Protein AF-0000000079635707 (afdb_homodimer)

InterPro domains:
  IPR000868 Isochorismatase-like domain [PF00857] (29-198)
  IPR036380 Isochorismatase-like superfamily [G3DSA:3.40.50.850] (26-214)
  IPR036380 Isochorismatase-like superfamily [SSF52499] (27-234)
  IPR044717 Nicotinamidase 1 [PTHR47297] (1-240)

pLDDT: mean 96.38, std 6.26, range [46.16, 99.0]

Nearest PDB structures (foldseek):
  5zn8-assembly1_A  TM=8.354E-01  e=9.826E-11  Bacillus subtilis
  3o91-assembly1_C  TM=8.257E-01  e=7.029E-10  Streptococcus pneumoniae TIGR4
  3o92-assembly1_C  TM=8.279E-01  e=1.054E-09  Streptococcus pneumoniae TIGR4
  3lqy-assembly1_A  TM=8.191E-01  e=3.353E-09  Oleispira antarctica
  3kl2-assembly1_C  TM=7.311E-01  e=5.215E-06  Streptomyces avermitilis

Sequence (484 aa):
MVSATIDLLKKELPVEEGSLVLSKDVKTGLVLVDVVNGFCSVGAGNLAPVKPDKQISYMVKESARLAKLFCGEKWPVFAFLDSHHPDIPEPPYPPHCIAGTDEARLIPDLQWLENEANATLKCKDCIDGFLGSVEKDGSNVFVDWVKKNQIKAILVVGICTDICVLDFVCSTLSARNRRMLTPLEDVIVYSGACATFDLPVHVAKDINGALAHPQDLMHHIGLYIAKGRGARLVSEVSFAALMVSATIDLLKKELPVEEGSLVLSKDVKTGLVLVDVVNGFCSVGAGNLAPVKPDKQISYMVKESARLAKLFCGEKWPVFAFLDSHHPDIPEPPYPPHCIAGTDEARLIPDLQWLENEANATLKCKDCIDGFLGSVEKDGSNVFVDWVKKNQIKAILVVGICTDICVLDFVCSTLSARNRRMLTPLEDVIVYSGACATFDLPVHVAKDINGALAHPQDLMHHIGLYIAKGRGARLVSEVSFAAL

Structure (mmCIF, N/CA/C/O backbone):
data_AF-0000000079635707-model_v1
#
loop_
_entity.id
_entity.type
_entity.pdbx_description
1 polymer 'Isochorismatase-like domain-containing protein'
#
loop_
_atom_site.group_PDB
_atom_site.id
_atom_site.type_symbol
_atom_site.label_atom_id
_atom_site.label_alt_id
_atom_site.label_comp_id
_atom_site.label_asym_id
_atom_site.label_entity_id
_atom_site.label_seq_id
_atom_site.pdbx_PDB_ins_code
_atom_site.Cartn_x
_atom_site.Cartn_y
_atom_site.Cartn_z
_atom_site.occupancy
_atom_site.B_iso_or_equiv
_atom_site.auth_seq_id
_atom_site.auth_comp_id
_atom_site.auth_asym_id
_atom_site.auth_atom_id
_atom_site.pdbx_PDB_model_num
ATOM 1 N N . MET A 1 1 ? 27.312 10.031 -1.889 1 49.12 1 MET A N 1
ATOM 2 C CA . MET A 1 1 ? 26.922 8.789 -2.535 1 49.12 1 MET A CA 1
ATOM 3 C C . MET A 1 1 ? 25.406 8.695 -2.639 1 49.12 1 MET A C 1
ATOM 5 O O . MET A 1 1 ? 24.859 8.359 -3.699 1 49.12 1 MET A O 1
ATOM 9 N N . VAL A 1 2 ? 24.641 9.172 -1.578 1 60.16 2 VAL A N 1
ATOM 10 C CA . VAL A 1 2 ? 23.188 9.211 -1.592 1 60.16 2 VAL A CA 1
ATOM 11 C C . VAL A 1 2 ? 22.703 10.234 -2.625 1 60.16 2 VAL A C 1
ATOM 13 O O . VAL A 1 2 ? 21.75 9.977 -3.361 1 60.16 2 VAL A O 1
ATOM 16 N N . SER A 1 3 ? 23.5 11.086 -2.877 1 69.31 3 SER A N 1
ATOM 17 C CA . SER A 1 3 ? 23.094 12.148 -3.795 1 69.31 3 SER A CA 1
ATOM 18 C C . SER A 1 3 ? 23.141 11.672 -5.242 1 69.31 3 SER A C 1
ATOM 20 O O . SER A 1 3 ? 22.219 11.914 -6.016 1 69.31 3 SER A O 1
ATOM 22 N N . ALA A 1 4 ? 24.094 10.812 -5.52 1 81.56 4 ALA A N 1
ATOM 23 C CA . ALA A 1 4 ? 24.188 10.312 -6.887 1 81.56 4 ALA A CA 1
ATOM 24 C C . ALA A 1 4 ? 23.062 9.312 -7.184 1 81.56 4 ALA A C 1
ATOM 26 O O . ALA A 1 4 ? 22.484 9.328 -8.273 1 81.56 4 ALA A O 1
ATOM 27 N N . THR A 1 5 ? 22.672 8.602 -6.188 1 89.19 5 THR A N 1
ATOM 28 C CA . THR A 1 5 ? 21.641 7.586 -6.359 1 89.19 5 THR A CA 1
ATOM 29 C C . THR A 1 5 ? 20.281 8.234 -6.605 1 89.19 5 THR A C 1
ATOM 31 O O . THR A 1 5 ? 19.547 7.828 -7.512 1 89.19 5 THR A O 1
ATOM 34 N N . ILE A 1 6 ? 20.016 9.281 -5.875 1 92.38 6 ILE A N 1
ATOM 35 C CA . ILE A 1 6 ? 18.719 9.93 -5.992 1 92.38 6 ILE A CA 1
ATOM 36 C C . ILE A 1 6 ? 18.594 10.617 -7.352 1 92.38 6 ILE A C 1
ATOM 38 O O . ILE A 1 6 ? 17.531 10.602 -7.969 1 92.38 6 ILE A O 1
ATOM 42 N N . ASP A 1 7 ? 19.656 11.164 -7.816 1 93.5 7 ASP A N 1
ATOM 43 C CA . ASP A 1 7 ? 19.641 11.828 -9.117 1 93.5 7 ASP A CA 1
ATOM 44 C C . ASP A 1 7 ? 19.391 10.828 -10.242 1 93.5 7 ASP A C 1
ATOM 46 O O . ASP A 1 7 ? 18.609 11.094 -11.156 1 93.5 7 ASP A O 1
ATOM 50 N N . LEU A 1 8 ? 20.047 9.719 -10.148 1 93.44 8 LEU A N 1
ATOM 51 C CA . LEU A 1 8 ? 19.859 8.68 -11.148 1 93.44 8 LEU A CA 1
ATOM 52 C C . LEU A 1 8 ? 18.453 8.094 -11.07 1 93.44 8 LEU A C 1
ATOM 54 O O . LEU A 1 8 ? 17.828 7.836 -12.102 1 93.44 8 LEU A O 1
ATOM 58 N N . LEU A 1 9 ? 17.984 7.906 -9.859 1 94.75 9 LEU A N 1
ATOM 59 C CA . LEU A 1 9 ? 16.656 7.348 -9.664 1 94.75 9 LEU A CA 1
ATOM 60 C C . LEU A 1 9 ? 15.586 8.266 -10.25 1 94.75 9 LEU A C 1
ATOM 62 O O . LEU A 1 9 ? 14.648 7.801 -10.898 1 94.75 9 LEU A O 1
ATOM 66 N N . LYS A 1 10 ? 15.742 9.578 -10.031 1 95.62 10 LYS A N 1
ATOM 67 C CA . LYS A 1 10 ? 14.766 10.547 -10.531 1 95.62 10 LYS A CA 1
ATOM 68 C C . LYS A 1 10 ? 14.719 10.531 -12.055 1 95.62 10 LYS A C 1
ATOM 70 O O . LYS A 1 10 ? 13.68 10.812 -12.648 1 95.62 10 LYS A O 1
ATOM 75 N N . LYS A 1 11 ? 15.805 10.203 -12.695 1 94.38 11 LYS A N 1
ATOM 76 C CA . LYS A 1 11 ? 15.844 10.094 -14.148 1 94.38 11 LYS A CA 1
ATOM 77 C C . LYS A 1 11 ? 15.125 8.844 -14.633 1 94.38 11 LYS A C 1
ATOM 79 O O . LYS A 1 11 ? 14.453 8.859 -15.672 1 94.38 11 LYS A O 1
ATOM 84 N N . GLU A 1 12 ? 15.234 7.734 -13.867 1 94.62 12 GLU A N 1
ATOM 85 C CA . GLU A 1 12 ? 14.633 6.461 -14.25 1 94.62 12 GLU A CA 1
ATOM 86 C C . GLU A 1 12 ? 13.156 6.414 -13.875 1 94.62 12 GLU A C 1
ATOM 88 O O . GLU A 1 12 ? 12.367 5.707 -14.508 1 94.62 12 GLU A O 1
ATOM 93 N N . LEU A 1 13 ? 12.812 7.141 -12.82 1 96.69 13 LEU A N 1
ATOM 94 C CA . LEU A 1 13 ? 11.445 7.219 -12.312 1 96.69 13 LEU A CA 1
ATOM 95 C C . LEU A 1 13 ? 11 8.672 -12.18 1 96.69 13 LEU A C 1
ATOM 97 O O . LEU A 1 13 ? 10.797 9.156 -11.062 1 96.69 13 LEU A O 1
ATOM 101 N N . PRO A 1 14 ? 10.797 9.305 -13.266 1 95.75 14 PRO A N 1
ATOM 102 C CA . PRO A 1 14 ? 10.43 10.719 -13.188 1 95.75 14 PRO A CA 1
ATOM 103 C C . PRO A 1 14 ? 9.023 10.93 -12.617 1 95.75 14 PRO A C 1
ATOM 105 O O . PRO A 1 14 ? 8.109 10.164 -12.93 1 95.75 14 PRO A O 1
ATOM 108 N N . VAL A 1 15 ? 8.898 11.867 -11.75 1 94.81 15 VAL A N 1
ATOM 109 C CA . VAL A 1 15 ? 7.613 12.234 -11.164 1 94.81 15 VAL A CA 1
ATOM 110 C C . VAL A 1 15 ? 7.215 13.633 -11.609 1 94.81 15 VAL A C 1
ATOM 112 O O . VAL A 1 15 ? 7.926 14.609 -11.336 1 94.81 15 VAL A O 1
ATOM 115 N N . GLU A 1 16 ? 6.152 13.734 -12.312 1 93.25 16 GLU A N 1
ATOM 116 C CA . GLU A 1 16 ? 5.59 15.031 -12.656 1 93.25 16 GLU A CA 1
ATOM 117 C C . GLU A 1 16 ? 4.566 15.484 -11.617 1 93.25 16 GLU A C 1
ATOM 119 O O . GLU A 1 16 ? 3.697 14.711 -11.219 1 93.25 16 GLU A O 1
ATOM 124 N N . GLU A 1 17 ? 4.758 16.672 -11.164 1 96.88 17 GLU A N 1
ATOM 125 C CA . GLU A 1 17 ? 3.844 17.234 -10.18 1 96.88 17 GLU A CA 1
ATOM 126 C C . GLU A 1 17 ? 3.133 18.484 -10.719 1 96.88 17 GLU A C 1
ATOM 128 O O . GLU A 1 17 ? 3.736 19.281 -11.43 1 96.88 17 GLU A O 1
ATOM 133 N N . GLY A 1 18 ? 1.877 18.609 -10.43 1 97.5 18 GLY A N 1
ATOM 134 C CA . GLY A 1 18 ? 1.107 19.766 -10.82 1 97.5 18 GLY A CA 1
ATOM 135 C C . GLY A 1 18 ? 0.862 20.734 -9.68 1 97.5 18 GLY A C 1
ATOM 136 O O . GLY A 1 18 ? 1.651 20.797 -8.734 1 97.5 18 GLY A O 1
ATOM 137 N N . SER A 1 19 ? -0.039 21.594 -9.93 1 97.81 19 SER A N 1
ATOM 138 C CA . SER A 1 19 ? -0.508 22.531 -8.914 1 97.81 19 SER A CA 1
ATOM 139 C C . SER A 1 19 ? -1.995 22.344 -8.633 1 97.81 19 SER A C 1
ATOM 141 O O . SER A 1 19 ? -2.715 21.75 -9.438 1 97.81 19 SER A O 1
ATOM 143 N N . LEU A 1 20 ? -2.408 22.688 -7.465 1 97.94 20 LEU A N 1
ATOM 144 C CA . LEU A 1 20 ? -3.811 22.625 -7.07 1 97.94 20 LEU A CA 1
ATOM 145 C C . LEU A 1 20 ? -4.301 24 -6.602 1 97.94 20 LEU A C 1
ATOM 147 O O . LEU A 1 20 ? -3.65 24.641 -5.781 1 97.94 20 LEU A O 1
ATOM 151 N N . VAL A 1 21 ? -5.312 24.453 -7.172 1 97.38 21 VAL A N 1
ATOM 152 C CA . VAL A 1 21 ? -6.02 25.625 -6.656 1 97.38 21 VAL A CA 1
ATOM 153 C C . VAL A 1 21 ? -7.289 25.172 -5.934 1 97.38 21 VAL A C 1
ATOM 155 O O . VAL A 1 21 ? -8.227 24.672 -6.559 1 97.38 21 VAL A O 1
ATOM 158 N N . LEU A 1 22 ? -7.305 25.297 -4.676 1 96.94 22 LEU A N 1
ATOM 159 C CA . LEU A 1 22 ? -8.484 25 -3.867 1 96.94 22 LEU A CA 1
ATOM 160 C C . LEU A 1 22 ? -9.57 26.031 -4.094 1 96.94 22 LEU A C 1
ATOM 162 O O . LEU A 1 22 ? -9.289 27.234 -4.18 1 96.94 22 LEU A O 1
ATOM 166 N N . SER A 1 23 ? -10.742 25.562 -4.27 1 93.94 23 SER A N 1
ATOM 167 C CA . SER A 1 23 ? -11.883 26.453 -4.445 1 93.94 23 SER A CA 1
ATOM 168 C C . SER A 1 23 ? -13.156 25.828 -3.861 1 93.94 23 SER A C 1
ATOM 170 O O . SER A 1 23 ? -13.172 24.641 -3.52 1 93.94 23 SER A O 1
ATOM 172 N N . LYS A 1 24 ? -14.219 26.625 -3.795 1 92.31 24 LYS A N 1
ATOM 173 C CA . LYS A 1 24 ? -15.5 26.172 -3.266 1 92.31 24 LYS A CA 1
ATOM 174 C C . LYS A 1 24 ? -16.266 25.344 -4.301 1 92.31 24 LYS A C 1
ATOM 176 O O . LYS A 1 24 ? -17.234 24.656 -3.967 1 92.31 24 LYS A O 1
ATOM 181 N N . ASP A 1 25 ? -15.781 25.344 -5.445 1 92.75 25 ASP A N 1
ATOM 182 C CA . ASP A 1 25 ? -16.469 24.656 -6.535 1 92.75 25 ASP A CA 1
ATOM 183 C C . ASP A 1 25 ? -16.359 23.141 -6.406 1 92.75 25 ASP A C 1
ATOM 185 O O . ASP A 1 25 ? -17.188 22.391 -6.922 1 92.75 25 ASP A O 1
ATOM 189 N N . VAL A 1 26 ? -15.289 22.719 -5.805 1 94.94 26 VAL A N 1
ATOM 190 C CA . VAL A 1 26 ? -15.055 21.297 -5.582 1 94.94 26 VAL A CA 1
ATOM 191 C C . VAL A 1 26 ? -15.023 21 -4.086 1 94.94 26 VAL A C 1
ATOM 193 O O . VAL A 1 26 ? -14.219 21.578 -3.354 1 94.94 26 VAL A O 1
ATOM 196 N N . LYS A 1 27 ? -15.898 20.156 -3.645 1 97.19 27 LYS A N 1
ATOM 197 C CA . LYS A 1 27 ? -15.883 19.781 -2.234 1 97.19 27 LYS A CA 1
ATOM 198 C C . LYS A 1 27 ? -14.648 18.953 -1.9 1 97.19 27 LYS A C 1
ATOM 200 O O . LYS A 1 27 ? -14.648 17.734 -2.082 1 97.19 27 LYS A O 1
ATOM 205 N N . THR A 1 28 ? -13.656 19.609 -1.394 1 98.5 28 THR A N 1
ATOM 206 C CA . THR A 1 28 ? -12.375 18.984 -1.09 1 98.5 28 THR A CA 1
ATOM 207 C C . THR A 1 28 ? -12.227 18.766 0.413 1 98.5 28 THR A C 1
ATOM 209 O O . THR A 1 28 ? -12.578 19.625 1.212 1 98.5 28 THR A O 1
ATOM 212 N N . GLY A 1 29 ? -11.828 17.578 0.803 1 98.88 29 GLY A N 1
ATOM 213 C CA . GLY A 1 29 ? -11.445 17.297 2.182 1 98.88 29 GLY A CA 1
ATOM 214 C C . GLY A 1 29 ? -9.945 17.25 2.389 1 98.88 29 GLY A C 1
ATOM 215 O O . GLY A 1 29 ? -9.211 16.781 1.515 1 98.88 29 GLY A O 1
ATOM 216 N N . LEU A 1 30 ? -9.5 17.719 3.518 1 98.94 30 LEU A N 1
ATOM 217 C CA . LEU A 1 30 ? -8.094 17.609 3.9 1 98.94 30 LEU A CA 1
ATOM 218 C C . LEU A 1 30 ? -7.859 16.391 4.777 1 98.94 30 LEU A C 1
ATOM 220 O O . LEU A 1 30 ? -8.594 16.156 5.742 1 98.94 30 LEU A O 1
ATOM 224 N N . VAL A 1 31 ? -6.898 15.602 4.406 1 99 31 VAL A N 1
ATOM 225 C CA . VAL A 1 31 ? -6.52 14.453 5.223 1 99 31 VAL A CA 1
ATOM 226 C C . VAL A 1 31 ? -5.102 14.633 5.754 1 99 31 VAL A C 1
ATOM 228 O O . VAL A 1 31 ? -4.148 14.742 4.977 1 99 31 VAL A O 1
ATOM 231 N N . LEU A 1 32 ? -4.953 14.719 7.043 1 99 32 LEU A N 1
ATOM 232 C CA . LEU A 1 32 ? -3.678 14.773 7.75 1 99 32 LEU A CA 1
ATOM 233 C C . LEU A 1 32 ? -3.271 13.391 8.25 1 99 32 LEU A C 1
ATOM 235 O O . LEU A 1 32 ? -3.943 12.82 9.109 1 99 32 LEU A O 1
ATOM 239 N N . VAL A 1 33 ? -2.168 12.891 7.758 1 98.94 33 VAL A N 1
ATOM 240 C CA . VAL A 1 33 ? -1.732 11.555 8.148 1 98.94 33 VAL A CA 1
ATOM 241 C C . VAL A 1 33 ? -0.615 11.664 9.188 1 98.94 33 VAL A C 1
ATOM 243 O O . VAL A 1 33 ? 0.517 12.016 8.852 1 98.94 33 VAL A O 1
ATOM 246 N N . ASP A 1 34 ? -0.891 11.422 10.391 1 98.94 34 ASP A N 1
ATOM 247 C CA . ASP A 1 34 ? 0.025 11.117 11.484 1 98.94 34 ASP A CA 1
ATOM 248 C C . ASP A 1 34 ? 0.959 12.289 11.766 1 98.94 34 ASP A C 1
ATOM 250 O O . ASP A 1 34 ? 2.162 12.102 11.953 1 98.94 34 ASP A O 1
ATOM 254 N N . VAL A 1 35 ? 0.365 13.484 11.727 1 98.94 35 VAL A N 1
ATOM 255 C CA . VAL A 1 35 ? 1.146 14.641 12.156 1 98.94 35 VAL A CA 1
ATOM 256 C C . VAL A 1 35 ? 1.143 14.734 13.68 1 98.94 35 VAL A C 1
ATOM 258 O O . VAL A 1 35 ? 0.577 15.664 14.25 1 98.94 35 VAL A O 1
ATOM 261 N N . VAL A 1 36 ? 1.776 13.781 14.273 1 98.94 36 VAL A N 1
ATOM 262 C CA . VAL A 1 36 ? 1.795 13.586 15.719 1 98.94 36 VAL A CA 1
ATOM 263 C C . VAL A 1 36 ? 3.223 13.727 16.25 1 98.94 36 VAL A C 1
ATOM 265 O O . VAL A 1 36 ? 4.18 13.688 15.469 1 98.94 36 VAL A O 1
ATOM 268 N N . ASN A 1 37 ? 3.391 13.844 17.516 1 98.81 37 ASN A N 1
ATOM 269 C CA . ASN A 1 37 ? 4.691 14.07 18.141 1 98.81 37 ASN A CA 1
ATOM 270 C C . ASN A 1 37 ? 5.641 12.898 17.891 1 98.81 37 ASN A C 1
ATOM 272 O O . ASN A 1 37 ? 6.836 13.109 17.672 1 98.81 37 ASN A O 1
ATOM 276 N N . GLY A 1 38 ? 5.152 11.703 17.875 1 98.81 38 GLY A N 1
ATOM 277 C CA . GLY A 1 38 ? 5.973 10.516 17.75 1 98.81 38 GLY A CA 1
ATOM 278 C C . GLY A 1 38 ? 6.68 10.414 16.406 1 98.81 38 GLY A C 1
ATOM 279 O O . GLY A 1 38 ? 7.621 9.633 16.25 1 98.81 38 GLY A O 1
ATOM 280 N N . PHE A 1 39 ? 6.25 11.289 15.477 1 98.81 39 PHE A N 1
ATOM 281 C CA . PHE A 1 39 ? 6.859 11.227 14.148 1 98.81 39 PHE A CA 1
ATOM 282 C C . PHE A 1 39 ? 7.453 12.578 13.766 1 98.81 39 PHE A C 1
ATOM 284 O O . PHE A 1 39 ? 8.242 12.672 12.82 1 98.81 39 PHE A O 1
ATOM 291 N N . CYS A 1 40 ? 7.062 13.641 14.523 1 98.75 40 CYS A N 1
ATOM 292 C CA . CYS A 1 40 ? 7.367 14.961 13.992 1 98.75 40 CYS A CA 1
ATOM 293 C C . CYS A 1 40 ? 8.227 15.758 14.969 1 98.75 40 CYS A C 1
ATOM 295 O O . CYS A 1 40 ? 8.914 16.703 14.57 1 98.75 40 CYS A O 1
ATOM 297 N N . SER A 1 41 ? 8.125 15.469 16.25 1 98.38 41 SER A N 1
ATOM 298 C CA . SER A 1 41 ? 8.797 16.266 17.266 1 98.38 41 SER A CA 1
ATOM 299 C C . SER A 1 41 ? 10.156 15.672 17.641 1 98.38 41 SER A C 1
ATOM 301 O O . SER A 1 41 ? 10.242 14.508 18.016 1 98.38 41 SER A O 1
ATOM 303 N N . VAL A 1 42 ? 11.133 16.484 17.609 1 97.94 42 VAL A N 1
ATOM 304 C CA . VAL A 1 42 ? 12.5 16.031 17.844 1 97.94 42 VAL A CA 1
ATOM 305 C C . VAL A 1 42 ? 12.586 15.383 19.234 1 97.94 42 VAL A C 1
ATOM 307 O O . VAL A 1 42 ? 12.195 15.992 20.234 1 97.94 42 VAL A O 1
ATOM 310 N N . GLY A 1 43 ? 12.969 14.102 19.297 1 97.12 43 GLY A N 1
ATOM 311 C CA . GLY A 1 43 ? 13.266 13.43 20.547 1 97.12 43 GLY A CA 1
ATOM 312 C C . GLY A 1 43 ? 12.023 12.906 21.25 1 97.12 43 GLY A C 1
ATOM 313 O O . GLY A 1 43 ? 12.094 12.484 22.406 1 97.12 43 GLY A O 1
ATOM 314 N N . ALA A 1 44 ? 10.914 12.867 20.578 1 97.38 44 ALA A N 1
ATOM 315 C CA . ALA A 1 44 ? 9.648 12.586 21.25 1 97.38 44 ALA A CA 1
ATOM 316 C C . ALA A 1 44 ? 9.398 11.086 21.344 1 97.38 44 ALA A C 1
ATOM 318 O O . ALA A 1 44 ? 8.391 10.656 21.906 1 97.38 44 ALA A O 1
ATOM 319 N N . GLY A 1 45 ? 10.273 10.25 20.797 1 95.62 45 GLY A N 1
ATOM 320 C CA . GLY A 1 45 ? 10.07 8.812 20.844 1 95.62 45 GLY A CA 1
ATOM 321 C C . GLY A 1 45 ? 10.977 8.047 19.906 1 95.62 45 GLY A C 1
ATOM 322 O O . GLY A 1 45 ? 11.828 8.641 19.234 1 95.62 45 GLY A O 1
ATOM 323 N N . ASN A 1 46 ? 10.711 6.754 19.781 1 94.12 46 ASN A N 1
ATOM 324 C CA . ASN A 1 46 ? 11.609 5.852 19.062 1 94.12 46 ASN A CA 1
ATOM 325 C C . ASN A 1 46 ? 11.594 6.129 17.562 1 94.12 46 ASN A C 1
ATOM 327 O O . ASN A 1 46 ? 12.57 5.832 16.859 1 94.12 46 ASN A O 1
ATOM 331 N N . LEU A 1 47 ? 10.477 6.703 17.094 1 96.44 47 LEU A N 1
ATOM 332 C CA . LEU A 1 47 ? 10.383 6.93 15.648 1 96.44 47 LEU A CA 1
ATOM 333 C C . LEU A 1 47 ? 10.336 8.422 15.336 1 96.44 47 LEU A C 1
ATOM 335 O O . LEU A 1 47 ? 10.031 8.812 14.211 1 96.44 47 LEU A O 1
ATOM 339 N N . ALA A 1 48 ? 10.57 9.266 16.328 1 97.44 48 ALA A N 1
ATOM 340 C CA . ALA A 1 48 ? 10.688 10.711 16.141 1 97.44 48 ALA A CA 1
ATOM 341 C C . ALA A 1 48 ? 12.07 11.086 15.617 1 97.44 48 ALA A C 1
ATOM 343 O O . ALA A 1 48 ? 13.031 10.328 15.789 1 97.44 48 ALA A O 1
ATOM 344 N N . PRO A 1 49 ? 12.141 12.227 14.906 1 97.25 49 PRO A N 1
ATOM 345 C CA . PRO A 1 49 ? 13.469 12.68 14.508 1 97.25 49 PRO A CA 1
ATOM 346 C C . PRO A 1 49 ? 14.391 12.93 15.695 1 97.25 49 PRO A C 1
ATOM 348 O O . PRO A 1 49 ? 13.953 13.469 16.719 1 97.25 49 PRO A O 1
ATOM 351 N N . VAL A 1 50 ? 15.617 12.531 15.547 1 94.94 50 VAL A N 1
ATOM 352 C CA . VAL A 1 50 ? 16.578 12.703 16.641 1 94.94 50 VAL A CA 1
ATOM 353 C C . VAL A 1 50 ? 17.188 14.102 16.594 1 94.94 50 VAL A C 1
ATOM 355 O O . VAL A 1 50 ? 17.734 14.586 17.578 1 94.94 50 VAL A O 1
ATOM 358 N N . LYS A 1 51 ? 17.141 14.742 15.453 1 97.12 51 LYS A N 1
ATOM 359 C CA . LYS A 1 51 ? 17.578 16.109 15.195 1 97.12 51 LYS A CA 1
ATOM 360 C C . LYS A 1 51 ? 16.594 16.844 14.289 1 97.12 51 LYS A C 1
ATOM 362 O O . LYS A 1 51 ? 15.766 16.203 13.625 1 97.12 51 LYS A O 1
ATOM 367 N N . PRO A 1 52 ? 16.641 18.141 14.336 1 97.56 52 PRO A N 1
ATOM 368 C CA . PRO A 1 52 ? 15.758 18.875 13.414 1 97.56 52 PRO A CA 1
ATOM 369 C C . PRO A 1 52 ? 15.906 18.406 11.969 1 97.56 52 PRO A C 1
ATOM 371 O O . PRO A 1 52 ? 17.016 18.109 11.523 1 97.56 52 PRO A O 1
ATOM 374 N N . ASP A 1 53 ? 14.812 18.266 11.312 1 98 53 ASP A N 1
ATOM 375 C CA . ASP A 1 53 ? 14.742 17.797 9.922 1 98 53 ASP A CA 1
ATOM 376 C C . ASP A 1 53 ? 13.914 18.766 9.07 1 98 53 ASP A C 1
ATOM 378 O O . ASP A 1 53 ? 12.734 18.984 9.344 1 98 53 ASP A O 1
ATOM 382 N N . LYS A 1 54 ? 14.523 19.297 8.031 1 98.19 54 LYS A N 1
ATOM 383 C CA . LYS A 1 54 ? 13.906 20.344 7.227 1 98.19 54 LYS A CA 1
ATOM 384 C C . LYS A 1 54 ? 12.656 19.828 6.523 1 98.19 54 LYS A C 1
ATOM 386 O O . LYS A 1 54 ? 11.664 20.547 6.402 1 98.19 54 LYS A O 1
ATOM 391 N N . GLN A 1 55 ? 12.703 18.625 5.988 1 98.5 55 GLN A N 1
ATOM 392 C CA . GLN A 1 55 ? 11.547 18.062 5.293 1 98.5 55 GLN A CA 1
ATOM 393 C C . GLN A 1 55 ? 10.352 17.922 6.234 1 98.5 55 GLN A C 1
ATOM 395 O O . GLN A 1 55 ? 9.234 18.281 5.879 1 98.5 55 GLN A O 1
ATOM 400 N N . ILE A 1 56 ? 10.602 17.406 7.434 1 98.69 56 ILE A N 1
ATOM 401 C CA . ILE A 1 56 ? 9.539 17.203 8.414 1 98.69 56 ILE A CA 1
ATOM 402 C C . ILE A 1 56 ? 9.016 18.547 8.906 1 98.69 56 ILE A C 1
ATOM 404 O O . ILE A 1 56 ? 7.805 18.75 9.016 1 98.69 56 ILE A O 1
ATOM 408 N N . SER A 1 57 ? 9.93 19.484 9.125 1 98.44 57 SER A N 1
ATOM 409 C CA . SER A 1 57 ? 9.523 20.797 9.578 1 98.44 57 SER A CA 1
ATOM 410 C C . SER A 1 57 ? 8.648 21.5 8.547 1 98.44 57 SER A C 1
ATOM 412 O O . SER A 1 57 ? 7.66 22.141 8.898 1 98.44 57 SER A O 1
ATOM 414 N N . TYR A 1 58 ? 9.031 21.391 7.293 1 98.56 58 TYR A N 1
ATOM 415 C CA . TYR A 1 58 ? 8.25 22.016 6.238 1 98.56 58 TYR A CA 1
ATOM 416 C C . TYR A 1 58 ? 6.887 21.359 6.102 1 98.56 58 TYR A C 1
ATOM 418 O O . TYR A 1 58 ? 5.871 22.031 5.93 1 98.56 58 TYR A O 1
ATOM 426 N N . MET A 1 59 ? 6.859 20.047 6.188 1 98.75 59 MET A N 1
ATOM 427 C CA . MET A 1 59 ? 5.605 19.297 6.16 1 98.75 59 MET A CA 1
ATOM 428 C C . MET A 1 59 ? 4.676 19.766 7.277 1 98.75 59 MET A C 1
ATOM 430 O O . MET A 1 59 ? 3.484 19.984 7.043 1 98.75 59 MET A O 1
ATOM 434 N N . VAL A 1 60 ? 5.195 19.906 8.469 1 98.75 60 VAL A N 1
ATOM 435 C CA . VAL A 1 60 ? 4.414 20.344 9.625 1 98.75 60 VAL A CA 1
ATOM 436 C C . VAL A 1 60 ? 3.846 21.734 9.375 1 98.75 60 VAL A C 1
ATOM 438 O O . VAL A 1 60 ? 2.652 21.969 9.578 1 98.75 60 VAL A O 1
ATOM 441 N N . LYS A 1 61 ? 4.719 22.594 8.883 1 98.5 61 LYS A N 1
ATOM 442 C CA . LYS A 1 61 ? 4.316 23.969 8.602 1 98.5 61 LYS A CA 1
ATOM 443 C C . LYS A 1 61 ? 3.184 24.016 7.582 1 98.5 61 LYS A C 1
ATOM 445 O O . LYS A 1 61 ? 2.174 24.688 7.793 1 98.5 61 LYS A O 1
ATOM 450 N N . GLU A 1 62 ? 3.314 23.328 6.504 1 98.56 62 GLU A N 1
ATOM 451 C CA . GLU A 1 62 ? 2.316 23.328 5.438 1 98.56 62 GLU A CA 1
ATOM 452 C C . GLU A 1 62 ? 1.027 22.641 5.891 1 98.56 62 GLU A C 1
ATOM 454 O O . GLU A 1 62 ? -0.069 23.078 5.527 1 98.56 62 GLU A O 1
ATOM 459 N N . SER A 1 63 ? 1.136 21.547 6.66 1 98.75 63 SER A N 1
ATOM 460 C CA . SER A 1 63 ? -0.043 20.875 7.191 1 98.75 63 SER A CA 1
ATOM 461 C C . SER A 1 63 ? -0.863 21.812 8.078 1 98.75 63 SER A C 1
ATOM 463 O O . SER A 1 63 ? -2.09 21.859 7.961 1 98.75 63 SER A O 1
ATOM 465 N N . ALA A 1 64 ? -0.162 22.516 8.945 1 98.62 64 ALA A N 1
ATOM 466 C CA . ALA A 1 64 ? -0.832 23.469 9.836 1 98.62 64 ALA A CA 1
ATOM 467 C C . ALA A 1 64 ? -1.504 24.578 9.047 1 98.62 64 ALA A C 1
ATOM 469 O O . ALA A 1 64 ? -2.637 24.969 9.344 1 98.62 64 ALA A O 1
ATOM 470 N N . ARG A 1 65 ? -0.794 25.094 8.055 1 98.25 65 ARG A N 1
ATOM 471 C CA . ARG A 1 65 ? -1.341 26.141 7.199 1 98.25 65 ARG A CA 1
ATOM 472 C C . ARG A 1 65 ? -2.627 25.672 6.523 1 98.25 65 ARG A C 1
ATOM 474 O O . ARG A 1 65 ? -3.633 26.391 6.539 1 98.25 65 ARG A O 1
ATOM 481 N N . LEU A 1 66 ? -2.621 24.5 5.965 1 98.56 66 LEU A N 1
ATOM 482 C CA . LEU A 1 66 ? -3.775 23.953 5.258 1 98.56 66 LEU A CA 1
ATOM 483 C C . LEU A 1 66 ? -4.93 23.703 6.223 1 98.56 66 LEU A C 1
ATOM 485 O O . LEU A 1 66 ? -6.086 23.984 5.902 1 98.56 66 LEU A O 1
ATOM 489 N N . ALA A 1 67 ? -4.582 23.141 7.387 1 98.75 67 ALA A N 1
ATOM 490 C CA . ALA A 1 67 ? -5.621 22.875 8.383 1 98.75 67 ALA A CA 1
ATOM 491 C C . ALA A 1 67 ? -6.34 24.156 8.781 1 98.75 67 ALA A C 1
ATOM 493 O O . ALA A 1 67 ? -7.57 24.172 8.891 1 98.75 67 ALA A O 1
ATOM 494 N N . LYS A 1 68 ? -5.582 25.188 8.992 1 97.94 68 LYS A N 1
ATOM 495 C CA . LYS A 1 68 ? -6.172 26.469 9.359 1 97.94 68 LYS A CA 1
ATOM 496 C C . LYS A 1 68 ? -7.078 27 8.25 1 97.94 68 LYS A C 1
ATOM 498 O O . LYS A 1 68 ? -8.172 27.5 8.523 1 97.94 68 LYS A O 1
ATOM 503 N N . LEU A 1 69 ? -6.598 26.875 7.078 1 97.31 69 LEU A N 1
ATOM 504 C CA . LEU A 1 69 ? -7.387 27.328 5.934 1 97.31 69 LEU A CA 1
ATOM 505 C C . LEU A 1 69 ? -8.695 26.547 5.832 1 97.31 69 LEU A C 1
ATOM 507 O O . LEU A 1 69 ? -9.766 27.141 5.719 1 97.31 69 LEU A O 1
ATOM 511 N N . PHE A 1 70 ? -8.656 25.219 5.879 1 98.38 70 PHE A N 1
ATOM 512 C CA . PHE A 1 70 ? -9.828 24.375 5.73 1 98.38 70 PHE A CA 1
ATOM 513 C C . PHE A 1 70 ? -10.836 24.641 6.844 1 98.38 70 PHE A C 1
ATOM 515 O O . PHE A 1 70 ? -12.031 24.797 6.586 1 98.38 70 PHE A O 1
ATOM 522 N N . CYS A 1 71 ? -10.367 24.734 8.055 1 97.81 71 CYS A N 1
ATOM 523 C CA . CYS A 1 71 ? -11.266 24.953 9.188 1 97.81 71 CYS A CA 1
ATOM 524 C C . CYS A 1 71 ? -11.867 26.359 9.133 1 97.81 71 CYS A C 1
ATOM 526 O O . CYS A 1 71 ? -13.023 26.547 9.516 1 97.81 71 CYS A O 1
ATOM 528 N N . GLY A 1 72 ? -11.016 27.312 8.695 1 96.25 72 GLY A N 1
ATOM 529 C CA . GLY A 1 72 ? -11.539 28.672 8.523 1 96.25 72 GLY A CA 1
ATOM 530 C C . GLY A 1 72 ? -12.703 28.734 7.555 1 96.25 72 GLY A C 1
ATOM 531 O O . GLY A 1 72 ? -13.633 29.516 7.75 1 96.25 72 GLY A O 1
ATOM 532 N N . GLU A 1 73 ? -12.703 27.906 6.551 1 95.94 73 GLU A N 1
ATOM 533 C CA . GLU A 1 73 ? -13.758 27.875 5.547 1 95.94 73 GLU A CA 1
ATOM 534 C C . GLU A 1 73 ? -14.828 26.844 5.906 1 95.94 73 GLU A C 1
ATOM 536 O O . GLU A 1 73 ? -15.758 26.609 5.129 1 95.94 73 GLU A O 1
ATOM 541 N N . LYS A 1 74 ? -14.609 26.172 7.027 1 96.88 74 LYS A N 1
ATOM 542 C CA . LYS A 1 74 ? -15.492 25.109 7.516 1 96.88 74 LYS A CA 1
ATOM 543 C C . LYS A 1 74 ? -15.531 23.938 6.551 1 96.88 74 LYS A C 1
ATOM 545 O O . LYS A 1 74 ? -16.594 23.328 6.352 1 96.88 74 LYS A O 1
ATOM 550 N N . TRP A 1 75 ? -14.453 23.734 5.816 1 97.88 75 TRP A N 1
ATOM 551 C CA . TRP A 1 75 ? -14.297 22.562 4.965 1 97.88 75 TRP A CA 1
ATOM 552 C C . TRP A 1 75 ? -13.914 21.344 5.789 1 97.88 75 TRP A C 1
ATOM 554 O O . TRP A 1 75 ? -13.359 21.469 6.883 1 97.88 75 TRP A O 1
ATOM 564 N N . PRO A 1 76 ? -14.195 20.203 5.34 1 98.56 76 PRO A N 1
ATOM 565 C CA . PRO A 1 76 ? -13.953 18.984 6.133 1 98.56 76 PRO A CA 1
ATOM 566 C C . PRO A 1 76 ? -12.469 18.656 6.273 1 98.56 76 PRO A C 1
ATOM 568 O O . PRO A 1 76 ? -11.711 18.781 5.305 1 98.56 76 PRO A O 1
ATOM 571 N N . VAL A 1 77 ? -12.094 18.297 7.477 1 98.94 77 VAL A N 1
ATOM 572 C CA . VAL A 1 77 ? -10.742 17.859 7.801 1 98.94 77 VAL A CA 1
ATOM 573 C C . VAL A 1 77 ? -10.789 16.484 8.484 1 98.94 77 VAL A C 1
ATOM 575 O O . VAL A 1 77 ? -11.648 16.25 9.336 1 98.94 77 VAL A O 1
ATOM 578 N N . PHE A 1 78 ? -9.977 15.562 8.055 1 98.94 78 PHE A N 1
ATOM 579 C CA . PHE A 1 78 ? -9.797 14.242 8.656 1 98.94 78 PHE A CA 1
ATOM 580 C C . PHE A 1 78 ? -8.352 14.039 9.086 1 98.94 78 PHE A C 1
ATOM 582 O O . PHE A 1 78 ? -7.43 14.195 8.281 1 98.94 78 PHE A O 1
ATOM 589 N N . ALA A 1 79 ? -8.117 13.742 10.344 1 98.94 79 ALA A N 1
ATOM 590 C CA . ALA A 1 79 ? -6.758 13.539 10.836 1 98.94 79 ALA A CA 1
ATOM 591 C C . ALA A 1 79 ? -6.59 12.141 11.422 1 98.94 79 ALA A C 1
ATOM 593 O O . ALA A 1 79 ? -7.344 11.734 12.312 1 98.94 79 ALA A O 1
ATOM 594 N N . PHE A 1 80 ? -5.637 11.422 10.867 1 98.94 80 PHE A N 1
ATOM 595 C CA . PHE A 1 80 ? -5.219 10.164 11.469 1 98.94 80 PHE A CA 1
ATOM 596 C C . PHE A 1 80 ? -4.191 10.406 12.57 1 98.94 80 PHE A C 1
ATOM 598 O O . PHE A 1 80 ? -3.256 11.195 12.391 1 98.94 80 PHE A O 1
ATOM 605 N N . LEU A 1 81 ? -4.359 9.758 13.633 1 98.88 81 LEU A N 1
ATOM 606 C CA . LEU A 1 81 ? -3.4 9.75 14.734 1 98.88 81 LEU A CA 1
ATOM 607 C C . LEU A 1 81 ? -2.908 8.336 15.023 1 98.88 81 LEU A C 1
ATOM 609 O O . LEU A 1 81 ? -3.672 7.496 15.508 1 98.88 81 LEU A O 1
ATOM 613 N N . ASP A 1 82 ? -1.656 8.07 14.695 1 98.88 82 ASP A N 1
ATOM 614 C CA . ASP A 1 82 ? -1.074 6.777 15.039 1 98.88 82 ASP A CA 1
ATOM 615 C C . ASP A 1 82 ? -1.138 6.535 16.547 1 98.88 82 ASP A C 1
ATOM 617 O O . ASP A 1 82 ? -0.687 7.371 17.328 1 98.88 82 ASP A O 1
ATOM 621 N N . SER A 1 83 ? -1.73 5.469 16.938 1 98.75 83 SER A N 1
ATOM 622 C CA . SER A 1 83 ? -2.008 5.18 18.344 1 98.75 83 SER A CA 1
ATOM 623 C C . SER A 1 83 ? -2.072 3.678 18.594 1 98.75 83 SER A C 1
ATOM 625 O O . SER A 1 83 ? -3.016 3.01 18.172 1 98.75 83 SER A O 1
ATOM 627 N N . HIS A 1 84 ? -1.116 3.145 19.344 1 98.56 84 HIS A N 1
ATOM 628 C CA . HIS A 1 84 ? -0.978 1.699 19.484 1 98.56 84 HIS A CA 1
ATOM 629 C C . HIS A 1 84 ? -1.206 1.265 20.938 1 98.56 84 HIS A C 1
ATOM 631 O O . HIS A 1 84 ? -0.875 1.998 21.859 1 98.56 84 HIS A O 1
ATOM 637 N N . HIS A 1 85 ? -1.766 0.107 21.094 1 97.62 85 HIS A N 1
ATOM 638 C CA . HIS A 1 85 ? -1.754 -0.558 22.391 1 97.62 85 HIS A CA 1
ATOM 639 C C . HIS A 1 85 ? -0.345 -1.005 22.766 1 97.62 85 HIS A C 1
ATOM 641 O O . HIS A 1 85 ? 0.376 -1.562 21.938 1 97.62 85 HIS A O 1
ATOM 647 N N . PRO A 1 86 ? 0.071 -0.792 23.953 1 96.31 86 PRO A N 1
ATOM 648 C CA . PRO A 1 86 ? 1.452 -1.088 24.344 1 96.31 86 PRO A CA 1
ATOM 649 C C . PRO A 1 86 ? 1.819 -2.557 24.141 1 96.31 86 PRO A C 1
ATOM 651 O O . PRO A 1 86 ? 2.988 -2.879 23.922 1 96.31 86 PRO A O 1
ATOM 654 N N . ASP A 1 87 ? 0.844 -3.465 24.156 1 95.88 87 ASP A N 1
ATOM 655 C CA . ASP A 1 87 ? 1.138 -4.895 24.109 1 95.88 87 ASP A CA 1
ATOM 656 C C . ASP A 1 87 ? 0.957 -5.441 22.688 1 95.88 87 ASP A C 1
ATOM 658 O O . ASP A 1 87 ? 1.071 -6.648 22.469 1 95.88 87 ASP A O 1
ATOM 662 N N . ILE A 1 88 ? 0.63 -4.66 21.766 1 96.06 88 ILE A N 1
ATOM 663 C CA . ILE A 1 88 ? 0.424 -5.117 20.391 1 96.06 88 ILE A CA 1
ATOM 664 C C . ILE A 1 88 ? 1.494 -4.52 19.484 1 96.06 88 ILE A C 1
ATOM 666 O O . ILE A 1 88 ? 1.397 -3.355 19.094 1 96.06 88 ILE A O 1
ATOM 670 N N . PRO A 1 89 ? 2.428 -5.32 19.141 1 94.94 89 PRO A N 1
ATOM 671 C CA . PRO A 1 89 ? 3.533 -4.809 18.328 1 94.94 89 PRO A CA 1
ATOM 672 C C . PRO A 1 89 ? 3.131 -4.57 16.875 1 94.94 89 PRO A C 1
ATOM 674 O O . PRO A 1 89 ? 2.129 -5.117 16.406 1 94.94 89 PRO A O 1
ATOM 677 N N . GLU A 1 90 ? 3.842 -3.736 16.188 1 96.69 90 GLU A N 1
ATOM 678 C CA . GLU A 1 90 ? 3.762 -3.502 14.75 1 96.69 90 GLU A CA 1
ATOM 679 C C . GLU A 1 90 ? 5.121 -3.697 14.078 1 96.69 90 GLU A C 1
ATOM 681 O O . GLU A 1 90 ? 5.75 -2.729 13.648 1 96.69 90 GLU A O 1
ATOM 686 N N . PRO A 1 91 ? 5.52 -4.965 14.039 1 94.5 91 PRO A N 1
ATOM 687 C CA . PRO A 1 91 ? 6.809 -5.191 13.383 1 94.5 91 PRO A CA 1
ATOM 688 C C . PRO A 1 91 ? 6.852 -4.629 11.961 1 94.5 91 PRO A C 1
ATOM 690 O O . PRO A 1 91 ? 5.828 -4.598 11.273 1 94.5 91 PRO A O 1
ATOM 693 N N . PRO A 1 92 ? 8.039 -4.184 11.57 1 94.81 92 PRO A N 1
ATOM 694 C CA . PRO A 1 92 ? 9.336 -4.301 12.234 1 94.81 92 PRO A CA 1
ATOM 695 C C . PRO A 1 92 ? 9.664 -3.1 13.117 1 94.81 92 PRO A C 1
ATOM 697 O O . PRO A 1 92 ? 10.812 -2.918 13.523 1 94.81 92 PRO A O 1
ATOM 700 N N . TYR A 1 93 ? 8.766 -2.256 13.375 1 96.31 93 TYR A N 1
ATOM 701 C CA . TYR A 1 93 ? 9.047 -1.001 14.07 1 96.31 93 TYR A CA 1
ATOM 702 C C . TYR A 1 93 ? 9.086 -1.204 15.578 1 96.31 93 TYR A C 1
ATOM 704 O O . TYR A 1 93 ? 8.352 -2.041 16.109 1 96.31 93 TYR A O 1
ATOM 712 N N . PRO A 1 94 ? 9.938 -0.453 16.281 1 95.75 94 PRO A N 1
ATOM 713 C CA . PRO A 1 94 ? 9.906 -0.481 17.75 1 95.75 94 PRO A CA 1
ATOM 714 C C . PRO A 1 94 ? 8.625 0.117 18.328 1 95.75 94 PRO A C 1
ATOM 716 O O . PRO A 1 94 ? 7.828 0.71 17.594 1 95.75 94 PRO A O 1
ATOM 719 N N . PRO A 1 95 ? 8.375 -0.106 19.656 1 96.94 95 PRO A N 1
ATOM 720 C CA . PRO A 1 95 ? 7.199 0.533 20.25 1 96.94 95 PRO A CA 1
ATOM 721 C C . PRO A 1 95 ? 7.152 2.037 19.984 1 96.94 95 PRO A C 1
ATOM 723 O O . PRO A 1 95 ? 8.172 2.723 20.125 1 96.94 95 PRO A O 1
ATOM 726 N N . HIS A 1 96 ? 6.07 2.506 19.547 1 98.44 96 HIS A N 1
ATOM 727 C CA . HIS A 1 96 ? 5.887 3.908 19.188 1 98.44 96 HIS A CA 1
ATOM 728 C C . HIS A 1 96 ? 4.426 4.324 19.328 1 98.44 96 HIS A C 1
ATOM 730 O O . HIS A 1 96 ? 3.531 3.477 19.312 1 98.44 96 HIS A O 1
ATOM 736 N N . CYS A 1 97 ? 4.219 5.652 19.484 1 98.62 97 CYS A N 1
ATOM 737 C CA . CYS A 1 97 ? 2.893 6.258 19.5 1 98.62 97 CYS A CA 1
ATOM 738 C C . CYS A 1 97 ? 1.937 5.43 20.359 1 98.62 97 CYS A C 1
ATOM 740 O O . CYS A 1 97 ? 0.86 5.051 19.891 1 98.62 97 CYS A O 1
ATOM 742 N N . ILE A 1 98 ? 2.379 5.18 21.578 1 98.56 98 ILE A N 1
ATOM 743 C CA . ILE A 1 98 ? 1.562 4.398 22.5 1 98.56 98 ILE A CA 1
ATOM 744 C C . ILE A 1 98 ? 0.38 5.234 22.984 1 98.56 98 ILE A C 1
ATOM 746 O O . ILE A 1 98 ? 0.547 6.398 23.359 1 98.56 98 ILE A O 1
ATOM 750 N N . ALA A 1 99 ? -0.79 4.648 22.953 1 98.31 99 ALA A N 1
ATOM 751 C CA . ALA A 1 99 ? -2.012 5.336 23.359 1 98.31 99 ALA A CA 1
ATOM 752 C C . ALA A 1 99 ? -1.86 5.938 24.766 1 98.31 99 ALA A C 1
ATOM 754 O O . ALA A 1 99 ? -1.352 5.281 25.672 1 98.31 99 ALA A O 1
ATOM 755 N N . GLY A 1 100 ? -2.305 7.215 24.844 1 97.25 100 GLY A N 1
ATOM 756 C CA . GLY A 1 100 ? -2.273 7.879 26.125 1 97.25 100 GLY A CA 1
ATOM 757 C C . GLY A 1 100 ? -0.992 8.656 26.375 1 97.25 100 GLY A C 1
ATOM 758 O O . GLY A 1 100 ? -0.884 9.391 27.359 1 97.25 100 GLY A O 1
ATOM 759 N N . THR A 1 101 ? 0.004 8.445 25.578 1 97.94 101 THR A N 1
ATOM 760 C CA . THR A 1 101 ? 1.255 9.188 25.719 1 97.94 101 THR A CA 1
ATOM 761 C C . THR A 1 101 ? 1.276 10.391 24.781 1 97.94 101 THR A C 1
ATOM 763 O O . THR A 1 101 ? 0.463 10.484 23.859 1 97.94 101 THR A O 1
ATOM 766 N N . ASP A 1 102 ? 2.203 11.266 24.969 1 97.75 102 ASP A N 1
ATOM 767 C CA . ASP A 1 102 ? 2.346 12.469 24.156 1 97.75 102 ASP A CA 1
ATOM 768 C C . ASP A 1 102 ? 2.752 12.117 22.719 1 97.75 102 ASP A C 1
ATOM 770 O O . ASP A 1 102 ? 2.486 12.875 21.781 1 97.75 102 ASP A O 1
ATOM 774 N N . GLU A 1 103 ? 3.373 10.977 22.516 1 98.38 103 GLU A N 1
ATOM 775 C CA . GLU A 1 103 ? 3.795 10.555 21.188 1 98.38 103 GLU A CA 1
ATOM 776 C C . GLU A 1 103 ? 2.607 10.477 20.234 1 98.38 103 GLU A C 1
ATOM 778 O O . GLU A 1 103 ? 2.736 10.797 19.047 1 98.38 103 GLU A O 1
ATOM 783 N N . ALA A 1 104 ? 1.495 10.039 20.797 1 98.5 104 ALA A N 1
ATOM 784 C CA . ALA A 1 104 ? 0.331 9.734 19.953 1 98.5 104 ALA A CA 1
ATOM 785 C C . ALA A 1 104 ? -0.542 10.977 19.766 1 98.5 104 ALA A C 1
ATOM 787 O O . ALA A 1 104 ? -1.562 10.922 19.078 1 98.5 104 ALA A O 1
ATOM 788 N N . ARG A 1 105 ? -0.168 12.125 20.328 1 98.38 105 ARG A N 1
ATOM 789 C CA . ARG A 1 105 ? -0.943 13.359 20.219 1 98.38 105 ARG A CA 1
ATOM 790 C C . ARG A 1 105 ? -0.492 14.188 19.031 1 98.38 105 ARG A C 1
ATOM 792 O O . ARG A 1 105 ? 0.674 14.133 18.625 1 98.38 105 ARG A O 1
ATOM 799 N N . LEU A 1 106 ? -1.431 14.961 18.516 1 98.75 106 LEU A N 1
ATOM 800 C CA . LEU A 1 106 ? -1.076 15.93 17.484 1 98.75 106 LEU A CA 1
ATOM 801 C C . LEU A 1 106 ? 0.058 16.828 17.969 1 98.75 106 LEU A C 1
ATOM 803 O O . LEU A 1 106 ? 0.163 17.125 19.156 1 98.75 106 LEU A O 1
ATOM 807 N N . ILE A 1 107 ? 0.878 17.281 17.062 1 98.69 107 ILE A N 1
ATOM 808 C CA . ILE A 1 107 ? 1.897 18.281 17.391 1 98.69 107 ILE A CA 1
ATOM 809 C C . ILE A 1 107 ? 1.233 19.547 17.922 1 98.69 107 ILE A C 1
ATOM 811 O O . ILE A 1 107 ? 0.057 19.797 17.641 1 98.69 107 ILE A O 1
ATOM 815 N N . PRO A 1 108 ? 1.923 20.344 18.609 1 97.88 108 PRO A N 1
ATOM 816 C CA . PRO A 1 108 ? 1.332 21.531 19.25 1 97.88 108 PRO A CA 1
ATOM 817 C C . PRO A 1 108 ? 0.62 22.438 18.25 1 97.88 108 PRO A C 1
ATOM 819 O O . PRO A 1 108 ? -0.48 22.922 18.531 1 97.88 108 PRO A O 1
ATOM 822 N N . ASP A 1 109 ? 1.135 22.594 17.047 1 97.69 109 ASP A N 1
ATOM 823 C CA . ASP A 1 109 ? 0.593 23.516 16.047 1 97.69 109 ASP A CA 1
ATOM 824 C C . ASP A 1 109 ? -0.765 23.031 15.531 1 97.69 109 ASP A C 1
ATOM 826 O O . ASP A 1 109 ? -1.499 23.797 14.898 1 97.69 109 ASP A O 1
ATOM 830 N N . LEU A 1 110 ? -1.146 21.766 15.859 1 98.56 110 LEU A N 1
ATOM 831 C CA . LEU A 1 110 ? -2.367 21.203 15.289 1 98.56 110 LEU A CA 1
ATOM 832 C C . LEU A 1 110 ? -3.328 20.766 16.391 1 98.56 110 LEU A C 1
ATOM 834 O O . LEU A 1 110 ? -4.426 20.281 16.094 1 98.56 110 LEU A O 1
ATOM 838 N N . GLN A 1 111 ? -3.018 20.953 17.656 1 98.19 111 GLN A N 1
ATOM 839 C CA . GLN A 1 111 ? -3.834 20.453 18.75 1 98.19 111 GLN A CA 1
ATOM 840 C C . GLN A 1 111 ? -5.203 21.125 18.781 1 98.19 111 GLN A C 1
ATOM 842 O O . GLN A 1 111 ? -6.188 20.531 19.219 1 98.19 111 GLN A O 1
ATOM 847 N N . TRP A 1 112 ? -5.227 22.344 18.328 1 98.06 112 TRP A N 1
ATOM 848 C CA . TRP A 1 112 ? -6.484 23.078 18.297 1 98.06 112 TRP A CA 1
ATOM 849 C C . TRP A 1 112 ? -7.516 22.359 17.438 1 98.06 112 TRP A C 1
ATOM 851 O O . TRP A 1 112 ? -8.719 22.578 17.594 1 98.06 112 TRP A O 1
ATOM 861 N N . LEU A 1 113 ? -7.125 21.5 16.547 1 98.19 113 LEU A N 1
ATOM 862 C CA . LEU A 1 113 ? -8.016 20.734 15.672 1 98.19 113 LEU A CA 1
ATOM 863 C C . LEU A 1 113 ? -8.984 19.891 16.484 1 98.19 113 LEU A C 1
ATOM 865 O O . LEU A 1 113 ? -10.078 19.578 16.031 1 98.19 113 LEU A O 1
ATOM 869 N N . GLU A 1 114 ? -8.547 19.5 17.656 1 97.56 114 GLU A N 1
ATOM 870 C CA . GLU A 1 114 ? -9.344 18.641 18.516 1 97.56 114 GLU A CA 1
ATOM 871 C C . GLU A 1 114 ? -10.656 19.312 18.906 1 97.56 114 GLU A C 1
ATOM 873 O O . GLU A 1 114 ? -11.625 18.641 19.266 1 97.56 114 GLU A O 1
ATOM 878 N N . ASN A 1 115 ? -10.711 20.594 18.781 1 96.88 115 ASN A N 1
ATOM 879 C CA . ASN A 1 115 ? -11.883 21.359 19.188 1 96.88 115 ASN A CA 1
ATOM 880 C C . ASN A 1 115 ? -12.656 21.891 17.984 1 96.88 115 ASN A C 1
ATOM 882 O O . ASN A 1 115 ? -13.57 22.703 18.141 1 96.88 115 ASN A O 1
ATOM 886 N N . GLU A 1 116 ? -12.297 21.484 16.812 1 97.56 116 GLU A N 1
ATOM 887 C CA . GLU A 1 116 ? -12.945 21.984 15.602 1 97.56 116 GLU A CA 1
ATOM 888 C C . GLU A 1 116 ? -14.078 21.062 15.164 1 97.56 116 GLU A C 1
ATOM 890 O O . GLU A 1 116 ? -13.875 19.859 15 1 97.56 116 GLU A O 1
ATOM 895 N N . ALA A 1 117 ? -15.242 21.578 14.914 1 95.69 117 ALA A N 1
ATOM 896 C CA . ALA A 1 117 ? -16.438 20.812 14.609 1 95.69 117 ALA A CA 1
ATOM 897 C C . ALA A 1 117 ? -16.344 20.141 13.242 1 95.69 117 ALA A C 1
ATOM 899 O O . ALA A 1 117 ? -16.938 19.094 13.016 1 95.69 117 ALA A O 1
ATOM 900 N N . ASN A 1 118 ? -15.594 20.719 12.352 1 96.88 118 ASN A N 1
ATOM 901 C CA . ASN A 1 118 ? -15.484 20.172 11 1 96.88 118 ASN A CA 1
ATOM 902 C C . ASN A 1 118 ? -14.273 19.25 10.867 1 96.88 118 ASN A C 1
ATOM 904 O O . ASN A 1 118 ? -13.875 18.906 9.758 1 96.88 118 ASN A O 1
ATOM 908 N N . ALA A 1 119 ? -13.656 18.906 12.016 1 98.5 119 ALA A N 1
ATOM 909 C CA . ALA A 1 119 ? -12.523 17.984 12.023 1 98.5 119 ALA A CA 1
ATOM 910 C C . ALA A 1 119 ? -12.914 16.641 12.633 1 98.5 119 ALA A C 1
ATOM 912 O O . ALA A 1 119 ? -13.617 16.594 13.648 1 98.5 119 ALA A O 1
ATOM 913 N N . THR A 1 120 ? -12.594 15.625 11.945 1 98.69 120 THR A N 1
ATOM 914 C CA . THR A 1 120 ? -12.703 14.258 12.461 1 98.69 120 THR A CA 1
ATOM 915 C C . THR A 1 120 ? -11.32 13.688 12.766 1 98.69 120 THR A C 1
ATOM 917 O O . THR A 1 120 ? -10.469 13.609 11.883 1 98.69 120 THR A O 1
ATOM 920 N N . LEU A 1 121 ? -11.062 13.375 13.984 1 98.75 121 LEU A N 1
ATOM 921 C CA . LEU A 1 121 ? -9.812 12.742 14.398 1 98.75 121 LEU A CA 1
ATOM 922 C C . LEU A 1 121 ? -10 11.25 14.625 1 98.75 121 LEU A C 1
ATOM 924 O O . LEU A 1 121 ? -10.93 10.836 15.328 1 98.75 121 LEU A O 1
ATOM 928 N N . LYS A 1 122 ? -9.172 10.438 13.984 1 98.75 122 LYS A N 1
ATOM 929 C CA . LYS A 1 122 ? -9.25 8.984 14.07 1 98.75 122 LYS A CA 1
ATOM 930 C C . LYS A 1 122 ? -7.934 8.383 14.547 1 98.75 122 LYS A C 1
ATOM 932 O O . LYS A 1 122 ? -6.926 8.445 13.836 1 98.75 122 LYS A O 1
ATOM 937 N N . CYS A 1 123 ? -7.961 7.82 15.734 1 98.62 123 CYS A N 1
ATOM 938 C CA . CYS A 1 123 ? -6.828 7.02 16.188 1 98.62 123 CYS A CA 1
ATOM 939 C C . CYS A 1 123 ? -6.746 5.707 15.414 1 98.62 123 CYS A C 1
ATOM 941 O O . CYS A 1 123 ? -7.73 4.973 15.328 1 98.62 123 CYS A O 1
ATOM 943 N N . LYS A 1 124 ? -5.598 5.465 14.836 1 98.62 124 LYS A N 1
ATOM 944 C CA . LYS A 1 124 ? -5.391 4.199 14.141 1 98.62 124 LYS A CA 1
ATOM 945 C C . LYS A 1 124 ? -4.254 3.404 14.773 1 98.62 124 LYS A C 1
ATOM 947 O O . LYS A 1 124 ? -3.279 3.982 15.266 1 98.62 124 LYS A O 1
ATOM 952 N N . ASP A 1 125 ? -4.336 2.068 14.68 1 98.31 125 ASP A N 1
ATOM 953 C CA . ASP A 1 125 ? -3.373 1.194 15.344 1 98.31 125 ASP A CA 1
ATOM 954 C C . ASP A 1 125 ? -2.617 0.34 14.328 1 98.31 125 ASP A C 1
ATOM 956 O O . ASP A 1 125 ? -2.164 -0.761 14.648 1 98.31 125 ASP A O 1
ATOM 960 N N . CYS A 1 126 ? -2.578 0.747 13.109 1 98.62 126 CYS A N 1
ATOM 961 C CA . CYS A 1 126 ? -1.819 0.112 12.031 1 98.62 126 CYS A CA 1
ATOM 962 C C . CYS A 1 126 ? -1.326 1.146 11.031 1 98.62 126 CYS A C 1
ATOM 964 O O . CYS A 1 126 ? -1.68 2.324 11.117 1 98.62 126 CYS A O 1
ATOM 966 N N . ILE A 1 127 ? -0.533 0.754 10.117 1 98.88 127 ILE A N 1
ATOM 967 C CA . ILE A 1 127 ? 0.108 1.651 9.156 1 98.88 127 ILE A CA 1
ATOM 968 C C . ILE A 1 127 ? -0.945 2.26 8.234 1 98.88 127 ILE A C 1
ATOM 970 O O . ILE A 1 127 ? -0.986 3.479 8.047 1 98.88 127 ILE A O 1
ATOM 974 N N . ASP A 1 128 ? -1.848 1.455 7.723 1 98.94 128 ASP A N 1
ATOM 975 C CA . ASP A 1 128 ? -2.836 1.862 6.727 1 98.94 128 ASP A CA 1
ATOM 976 C C . ASP A 1 128 ? -4.039 2.527 7.391 1 98.94 128 ASP A C 1
ATOM 978 O O . ASP A 1 128 ? -4.855 1.855 8.023 1 98.94 128 ASP A O 1
ATOM 982 N N . GLY A 1 129 ? -4.223 3.789 7.16 1 98.94 129 GLY A N 1
ATOM 983 C CA . GLY A 1 129 ? -5.297 4.547 7.785 1 98.94 129 GLY A CA 1
ATOM 984 C C . GLY A 1 129 ? -6.676 4.105 7.332 1 98.94 129 GLY A C 1
ATOM 985 O O . GLY A 1 129 ? -7.637 4.172 8.102 1 98.94 129 GLY A O 1
ATOM 986 N N . PHE A 1 130 ? -6.805 3.674 6.047 1 98.88 130 PHE A N 1
ATOM 987 C CA . PHE A 1 130 ? -8.102 3.205 5.57 1 98.88 130 PHE A CA 1
ATOM 988 C C . PHE A 1 130 ? -8.555 1.982 6.359 1 98.88 130 PHE A C 1
ATOM 990 O O . PHE A 1 130 ? -9.695 1.928 6.828 1 98.88 130 PHE A O 1
ATOM 997 N N . LEU A 1 131 ? -7.621 1.009 6.574 1 98.62 131 LEU A N 1
ATOM 998 C CA . LEU A 1 131 ? -7.93 -0.182 7.359 1 98.62 131 LEU A CA 1
ATOM 999 C C . LEU A 1 131 ? -8.062 0.159 8.836 1 98.62 131 LEU A C 1
ATOM 1001 O O . LEU A 1 131 ? -8.867 -0.441 9.555 1 98.62 131 LEU A O 1
ATOM 1005 N N . GLY A 1 132 ? -7.254 1.129 9.227 1 98.62 132 GLY A N 1
ATOM 1006 C CA . GLY A 1 132 ? -7.34 1.604 10.602 1 98.62 132 GLY A CA 1
ATOM 1007 C C . GLY A 1 132 ? -8.664 2.264 10.922 1 98.62 132 GLY A C 1
ATOM 1008 O O . GLY A 1 132 ? -8.984 2.488 12.094 1 98.62 132 GLY A O 1
ATOM 1009 N N . SER A 1 133 ? -9.492 2.561 9.922 1 98.5 133 SER A N 1
ATOM 1010 C CA . SER A 1 133 ? -10.773 3.236 10.102 1 98.5 133 SER A CA 1
ATOM 1011 C C . SER A 1 133 ? -11.922 2.236 10.18 1 98.5 133 SER A C 1
ATOM 1013 O O . SER A 1 133 ? -13.062 2.615 10.43 1 98.5 133 SER A O 1
ATOM 1015 N N . VAL A 1 134 ? -11.625 0.95 9.969 1 97.06 134 VAL A N 1
ATOM 1016 C CA . VAL A 1 134 ? -12.656 -0.079 10.07 1 97.06 134 VAL A CA 1
ATOM 1017 C C . VAL A 1 134 ? -13.031 -0.298 11.531 1 97.06 134 VAL A C 1
ATOM 1019 O O . VAL A 1 134 ? -12.156 -0.459 12.383 1 97.06 134 VAL A O 1
ATOM 1022 N N . GLU A 1 135 ? -14.281 -0.257 11.781 1 95.75 135 GLU A N 1
ATOM 1023 C CA . GLU A 1 135 ? -14.789 -0.466 13.133 1 95.75 135 GLU A CA 1
ATOM 1024 C C . GLU A 1 135 ? -15.25 -1.907 13.328 1 95.75 135 GLU A C 1
ATOM 1026 O O . GLU A 1 135 ? -15.281 -2.691 12.383 1 95.75 135 GLU A O 1
ATOM 1031 N N . LYS A 1 136 ? -15.688 -2.301 14.531 1 91.5 136 LYS A N 1
ATOM 1032 C CA . LYS A 1 136 ? -16.062 -3.666 14.891 1 91.5 136 LYS A CA 1
ATOM 1033 C C . LYS A 1 136 ? -17.297 -4.121 14.102 1 91.5 136 LYS A C 1
ATOM 1035 O O . LYS A 1 136 ? -17.422 -5.301 13.758 1 91.5 136 LYS A O 1
ATOM 1040 N N . ASP A 1 137 ? -18.141 -3.195 13.805 1 91.44 137 ASP A N 1
ATOM 1041 C CA . ASP A 1 137 ? -19.391 -3.557 13.133 1 91.44 137 ASP A CA 1
ATOM 1042 C C . ASP A 1 137 ? -19.203 -3.586 11.617 1 91.44 137 ASP A C 1
ATOM 1044 O O . ASP A 1 137 ? -20.172 -3.768 10.867 1 91.44 137 ASP A O 1
ATOM 1048 N N . GLY A 1 138 ? -17.922 -3.316 11.18 1 90.5 138 GLY A N 1
ATOM 1049 C CA . GLY A 1 138 ? -17.609 -3.393 9.758 1 90.5 138 GLY A CA 1
ATOM 1050 C C . GLY A 1 138 ? -17.703 -2.051 9.055 1 90.5 138 GLY A C 1
ATOM 1051 O O . GLY A 1 138 ? -17.234 -1.904 7.926 1 90.5 138 GLY A O 1
ATOM 1052 N N . SER A 1 139 ? -18.297 -1.064 9.773 1 95.06 139 SER A N 1
ATOM 1053 C CA . SER A 1 139 ? -18.328 0.266 9.172 1 95.06 139 SER A CA 1
ATOM 1054 C C . SER A 1 139 ? -16.922 0.873 9.109 1 95.06 139 SER A C 1
ATOM 1056 O O . SER A 1 139 ? -15.992 0.37 9.742 1 95.06 139 SER A O 1
ATOM 1058 N N . ASN A 1 140 ? -16.781 1.867 8.273 1 97.69 140 ASN A N 1
ATOM 1059 C CA . ASN A 1 140 ? -15.508 2.566 8.102 1 97.69 140 ASN A CA 1
ATOM 1060 C C . ASN A 1 140 ? -15.664 4.07 8.297 1 97.69 140 ASN A C 1
ATOM 1062 O O . ASN A 1 140 ? -16.344 4.734 7.512 1 97.69 140 ASN A O 1
ATOM 1066 N N . VAL A 1 141 ? -14.977 4.629 9.273 1 98.69 141 VAL A N 1
ATOM 1067 C CA . VAL A 1 141 ? -15.141 6.02 9.68 1 98.69 141 VAL A CA 1
ATOM 1068 C C . VAL A 1 141 ? -14.758 6.941 8.523 1 98.69 141 VAL A C 1
ATOM 1070 O O . VAL A 1 141 ? -15.359 8 8.344 1 98.69 141 VAL A O 1
ATOM 1073 N N . PHE A 1 142 ? -13.789 6.559 7.754 1 98.94 142 PHE A N 1
ATOM 1074 C CA . PHE A 1 142 ? -13.344 7.379 6.633 1 98.94 142 PHE A CA 1
ATOM 1075 C C . PHE A 1 142 ? -14.383 7.379 5.516 1 98.94 142 PHE A C 1
ATOM 1077 O O . PHE A 1 142 ? -14.672 8.422 4.93 1 98.94 142 PHE A O 1
ATOM 1084 N N . VAL A 1 143 ? -14.898 6.195 5.199 1 98.69 143 VAL A N 1
ATOM 1085 C CA . VAL A 1 143 ? -15.953 6.082 4.191 1 98.69 143 VAL A CA 1
ATOM 1086 C C . VAL A 1 143 ? -17.141 6.941 4.594 1 98.69 143 VAL A C 1
ATOM 1088 O O . VAL A 1 143 ? -17.688 7.68 3.77 1 98.69 143 VAL A O 1
ATOM 1091 N N . ASP A 1 144 ? -17.531 6.863 5.867 1 98.75 144 ASP A N 1
ATOM 1092 C CA . ASP A 1 144 ? -18.656 7.645 6.371 1 98.75 144 ASP A CA 1
ATOM 1093 C C . ASP A 1 144 ? -18.375 9.141 6.266 1 98.75 144 ASP A C 1
ATOM 1095 O O . ASP A 1 144 ? -19.266 9.922 5.922 1 98.75 144 ASP A O 1
ATOM 1099 N N . TRP A 1 145 ? -17.141 9.484 6.547 1 98.88 145 TRP A N 1
ATOM 1100 C CA . TRP A 1 145 ? -16.734 10.883 6.48 1 98.88 145 TRP A CA 1
ATOM 1101 C C . TRP A 1 145 ? -16.844 11.414 5.055 1 98.88 145 TRP A C 1
ATOM 1103 O O . TRP A 1 145 ? -17.359 12.516 4.836 1 98.88 145 TRP A O 1
ATOM 1113 N N . VAL A 1 146 ? -16.375 10.664 4.043 1 98.88 146 VAL A N 1
ATOM 1114 C CA . VAL A 1 146 ? -16.438 11.055 2.637 1 98.88 146 VAL A CA 1
ATOM 1115 C C . VAL A 1 146 ? -17.891 11.219 2.205 1 98.88 146 VAL A C 1
ATOM 1117 O O . VAL A 1 146 ? -18.25 12.227 1.592 1 98.88 146 VAL A O 1
ATOM 1120 N N . LYS A 1 147 ? -18.719 10.273 2.584 1 98.62 147 LYS A N 1
ATOM 1121 C CA . LYS A 1 147 ? -20.125 10.273 2.182 1 98.62 147 LYS A CA 1
ATOM 1122 C C . LYS A 1 147 ? -20.891 11.422 2.844 1 98.62 147 LYS A C 1
ATOM 1124 O O . LYS A 1 147 ? -21.609 12.156 2.176 1 98.62 147 LYS A O 1
ATOM 1129 N N . LYS A 1 148 ? -20.688 11.523 4.133 1 98.38 148 LYS A N 1
ATOM 1130 C CA . LYS A 1 148 ? -21.406 12.531 4.91 1 98.38 148 LYS A CA 1
ATOM 1131 C C . LYS A 1 148 ? -21.109 13.938 4.379 1 98.38 148 LYS A C 1
ATOM 1133 O O . LYS A 1 148 ? -22.016 14.773 4.312 1 98.38 148 LYS A O 1
ATOM 1138 N N . ASN A 1 149 ? -19.906 14.172 3.965 1 98.44 149 ASN A N 1
ATOM 1139 C CA . ASN A 1 149 ? -19.5 15.508 3.551 1 98.44 149 ASN A CA 1
ATOM 1140 C C . ASN A 1 149 ? -19.547 15.664 2.035 1 98.44 149 ASN A C 1
ATOM 1142 O O . ASN A 1 149 ? -19.156 16.703 1.501 1 98.44 149 ASN A O 1
ATOM 1146 N N . GLN A 1 150 ? -19.938 14.609 1.325 1 98.5 150 GLN A N 1
ATOM 1147 C CA . GLN A 1 150 ? -20.078 14.617 -0.128 1 98.5 150 GLN A CA 1
ATOM 1148 C C . GLN A 1 150 ? -18.766 15.039 -0.794 1 98.5 150 GLN A C 1
ATOM 1150 O O . GLN A 1 150 ? -18.766 15.883 -1.692 1 98.5 150 GLN A O 1
ATOM 1155 N N . ILE A 1 151 ? -17.672 14.508 -0.333 1 98.75 151 ILE A N 1
ATOM 1156 C CA . ILE A 1 151 ? -16.328 14.906 -0.738 1 98.75 151 ILE A CA 1
ATOM 1157 C C . ILE A 1 151 ? -16.016 14.344 -2.125 1 98.75 151 ILE A C 1
ATOM 1159 O O . ILE A 1 151 ? -16.141 13.141 -2.357 1 98.75 151 ILE A O 1
ATOM 1163 N N . LYS A 1 152 ? -15.539 15.188 -3.018 1 98.69 152 LYS A N 1
ATOM 1164 C CA . LYS A 1 152 ? -15.211 14.781 -4.383 1 98.69 152 LYS A CA 1
ATOM 1165 C C . LYS A 1 152 ? -13.711 14.586 -4.555 1 98.69 152 LYS A C 1
ATOM 1167 O O . LYS A 1 152 ? -13.273 13.812 -5.41 1 98.69 152 LYS A O 1
ATOM 1172 N N . ALA A 1 153 ? -12.938 15.32 -3.785 1 98.75 153 ALA A N 1
ATOM 1173 C CA . ALA A 1 153 ? -11.484 15.227 -3.805 1 98.75 153 ALA A CA 1
ATOM 1174 C C . ALA A 1 153 ? -10.906 15.305 -2.395 1 98.75 153 ALA A C 1
ATOM 1176 O O . ALA A 1 153 ? -11.445 16.016 -1.539 1 98.75 153 ALA A O 1
ATOM 1177 N N . ILE A 1 154 ? -9.859 14.531 -2.189 1 98.94 154 ILE A N 1
ATOM 1178 C CA . ILE A 1 154 ? -9.148 14.719 -0.929 1 98.94 154 ILE A CA 1
ATOM 1179 C C . ILE A 1 154 ? -7.715 15.172 -1.206 1 98.94 154 ILE A C 1
ATOM 1181 O O . ILE A 1 154 ? -7.105 14.758 -2.193 1 98.94 154 ILE A O 1
ATOM 1185 N N . LEU A 1 155 ? -7.246 16.047 -0.387 1 98.94 155 LEU A N 1
ATOM 1186 C CA . LEU A 1 155 ? -5.848 16.469 -0.326 1 98.94 155 LEU A CA 1
ATOM 1187 C C . LEU A 1 155 ? -5.137 15.836 0.859 1 98.94 155 LEU A C 1
ATOM 1189 O O . LEU A 1 155 ? -5.504 16.078 2.012 1 98.94 155 LEU A O 1
ATOM 1193 N N . VAL A 1 156 ? -4.152 15.023 0.521 1 99 156 VAL A N 1
ATOM 1194 C CA . VAL A 1 156 ? -3.488 14.211 1.539 1 99 156 VAL A CA 1
ATOM 1195 C C . VAL A 1 156 ? -2.109 14.789 1.842 1 99 156 VAL A C 1
ATOM 1197 O O . VAL A 1 156 ? -1.331 15.07 0.925 1 99 156 VAL A O 1
ATOM 1200 N N . VAL A 1 157 ? -1.799 14.984 3.098 1 98.94 157 VAL A N 1
ATOM 1201 C CA . VAL A 1 157 ? -0.508 15.453 3.59 1 98.94 157 VAL A CA 1
ATOM 1202 C C . VAL A 1 157 ? -0.098 14.648 4.82 1 98.94 157 VAL A C 1
ATOM 1204 O O . VAL A 1 157 ? -0.917 13.93 5.398 1 98.94 157 VAL A O 1
ATOM 1207 N N . GLY A 1 158 ? 1.188 14.734 5.148 1 98.94 158 GLY A N 1
ATOM 1208 C CA . GLY A 1 158 ? 1.604 14.109 6.395 1 98.94 158 GLY A CA 1
ATOM 1209 C C . GLY A 1 158 ? 2.779 13.172 6.23 1 98.94 158 GLY A C 1
ATOM 1210 O O . GLY A 1 158 ? 3.648 13.391 5.383 1 98.94 158 GLY A O 1
ATOM 1211 N N . ILE A 1 159 ? 2.889 12.188 7.109 1 98.94 159 ILE A N 1
ATOM 1212 C CA . ILE A 1 159 ? 4.078 11.359 7.25 1 98.94 159 ILE A CA 1
ATOM 1213 C C . ILE A 1 159 ? 3.672 9.922 7.562 1 98.94 159 ILE A C 1
ATOM 1215 O O . ILE A 1 159 ? 2.689 9.688 8.273 1 98.94 159 ILE A O 1
ATOM 1219 N N . CYS A 1 160 ? 4.465 9 7 1 98.81 160 CYS A N 1
ATOM 1220 C CA . CYS A 1 160 ? 5.59 9.055 6.074 1 98.81 160 CYS A CA 1
ATOM 1221 C C . CYS A 1 160 ? 5.121 8.922 4.633 1 98.81 160 CYS A C 1
ATOM 1223 O O . CYS A 1 160 ? 4.281 8.07 4.328 1 98.81 160 CYS A O 1
ATOM 1225 N N . THR A 1 161 ? 5.742 9.578 3.734 1 98.94 161 THR A N 1
ATOM 1226 C CA . THR A 1 161 ? 5.363 9.602 2.324 1 98.94 161 THR A CA 1
ATOM 1227 C C . THR A 1 161 ? 5.27 8.188 1.765 1 98.94 161 THR A C 1
ATOM 1229 O O . THR A 1 161 ? 4.312 7.859 1.057 1 98.94 161 THR A O 1
ATOM 1232 N N . ASP A 1 162 ? 6.207 7.301 2.125 1 98.88 162 ASP A N 1
ATOM 1233 C CA . ASP A 1 162 ? 6.34 5.977 1.521 1 98.88 162 ASP A CA 1
ATOM 1234 C C . ASP A 1 162 ? 5.773 4.895 2.438 1 98.88 162 ASP A C 1
ATOM 1236 O O . ASP A 1 162 ? 5.91 3.703 2.156 1 98.88 162 ASP A O 1
ATOM 1240 N N . ILE A 1 163 ? 5.137 5.273 3.59 1 98.81 163 ILE A N 1
ATOM 1241 C CA . ILE A 1 163 ? 4.613 4.293 4.539 1 98.81 163 ILE A CA 1
ATOM 1242 C C . ILE A 1 163 ? 3.137 4.574 4.809 1 98.81 163 ILE A C 1
ATOM 1244 O O . ILE A 1 163 ? 2.264 4.09 4.086 1 98.81 163 ILE A O 1
ATOM 1248 N N . CYS A 1 164 ? 2.824 5.383 5.824 1 98.94 164 CYS A N 1
ATOM 1249 C CA . CYS A 1 164 ? 1.437 5.59 6.227 1 98.94 164 CYS A CA 1
ATOM 1250 C C . CYS A 1 164 ? 0.672 6.363 5.156 1 98.94 164 CYS A C 1
ATOM 1252 O O . CYS A 1 164 ? -0.474 6.035 4.848 1 98.94 164 CYS A O 1
ATOM 1254 N N . VAL A 1 165 ? 1.301 7.426 4.609 1 99 165 VAL A N 1
ATOM 1255 C CA . VAL A 1 165 ? 0.651 8.188 3.551 1 99 165 VAL A CA 1
ATOM 1256 C C . VAL A 1 165 ? 0.404 7.289 2.34 1 99 165 VAL A C 1
ATOM 1258 O O . VAL A 1 165 ? -0.712 7.234 1.818 1 99 165 VAL A O 1
ATOM 1261 N N . LEU A 1 166 ? 1.439 6.594 1.981 1 98.94 166 LEU A N 1
ATOM 1262 C CA . LEU A 1 166 ? 1.351 5.75 0.793 1 98.94 166 LEU A CA 1
ATOM 1263 C C . LEU A 1 166 ? 0.285 4.676 0.969 1 98.94 166 LEU A C 1
ATOM 1265 O O . LEU A 1 166 ? -0.567 4.492 0.097 1 98.94 166 LEU A O 1
ATOM 1269 N N . ASP A 1 167 ? 0.343 3.92 2.104 1 98.94 167 ASP A N 1
ATOM 1270 C CA . ASP A 1 167 ? -0.593 2.82 2.307 1 98.94 167 ASP A CA 1
ATOM 1271 C C . ASP A 1 167 ? -2.035 3.322 2.328 1 98.94 167 ASP A C 1
ATOM 1273 O O . ASP A 1 167 ? -2.928 2.688 1.761 1 98.94 167 ASP A O 1
ATOM 1277 N N . PHE A 1 168 ? -2.268 4.492 2.957 1 99 168 PHE A N 1
ATOM 1278 C CA . PHE A 1 168 ? -3.6 5.086 2.969 1 99 168 PHE A CA 1
ATOM 1279 C C . PHE A 1 168 ? -4.047 5.441 1.555 1 99 168 PHE A C 1
ATOM 1281 O O . PHE A 1 168 ? -5.168 5.129 1.156 1 99 168 PHE A O 1
ATOM 1288 N N . VAL A 1 169 ? -3.184 6.078 0.805 1 98.94 169 VAL A N 1
ATOM 1289 C CA . VAL A 1 169 ? -3.496 6.52 -0.55 1 98.94 169 VAL A CA 1
ATOM 1290 C C . VAL A 1 169 ? -3.82 5.312 -1.427 1 98.94 169 VAL A C 1
ATOM 1292 O O . VAL A 1 169 ? -4.828 5.309 -2.141 1 98.94 169 VAL A O 1
ATOM 1295 N N . CYS A 1 170 ? -3.016 4.242 -1.321 1 98.88 170 CYS A N 1
ATOM 1296 C CA . CYS A 1 170 ? -3.219 3.051 -2.137 1 98.88 170 CYS A CA 1
ATOM 1297 C C . CYS A 1 170 ? -4.547 2.381 -1.801 1 98.88 170 CYS A C 1
ATOM 1299 O O . CYS A 1 170 ? -5.324 2.053 -2.697 1 98.88 170 CYS A O 1
ATOM 1301 N N . SER A 1 171 ? -4.852 2.234 -0.537 1 98.88 171 SER A N 1
ATOM 1302 C CA . SER A 1 171 ? -6.102 1.616 -0.114 1 98.88 171 SER A CA 1
ATOM 1303 C C . SER A 1 171 ? -7.301 2.469 -0.512 1 98.88 171 SER A C 1
ATOM 1305 O O . SER A 1 171 ? -8.328 1.94 -0.945 1 98.88 171 SER A O 1
ATOM 1307 N N . THR A 1 172 ? -7.137 3.76 -0.382 1 98.94 172 THR A N 1
ATOM 1308 C CA . THR A 1 172 ? -8.219 4.676 -0.722 1 98.94 172 THR A CA 1
ATOM 1309 C C . THR A 1 172 ? -8.531 4.609 -2.213 1 98.94 172 THR A C 1
ATOM 1311 O O . THR A 1 172 ? -9.703 4.566 -2.605 1 98.94 172 THR A O 1
ATOM 1314 N N . LEU A 1 173 ? -7.492 4.562 -3.023 1 98.81 173 LEU A N 1
ATOM 1315 C CA . LEU A 1 173 ? -7.691 4.492 -4.469 1 98.81 173 LEU A CA 1
ATOM 1316 C C . LEU A 1 173 ? -8.336 3.172 -4.867 1 98.81 173 LEU A C 1
ATOM 1318 O O . LEU A 1 173 ? -9.203 3.137 -5.742 1 98.81 173 LEU A O 1
ATOM 1322 N N . SER A 1 174 ? -7.93 2.072 -4.215 1 98.75 174 SER A N 1
ATOM 1323 C CA . SER A 1 174 ? -8.586 0.792 -4.449 1 98.75 174 SER A CA 1
ATOM 1324 C C . SER A 1 174 ? -10.055 0.841 -4.031 1 98.75 174 SER A C 1
ATOM 1326 O O . SER A 1 174 ? -10.93 0.385 -4.77 1 98.75 174 SER A O 1
ATOM 1328 N N . ALA A 1 175 ? -10.344 1.398 -2.877 1 98.38 175 ALA A N 1
ATOM 1329 C CA . ALA A 1 175 ? -11.719 1.52 -2.393 1 98.38 175 ALA A CA 1
ATOM 1330 C C . ALA A 1 175 ? -12.555 2.391 -3.326 1 98.38 175 ALA A C 1
ATOM 1332 O O . ALA A 1 175 ? -13.719 2.084 -3.594 1 98.38 175 ALA A O 1
ATOM 1333 N N . ARG A 1 176 ? -11.953 3.482 -3.795 1 98.25 176 ARG A N 1
ATOM 1334 C CA . ARG A 1 176 ? -12.625 4.352 -4.754 1 98.25 176 ARG A CA 1
ATOM 1335 C C . ARG A 1 176 ? -13 3.582 -6.0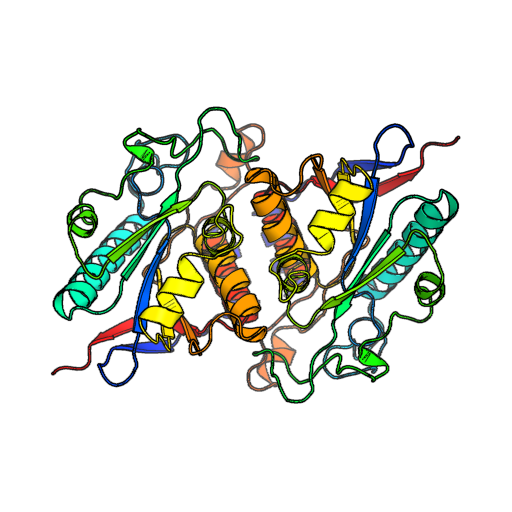2 1 98.25 176 ARG A C 1
ATOM 1337 O O . ARG A 1 176 ? -14.133 3.676 -6.496 1 98.25 176 ARG A O 1
ATOM 1344 N N . ASN A 1 177 ? -12.047 2.809 -6.496 1 96.94 177 ASN A N 1
ATOM 1345 C CA . ASN A 1 177 ? -12.258 2.08 -7.742 1 96.94 177 ASN A CA 1
ATOM 1346 C C . ASN A 1 177 ? -13.312 0.985 -7.578 1 96.94 177 ASN A C 1
ATOM 1348 O O . ASN A 1 177 ? -13.914 0.549 -8.562 1 96.94 177 ASN A O 1
ATOM 1352 N N . ARG A 1 178 ? -13.57 0.611 -6.297 1 97.12 178 ARG A N 1
ATOM 1353 C CA . ARG A 1 178 ? -14.625 -0.355 -6.008 1 97.12 178 ARG A CA 1
ATOM 1354 C C . ARG A 1 178 ? -15.945 0.348 -5.691 1 97.12 178 ARG A C 1
ATOM 1356 O O . ARG A 1 178 ? -16.906 -0.287 -5.25 1 97.12 178 ARG A O 1
ATOM 1363 N N . ARG A 1 179 ? -16.016 1.66 -5.754 1 95.94 179 ARG A N 1
ATOM 1364 C CA . ARG A 1 179 ? -17.188 2.5 -5.566 1 95.94 179 ARG A CA 1
ATOM 1365 C C . ARG A 1 179 ? -17.641 2.504 -4.109 1 95.94 179 ARG A C 1
ATOM 1367 O O . ARG A 1 179 ? -18.812 2.695 -3.816 1 95.94 179 ARG A O 1
ATOM 1374 N N . MET A 1 180 ? -16.625 2.266 -3.242 1 96.38 180 MET A N 1
ATOM 1375 C CA . MET A 1 180 ? -16.922 2.32 -1.812 1 96.38 180 MET A CA 1
ATOM 1376 C C . MET A 1 180 ? -16.922 3.762 -1.314 1 96.38 180 MET A C 1
ATOM 1378 O O . MET A 1 180 ? -17.406 4.039 -0.213 1 96.38 180 MET A O 1
ATOM 1382 N N . LEU A 1 181 ? -16.359 4.699 -2.16 1 98 181 LEU A N 1
ATOM 1383 C CA . LEU A 1 181 ? -16.109 6.055 -1.677 1 98 181 LEU A CA 1
ATOM 1384 C C . LEU A 1 181 ? -16.844 7.082 -2.531 1 98 181 LEU A C 1
ATOM 1386 O O . LEU A 1 181 ? -16.438 8.234 -2.615 1 98 181 LEU A O 1
ATOM 1390 N N . THR A 1 182 ? -17.906 6.605 -3.189 1 96.81 182 THR A N 1
ATOM 1391 C CA . THR A 1 182 ? -18.719 7.582 -3.912 1 96.81 182 THR A CA 1
ATOM 1392 C C . THR A 1 182 ? -19.188 8.695 -2.979 1 96.81 182 THR A C 1
ATOM 1394 O O . THR A 1 182 ? -19.703 8.422 -1.894 1 96.81 182 THR A O 1
ATOM 1397 N N . PRO A 1 183 ? -18.859 9.953 -3.252 1 98 183 PRO A N 1
ATOM 1398 C CA . PRO A 1 183 ? -18.641 10.469 -4.602 1 98 183 PRO A CA 1
ATOM 1399 C C . PRO A 1 183 ? -17.172 10.82 -4.859 1 98 183 PRO A C 1
ATOM 1401 O O . PRO A 1 183 ? -16.859 11.539 -5.812 1 98 183 PRO A O 1
ATOM 1404 N N . LEU A 1 184 ? -16.266 10.375 -4.066 1 98.69 184 LEU A N 1
ATOM 1405 C CA . LEU A 1 184 ? -14.852 10.711 -4.203 1 98.69 184 LEU A CA 1
ATOM 1406 C C . LEU A 1 184 ? -14.352 10.398 -5.609 1 98.69 184 LEU A C 1
ATOM 1408 O O . LEU A 1 184 ? -14.555 9.289 -6.109 1 98.69 184 LEU A O 1
ATOM 1412 N N . GLU A 1 185 ? -13.641 11.375 -6.207 1 98.06 185 GLU A N 1
ATOM 1413 C CA . GLU A 1 185 ? -13.094 11.203 -7.551 1 98.06 185 GLU A CA 1
ATOM 1414 C C . GLU A 1 185 ? -11.562 11.258 -7.531 1 98.06 185 GLU A C 1
ATOM 1416 O O . GLU A 1 185 ? -10.906 10.414 -8.148 1 98.06 185 GLU A O 1
ATOM 1421 N N . ASP A 1 186 ? -11.031 12.234 -6.781 1 98.19 186 ASP A N 1
ATOM 1422 C CA . ASP A 1 186 ? -9.594 12.492 -6.867 1 98.19 186 ASP A CA 1
ATOM 1423 C C . ASP A 1 186 ? -8.922 12.32 -5.508 1 98.19 186 ASP A C 1
ATOM 1425 O O . ASP A 1 186 ? -9.469 12.734 -4.48 1 98.19 186 ASP A O 1
ATOM 1429 N N . VAL A 1 187 ? -7.859 11.656 -5.512 1 98.88 187 VAL A N 1
ATOM 1430 C CA . VAL A 1 187 ? -6.938 11.594 -4.383 1 98.88 187 VAL A CA 1
ATOM 1431 C C . VAL A 1 187 ? -5.656 12.352 -4.723 1 98.88 187 VAL A C 1
ATOM 1433 O O . VAL A 1 187 ? -4.883 11.922 -5.582 1 98.88 187 VAL A O 1
ATOM 1436 N N . ILE A 1 188 ? -5.426 13.453 -4.07 1 98.94 188 ILE A N 1
ATOM 1437 C CA . ILE A 1 188 ? -4.328 14.359 -4.371 1 98.94 188 ILE A CA 1
ATOM 1438 C C . ILE A 1 188 ? -3.301 14.32 -3.242 1 98.94 188 ILE A C 1
ATOM 1440 O O . ILE A 1 188 ? -3.658 14.414 -2.064 1 98.94 188 ILE A O 1
ATOM 1444 N N . VAL A 1 189 ? -2.07 14.109 -3.596 1 98.94 189 VAL A N 1
ATOM 1445 C CA . VAL A 1 189 ? -0.979 14.133 -2.627 1 98.94 189 VAL A CA 1
ATOM 1446 C C . VAL A 1 189 ? -0.146 15.398 -2.812 1 98.94 189 VAL A C 1
ATOM 1448 O O . VAL A 1 189 ? 0.323 15.68 -3.916 1 98.94 189 VAL A O 1
ATOM 1451 N N . TYR A 1 190 ? -0.02 16.156 -1.755 1 98.94 190 TYR A N 1
ATOM 1452 C CA . TYR A 1 190 ? 0.819 17.344 -1.772 1 98.94 190 TYR A CA 1
ATOM 1453 C C . TYR A 1 190 ? 2.244 17.016 -1.342 1 98.94 190 TYR A C 1
ATOM 1455 O O . TYR A 1 190 ? 2.545 16.969 -0.147 1 98.94 190 TYR A O 1
ATOM 1463 N N . SER A 1 191 ? 3.1 16.891 -2.307 1 98.75 191 SER A N 1
ATOM 1464 C CA . SER A 1 191 ? 4.441 16.359 -2.09 1 98.75 191 SER A CA 1
ATOM 1465 C C . SER A 1 191 ? 5.207 17.188 -1.07 1 98.75 191 SER A C 1
ATOM 1467 O O . SER A 1 191 ? 5.945 16.656 -0.245 1 98.75 191 SER A O 1
ATOM 1469 N N . GLY A 1 192 ? 4.988 18.516 -1.124 1 97.69 192 GLY A N 1
ATOM 1470 C CA . GLY A 1 192 ? 5.707 19.406 -0.218 1 97.69 192 GLY A CA 1
ATOM 1471 C C . GLY A 1 192 ? 5.227 19.297 1.218 1 97.69 192 GLY A C 1
ATOM 1472 O O . GLY A 1 192 ? 5.965 19.625 2.148 1 97.69 192 GLY A O 1
ATOM 1473 N N . ALA A 1 193 ? 4.016 18.828 1.396 1 98.81 193 ALA A N 1
ATOM 1474 C CA . ALA A 1 193 ? 3.447 18.688 2.734 1 98.81 193 ALA A CA 1
ATOM 1475 C C . ALA A 1 193 ? 3.447 17.234 3.176 1 98.81 193 ALA A C 1
ATOM 1477 O O . ALA A 1 193 ? 2.65 16.828 4.027 1 98.81 193 ALA A O 1
ATOM 1478 N N . CYS A 1 194 ? 4.27 16.422 2.541 1 98.94 194 CYS A N 1
ATOM 1479 C CA . CYS A 1 194 ? 4.578 15.07 2.979 1 98.94 194 CYS A CA 1
ATOM 1480 C C . CYS A 1 194 ? 6.062 14.922 3.301 1 98.94 194 CYS A C 1
ATOM 1482 O O . CYS A 1 194 ? 6.898 15.625 2.729 1 98.94 194 CYS A O 1
ATOM 1484 N N . ALA A 1 195 ? 6.324 14.102 4.184 1 98.88 195 ALA A N 1
ATOM 1485 C CA . ALA A 1 195 ? 7.703 13.828 4.574 1 98.88 195 ALA A CA 1
ATOM 1486 C C . ALA A 1 195 ? 7.879 12.375 4.996 1 98.88 195 ALA A C 1
ATOM 1488 O O . ALA A 1 195 ? 6.898 11.633 5.125 1 98.88 195 ALA A O 1
ATOM 1489 N N . THR A 1 196 ? 9.102 11.961 5.109 1 98.69 196 THR A N 1
ATOM 1490 C CA . THR A 1 196 ? 9.445 10.688 5.723 1 98.69 196 THR A CA 1
ATOM 1491 C C . THR A 1 196 ? 10.734 10.805 6.539 1 98.69 196 THR A C 1
ATOM 1493 O O . THR A 1 196 ? 11.344 11.875 6.59 1 98.69 196 THR A O 1
ATOM 1496 N N . PHE A 1 197 ? 11.086 9.844 7.297 1 97.94 197 PHE A N 1
ATOM 1497 C CA . PHE A 1 197 ? 12.227 9.945 8.203 1 97.94 197 PHE A CA 1
ATOM 1498 C C . PHE A 1 197 ? 13.523 9.602 7.473 1 97.94 197 PHE A C 1
ATOM 1500 O O . PHE A 1 197 ? 13.492 9.125 6.336 1 97.94 197 PHE A O 1
ATOM 1507 N N . ASP A 1 198 ? 14.625 9.945 8.109 1 97 198 ASP A N 1
ATOM 1508 C CA . ASP A 1 198 ? 15.945 9.742 7.516 1 97 198 ASP A CA 1
ATOM 1509 C C . ASP A 1 198 ? 16.766 8.75 8.328 1 97 198 ASP A C 1
ATOM 1511 O O . ASP A 1 198 ? 17.047 8.984 9.508 1 97 198 ASP A O 1
ATOM 1515 N N . LEU A 1 199 ? 17.078 7.637 7.734 1 95.94 199 LEU A N 1
ATOM 1516 C CA . LEU A 1 199 ? 18.016 6.648 8.273 1 95.94 199 LEU A CA 1
ATOM 1517 C C . LEU A 1 199 ? 18.953 6.133 7.184 1 95.94 199 LEU A C 1
ATOM 1519 O O . LEU A 1 199 ? 18.688 5.09 6.578 1 95.94 199 LEU A O 1
ATOM 1523 N N . PRO A 1 200 ? 20.016 6.82 6.973 1 92.69 200 PRO A N 1
ATOM 1524 C CA . PRO A 1 200 ? 20.953 6.441 5.906 1 92.69 200 PRO A CA 1
ATOM 1525 C C . PRO A 1 200 ? 21.531 5.039 6.098 1 92.69 200 PRO A C 1
ATOM 1527 O O . PRO A 1 200 ? 21.625 4.559 7.227 1 92.69 200 PRO A O 1
ATOM 1530 N N . VAL A 1 201 ? 21.969 4.5 5.023 1 93.12 201 VAL A N 1
ATOM 1531 C CA . VAL A 1 201 ? 22.391 3.104 4.996 1 93.12 201 VAL A CA 1
ATOM 1532 C C . VAL A 1 201 ? 23.578 2.904 5.934 1 93.12 201 VAL A C 1
ATOM 1534 O O . VAL A 1 201 ? 23.688 1.878 6.609 1 93.12 201 VAL A O 1
ATOM 1537 N N . HIS A 1 202 ? 24.516 3.854 6.012 1 92.94 202 HIS A N 1
ATOM 1538 C CA . HIS A 1 202 ? 25.719 3.689 6.82 1 92.94 202 HIS A CA 1
ATOM 1539 C C . HIS A 1 202 ? 25.391 3.729 8.312 1 92.94 202 HIS A C 1
ATOM 1541 O O . HIS A 1 202 ? 26.156 3.227 9.133 1 92.94 202 HIS A O 1
ATOM 1547 N N . VAL A 1 203 ? 24.266 4.332 8.672 1 92.56 203 VAL A N 1
ATOM 1548 C CA . VAL A 1 203 ? 23.812 4.348 10.055 1 92.56 203 VAL A CA 1
ATOM 1549 C C . VAL A 1 203 ? 23 3.09 10.352 1 92.56 203 VAL A C 1
ATOM 1551 O O . VAL A 1 203 ? 23.156 2.461 11.398 1 92.56 203 VAL A O 1
ATOM 1554 N N . ALA A 1 204 ? 22.141 2.732 9.422 1 93.25 204 ALA A N 1
ATOM 1555 C CA . ALA A 1 204 ? 21.25 1.594 9.586 1 93.25 204 ALA A CA 1
ATOM 1556 C C . ALA A 1 204 ? 22.031 0.3 9.789 1 93.25 204 ALA A C 1
ATOM 1558 O O . ALA A 1 204 ? 21.594 -0.591 10.523 1 93.25 204 ALA A O 1
ATOM 1559 N N . LYS A 1 205 ? 23.141 0.169 9.156 1 91.06 205 LYS A N 1
ATOM 1560 C CA . LYS A 1 205 ? 23.953 -1.047 9.203 1 91.06 205 LYS A CA 1
ATOM 1561 C C . LYS A 1 205 ? 24.359 -1.374 10.641 1 91.06 205 LYS A C 1
ATOM 1563 O O . LYS A 1 205 ? 24.641 -2.529 10.961 1 91.06 205 LYS A O 1
ATOM 1568 N N . ASP A 1 206 ? 24.375 -0.366 11.516 1 92.06 206 ASP A N 1
ATOM 1569 C CA . ASP A 1 206 ? 24.844 -0.538 12.891 1 92.06 206 ASP A CA 1
ATOM 1570 C C . ASP A 1 206 ? 23.672 -0.787 13.844 1 92.06 206 ASP A C 1
ATOM 1572 O O . ASP A 1 206 ? 23.859 -0.898 15.055 1 92.06 206 ASP A O 1
ATOM 1576 N N . ILE A 1 207 ? 22.516 -0.784 13.398 1 88.94 207 ILE A N 1
ATOM 1577 C CA . ILE A 1 207 ? 21.328 -1.021 14.195 1 88.94 207 ILE A CA 1
ATOM 1578 C C . ILE A 1 207 ? 20.688 -2.35 13.789 1 88.94 207 ILE A C 1
ATOM 1580 O O . ILE A 1 207 ? 20.219 -2.504 12.664 1 88.94 207 ILE A O 1
ATOM 1584 N N . ASN A 1 208 ? 20.641 -3.262 14.695 1 86.25 208 ASN A N 1
ATOM 1585 C CA . ASN A 1 208 ? 20.156 -4.602 14.398 1 86.25 208 ASN A CA 1
ATOM 1586 C C . ASN A 1 208 ? 18.703 -4.57 13.945 1 86.25 208 ASN A C 1
ATOM 1588 O O . ASN A 1 208 ? 17.844 -4.004 14.625 1 86.25 208 ASN A O 1
ATOM 1592 N N . GLY A 1 209 ? 18.5 -5.062 12.703 1 85.75 209 GLY A N 1
ATOM 1593 C CA . GLY A 1 209 ? 17.141 -5.227 12.219 1 85.75 209 GLY A CA 1
ATOM 1594 C C . GLY A 1 209 ? 16.594 -3.99 11.516 1 85.75 209 GLY A C 1
ATOM 1595 O O . GLY A 1 209 ? 15.5 -4.012 10.969 1 85.75 209 GLY A O 1
ATOM 1596 N N . ALA A 1 210 ? 17.422 -2.928 11.547 1 90.25 210 ALA A N 1
ATOM 1597 C CA . ALA A 1 210 ? 16.938 -1.691 10.938 1 90.25 210 ALA A CA 1
ATOM 1598 C C . ALA A 1 210 ? 17.094 -1.737 9.414 1 90.25 210 ALA A C 1
ATOM 1600 O O . ALA A 1 210 ? 18.078 -2.268 8.898 1 90.25 210 ALA A O 1
ATOM 1601 N N . LEU A 1 211 ? 16.109 -1.228 8.734 1 94.94 211 LEU A N 1
ATOM 1602 C CA . LEU A 1 211 ? 16.188 -1.026 7.289 1 94.94 211 LEU A CA 1
ATOM 1603 C C . LEU A 1 211 ? 16.594 0.404 6.961 1 94.94 211 LEU A C 1
ATOM 1605 O O . LEU A 1 211 ? 16.078 1.355 7.547 1 94.94 211 LEU A O 1
ATOM 1609 N N . ALA A 1 212 ? 17.578 0.524 6.059 1 96.75 212 ALA A N 1
ATOM 1610 C CA . ALA A 1 212 ? 17.969 1.853 5.594 1 96.75 212 ALA A CA 1
ATOM 1611 C C . ALA A 1 212 ? 16.766 2.613 5.039 1 96.75 212 ALA A C 1
ATOM 1613 O O . ALA A 1 212 ? 15.875 2.02 4.43 1 96.75 212 ALA A O 1
ATOM 1614 N N . HIS A 1 213 ? 16.797 3.889 5.234 1 97.44 213 HIS A N 1
ATOM 1615 C CA . HIS A 1 213 ? 15.695 4.742 4.812 1 97.44 213 HIS A CA 1
ATOM 1616 C C . HIS A 1 213 ? 16.188 6.133 4.43 1 97.44 213 HIS A C 1
ATOM 1618 O O . HIS A 1 213 ? 15.828 7.121 5.074 1 97.44 213 HIS A O 1
ATOM 1624 N N . PRO A 1 214 ? 17.047 6.137 3.379 1 97.44 214 PRO A N 1
ATOM 1625 C CA . PRO A 1 214 ? 17.453 7.465 2.926 1 97.44 214 PRO A CA 1
ATOM 1626 C C . PRO A 1 214 ? 16.281 8.352 2.545 1 97.44 214 PRO A C 1
ATOM 1628 O O . PRO A 1 214 ? 15.523 8.023 1.625 1 97.44 214 PRO A O 1
ATOM 1631 N N . GLN A 1 215 ? 16.141 9.414 3.227 1 97.69 215 GLN A N 1
ATOM 1632 C CA . GLN A 1 215 ? 14.914 10.211 3.266 1 97.69 215 GLN A CA 1
ATOM 1633 C C . GLN A 1 215 ? 14.508 10.664 1.866 1 97.69 215 GLN A C 1
ATOM 1635 O O . GLN A 1 215 ? 13.375 10.414 1.432 1 97.69 215 GLN A O 1
ATOM 1640 N N . ASP A 1 216 ? 15.453 11.25 1.1 1 97.06 216 ASP A N 1
ATOM 1641 C CA . ASP A 1 216 ? 15.102 11.797 -0.207 1 97.06 216 ASP A CA 1
ATOM 1642 C C . ASP A 1 216 ? 14.703 10.695 -1.182 1 97.06 216 ASP A C 1
ATOM 1644 O O . ASP A 1 216 ? 13.781 1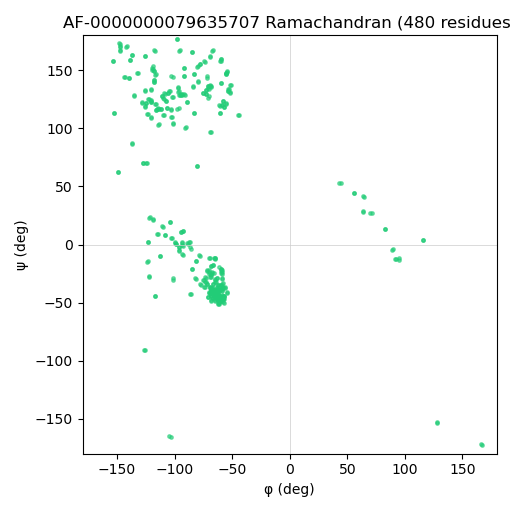0.859 -1.979 1 97.06 216 ASP A O 1
ATOM 1648 N N . LEU A 1 217 ? 15.398 9.57 -1.065 1 97.06 217 LEU A N 1
ATOM 1649 C CA . LEU A 1 217 ? 15.117 8.43 -1.926 1 97.06 217 LEU A CA 1
ATOM 1650 C C . LEU A 1 217 ? 13.727 7.879 -1.655 1 97.06 217 LEU A C 1
ATOM 1652 O O . LEU A 1 217 ? 12.93 7.699 -2.584 1 97.06 217 LEU A O 1
ATOM 1656 N N . MET A 1 218 ? 13.445 7.691 -0.403 1 98.38 218 MET A N 1
ATOM 1657 C CA . MET A 1 218 ? 12.195 7.031 -0.028 1 98.38 218 MET A CA 1
ATOM 1658 C C . MET A 1 218 ? 11.016 7.977 -0.203 1 98.38 218 MET A C 1
ATOM 1660 O O . MET A 1 218 ? 9.906 7.535 -0.512 1 98.38 218 MET A O 1
ATOM 1664 N N . HIS A 1 219 ? 11.258 9.305 -0.03 1 98.69 219 HIS A N 1
ATOM 1665 C CA . HIS A 1 219 ? 10.234 10.297 -0.351 1 98.69 219 HIS A CA 1
ATOM 1666 C C . HIS A 1 219 ? 9.844 10.234 -1.825 1 98.69 219 HIS A C 1
ATOM 1668 O O . HIS A 1 219 ? 8.664 10.156 -2.16 1 98.69 219 HIS A O 1
ATOM 1674 N N . HIS A 1 220 ? 10.852 10.164 -2.688 1 98.56 220 HIS A N 1
ATOM 1675 C CA . HIS A 1 220 ? 10.625 10.117 -4.129 1 98.56 220 HIS A CA 1
ATOM 1676 C C . HIS A 1 220 ? 9.938 8.82 -4.535 1 98.56 220 HIS A C 1
ATOM 1678 O O . HIS A 1 220 ? 8.984 8.836 -5.316 1 98.56 220 HIS A O 1
ATOM 1684 N N . ILE A 1 221 ? 10.383 7.715 -3.963 1 98.56 221 ILE A N 1
ATOM 1685 C CA . ILE A 1 221 ? 9.82 6.406 -4.266 1 98.56 221 ILE A CA 1
ATOM 1686 C C . ILE A 1 221 ? 8.352 6.371 -3.848 1 98.56 221 ILE A C 1
ATOM 1688 O O . ILE A 1 221 ? 7.492 5.91 -4.602 1 98.56 221 ILE A O 1
ATOM 1692 N N . GLY A 1 222 ? 8.07 6.883 -2.65 1 98.88 222 GLY A N 1
ATOM 1693 C CA . GLY A 1 222 ? 6.695 6.934 -2.186 1 98.88 222 GLY A CA 1
ATOM 1694 C C . GLY A 1 222 ? 5.777 7.695 -3.123 1 98.88 222 GLY A C 1
ATOM 1695 O O . GLY A 1 222 ? 4.672 7.242 -3.426 1 98.88 222 GLY A O 1
ATOM 1696 N N . LEU A 1 223 ? 6.234 8.844 -3.594 1 98.88 223 LEU A N 1
ATOM 1697 C CA . LEU A 1 223 ? 5.449 9.664 -4.516 1 98.88 223 LEU A CA 1
ATOM 1698 C C . LEU A 1 223 ? 5.234 8.93 -5.836 1 98.88 223 LEU A C 1
ATOM 1700 O O . LEU A 1 223 ? 4.125 8.938 -6.379 1 98.88 223 LEU A O 1
ATOM 1704 N N . TYR A 1 224 ? 6.27 8.281 -6.328 1 98.75 224 TYR A N 1
ATOM 1705 C CA . TYR A 1 224 ? 6.195 7.59 -7.609 1 98.75 224 TYR A CA 1
ATOM 1706 C C . TYR A 1 224 ? 5.191 6.441 -7.547 1 98.75 224 TYR A C 1
ATOM 1708 O O . TYR A 1 224 ? 4.398 6.258 -8.469 1 98.75 224 TYR A O 1
ATOM 1716 N N . ILE A 1 225 ? 5.223 5.715 -6.48 1 98.81 225 ILE A N 1
ATOM 1717 C CA . ILE A 1 225 ? 4.316 4.582 -6.328 1 98.81 225 ILE A CA 1
ATOM 1718 C C . ILE A 1 225 ? 2.881 5.086 -6.18 1 98.81 225 ILE A C 1
ATOM 1720 O O . ILE A 1 225 ? 1.956 4.516 -6.766 1 98.81 225 ILE A O 1
ATOM 1724 N N . ALA A 1 226 ? 2.695 6.145 -5.414 1 98.81 226 ALA A N 1
ATOM 1725 C CA . ALA A 1 226 ? 1.36 6.723 -5.289 1 98.81 226 ALA A CA 1
ATOM 1726 C C . ALA A 1 226 ? 0.812 7.141 -6.648 1 98.81 226 ALA A C 1
ATOM 1728 O O . ALA A 1 226 ? -0.354 6.883 -6.961 1 98.81 226 ALA A O 1
ATOM 1729 N N . LYS A 1 227 ? 1.647 7.797 -7.418 1 98.5 227 LYS A N 1
ATOM 1730 C CA . LYS A 1 227 ? 1.247 8.195 -8.758 1 98.5 227 LYS A CA 1
ATOM 1731 C C . LYS A 1 227 ? 0.867 6.988 -9.609 1 98.5 227 LYS A C 1
ATOM 1733 O O . LYS A 1 227 ? -0.117 7.023 -10.352 1 98.5 227 LYS A O 1
ATOM 1738 N N . GLY A 1 228 ? 1.628 5.961 -9.43 1 98 228 GLY A N 1
ATOM 1739 C CA . GLY A 1 228 ? 1.373 4.738 -10.172 1 98 228 GLY A CA 1
ATOM 1740 C C . GLY A 1 228 ? 0.063 4.07 -9.797 1 98 228 GLY A C 1
ATOM 1741 O O . GLY A 1 228 ? -0.445 3.223 -10.531 1 98 228 GLY A O 1
ATOM 1742 N N . ARG A 1 229 ? -0.461 4.469 -8.641 1 98.38 229 ARG A N 1
ATOM 1743 C CA . ARG A 1 229 ? -1.74 3.91 -8.211 1 98.38 229 ARG A CA 1
ATOM 1744 C C . ARG A 1 229 ? -2.898 4.797 -8.648 1 98.38 229 ARG A C 1
ATOM 1746 O O . ARG A 1 229 ? -4.066 4.453 -8.445 1 98.38 229 ARG A O 1
ATOM 1753 N N . GLY A 1 230 ? -2.604 6 -9.188 1 97.69 230 GLY A N 1
ATOM 1754 C CA . GLY A 1 230 ? -3.656 6.871 -9.688 1 97.69 230 GLY A CA 1
ATOM 1755 C C . GLY A 1 230 ? -3.775 8.172 -8.914 1 97.69 230 GLY A C 1
ATOM 1756 O O . GLY A 1 230 ? -4.66 8.984 -9.188 1 97.69 230 GLY A O 1
ATOM 1757 N N . ALA A 1 231 ? -2.889 8.398 -7.957 1 98.75 231 ALA A N 1
ATOM 1758 C CA . ALA A 1 231 ? -2.924 9.656 -7.215 1 98.75 231 ALA A CA 1
ATOM 1759 C C . ALA A 1 231 ? -2.457 10.82 -8.086 1 98.75 231 ALA A C 1
ATOM 1761 O O . ALA A 1 231 ? -1.574 10.656 -8.93 1 98.75 231 ALA A O 1
ATOM 1762 N N . ARG A 1 232 ? -3.059 11.945 -7.879 1 98.5 232 ARG A N 1
ATOM 1763 C CA . ARG A 1 232 ? -2.568 13.188 -8.469 1 98.5 232 ARG A CA 1
ATOM 1764 C C . ARG A 1 232 ? -1.562 13.875 -7.547 1 98.5 232 ARG A C 1
ATOM 1766 O O . ARG A 1 232 ? -1.873 14.172 -6.395 1 98.5 232 ARG A O 1
ATOM 1773 N N . LEU A 1 233 ? -0.356 14.117 -8.031 1 98.69 233 LEU A N 1
ATOM 1774 C CA . LEU A 1 233 ? 0.681 14.758 -7.227 1 98.69 233 LEU A CA 1
ATOM 1775 C C . LEU A 1 233 ? 0.748 16.25 -7.512 1 98.69 233 LEU A C 1
ATOM 1777 O O . LEU A 1 233 ? 0.752 16.672 -8.672 1 98.69 233 LEU A O 1
ATOM 1781 N N . VAL A 1 234 ? 0.838 17 -6.438 1 98.81 234 VAL A N 1
ATOM 1782 C CA . VAL A 1 234 ? 0.987 18.453 -6.605 1 98.81 234 VAL A CA 1
ATOM 1783 C C . VAL A 1 234 ? 2.119 18.953 -5.715 1 98.81 234 VAL A C 1
ATOM 1785 O O . VAL A 1 234 ? 2.342 18.438 -4.621 1 98.81 234 VAL A O 1
ATOM 1788 N N . SER A 1 235 ? 2.809 19.953 -6.141 1 98.06 235 SER A N 1
ATOM 1789 C CA . SER A 1 235 ? 3.9 20.547 -5.367 1 98.06 235 SER A CA 1
ATOM 1790 C C . SER A 1 235 ? 3.557 21.953 -4.91 1 98.06 235 SER A C 1
ATOM 1792 O O . SER A 1 235 ? 4.285 22.547 -4.109 1 98.06 235 SER A O 1
ATOM 1794 N N . GLU A 1 236 ? 2.428 22.469 -5.465 1 96.75 236 GLU A N 1
ATOM 1795 C CA . GLU A 1 236 ? 1.937 23.797 -5.102 1 96.75 236 GLU A CA 1
ATOM 1796 C C . GLU A 1 236 ? 0.429 23.781 -4.859 1 96.75 236 GLU A C 1
ATOM 1798 O O . GLU A 1 236 ? -0.325 23.203 -5.652 1 96.75 236 GLU A O 1
ATOM 1803 N N . VAL A 1 237 ? 0.028 24.281 -3.742 1 97.75 237 VAL A N 1
ATOM 1804 C CA . VAL A 1 237 ? -1.388 24.391 -3.406 1 97.75 237 VAL A CA 1
ATOM 1805 C C . VAL A 1 237 ? -1.721 25.844 -3.066 1 97.75 237 VAL A C 1
ATOM 1807 O O . VAL A 1 237 ? -1.085 26.453 -2.199 1 97.75 237 VAL A O 1
ATOM 1810 N N . SER A 1 238 ? -2.643 26.391 -3.803 1 96.19 238 SER A N 1
ATOM 1811 C CA . SER A 1 238 ? -3.104 27.75 -3.564 1 96.19 238 SER A CA 1
ATOM 1812 C C . SER A 1 238 ? -4.617 27.797 -3.383 1 96.19 238 SER A C 1
ATOM 1814 O O . SER A 1 238 ? -5.301 26.781 -3.553 1 96.19 238 SER A O 1
ATOM 1816 N N . PHE A 1 239 ? -5.113 28.844 -2.83 1 92.31 239 PHE A N 1
ATOM 1817 C CA . PHE A 1 239 ? -6.543 29.062 -2.617 1 92.31 239 PHE A CA 1
ATOM 1818 C C . PHE A 1 239 ? -7.07 30.156 -3.535 1 92.31 239 PHE A C 1
ATOM 1820 O O . PHE A 1 239 ? -6.445 31.203 -3.678 1 92.31 239 PHE A O 1
ATOM 1827 N N . ALA A 1 240 ? -8.07 29.766 -4.238 1 84.75 240 ALA A N 1
ATOM 1828 C CA . ALA A 1 240 ? -8.703 30.734 -5.117 1 84.75 240 ALA A CA 1
ATOM 1829 C C . ALA A 1 240 ? -9.25 31.922 -4.32 1 84.75 240 ALA A C 1
ATOM 1831 O O . ALA A 1 240 ? -9.82 31.734 -3.24 1 84.75 240 ALA A O 1
ATOM 1832 N N . ALA A 1 241 ? -8.602 33.156 -4.555 1 66 241 ALA A N 1
ATOM 1833 C CA . ALA A 1 241 ? -9.078 34.406 -3.957 1 66 241 ALA A CA 1
ATOM 1834 C C . ALA A 1 241 ? -10.594 34.531 -4.062 1 66 241 ALA A C 1
ATOM 1836 O O . ALA A 1 241 ? -11.172 34.25 -5.113 1 66 241 ALA A O 1
ATOM 1837 N N . LEU A 1 242 ? -11.359 34.438 -2.76 1 46.16 242 LEU A N 1
ATOM 1838 C CA . LEU A 1 242 ? -12.75 34.875 -2.787 1 46.16 242 LEU A CA 1
ATOM 1839 C C . LEU A 1 242 ? -12.898 36.219 -3.51 1 46.16 242 LEU A C 1
ATOM 1841 O O . LEU A 1 242 ? -11.992 37.031 -3.48 1 46.16 242 LEU A O 1
ATOM 1845 N N . MET B 1 1 ? 22.422 2.164 -18.734 1 49.41 1 MET B N 1
ATOM 1846 C CA . MET B 1 1 ? 22.094 3.219 -17.781 1 49.41 1 MET B CA 1
ATOM 1847 C C . MET B 1 1 ? 21.172 2.689 -16.688 1 49.41 1 MET B C 1
ATOM 1849 O O . MET B 1 1 ? 21.422 2.932 -15.5 1 49.41 1 MET B O 1
ATOM 1853 N N . VAL B 1 2 ? 20.203 1.77 -17.016 1 60.59 2 VAL B N 1
ATOM 1854 C CA . VAL B 1 2 ? 19.312 1.131 -16.047 1 60.59 2 VAL B CA 1
ATOM 1855 C C . VAL B 1 2 ? 20.125 0.192 -15.148 1 60.59 2 VAL B C 1
ATOM 1857 O O . VAL B 1 2 ? 19.922 0.145 -13.93 1 60.59 2 VAL B O 1
ATOM 1860 N N . SER B 1 3 ? 21.125 -0.209 -15.641 1 69.5 3 SER B N 1
ATOM 1861 C CA . SER B 1 3 ? 21.922 -1.172 -14.883 1 69.5 3 SER B CA 1
ATOM 1862 C C . SER B 1 3 ? 22.719 -0.485 -13.781 1 69.5 3 SER B C 1
ATOM 1864 O O . SER B 1 3 ? 22.766 -0.963 -12.648 1 69.5 3 SER B O 1
ATOM 1866 N N . ALA B 1 4 ? 23.156 0.728 -14.078 1 81.19 4 ALA B N 1
ATOM 1867 C CA . ALA B 1 4 ? 23.922 1.442 -13.055 1 81.19 4 ALA B CA 1
ATOM 1868 C C . ALA B 1 4 ? 23 1.92 -11.922 1 81.19 4 ALA B C 1
ATOM 1870 O O . ALA B 1 4 ? 23.375 1.85 -10.75 1 81.19 4 ALA B O 1
ATOM 1871 N N . THR B 1 5 ? 21.812 2.227 -12.258 1 88.88 5 THR B N 1
ATOM 1872 C CA . THR B 1 5 ? 20.859 2.738 -11.281 1 88.88 5 THR B CA 1
ATOM 1873 C C . THR B 1 5 ? 20.438 1.639 -10.312 1 88.88 5 THR B C 1
ATOM 1875 O O . THR B 1 5 ? 20.422 1.847 -9.094 1 88.88 5 THR B O 1
ATOM 1878 N N . ILE B 1 6 ? 20.219 0.475 -10.844 1 92.19 6 ILE B N 1
ATOM 1879 C CA . ILE B 1 6 ? 19.75 -0.621 -10.008 1 92.19 6 ILE B CA 1
ATOM 1880 C C . ILE B 1 6 ? 20.859 -1.06 -9.062 1 92.19 6 ILE B C 1
ATOM 1882 O O . ILE B 1 6 ? 20.609 -1.39 -7.898 1 92.19 6 ILE B O 1
ATOM 1886 N N . ASP B 1 7 ? 22.062 -1.039 -9.523 1 93.38 7 ASP B N 1
ATOM 1887 C CA . ASP B 1 7 ? 23.188 -1.423 -8.672 1 93.38 7 ASP B CA 1
ATOM 1888 C C . ASP B 1 7 ? 23.359 -0.438 -7.523 1 93.38 7 ASP B C 1
ATOM 1890 O O . ASP B 1 7 ? 23.594 -0.845 -6.383 1 93.38 7 ASP B O 1
ATOM 1894 N N . LEU B 1 8 ? 23.266 0.803 -7.836 1 93.44 8 LEU B N 1
ATOM 1895 C CA . LEU B 1 8 ? 23.375 1.825 -6.801 1 93.44 8 LEU B CA 1
ATOM 1896 C C . LEU B 1 8 ? 22.203 1.755 -5.828 1 93.44 8 LEU B C 1
ATOM 1898 O O . LEU B 1 8 ? 22.391 1.899 -4.617 1 93.44 8 LEU B O 1
ATOM 1902 N N . LEU B 1 9 ? 21.031 1.531 -6.363 1 94.69 9 LEU B N 1
ATOM 1903 C CA . LEU B 1 9 ? 19.844 1.453 -5.523 1 94.69 9 LEU B C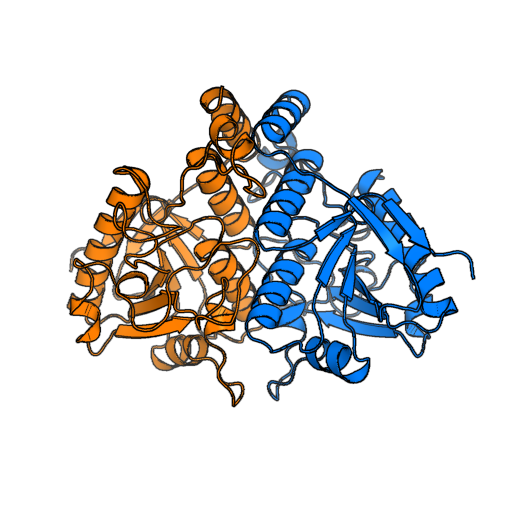A 1
ATOM 1904 C C . LEU B 1 9 ? 19.938 0.283 -4.551 1 94.69 9 LEU B C 1
ATOM 1906 O O . LEU B 1 9 ? 19.594 0.417 -3.377 1 94.69 9 LEU B O 1
ATOM 1910 N N . LYS B 1 10 ? 20.422 -0.859 -5.027 1 95.62 10 LYS B N 1
ATOM 1911 C CA . LYS B 1 10 ? 20.547 -2.043 -4.184 1 95.62 10 LYS B CA 1
ATOM 1912 C C . LYS B 1 10 ? 21.531 -1.801 -3.039 1 95.62 10 LYS B C 1
ATOM 1914 O O . LYS B 1 10 ? 21.391 -2.379 -1.959 1 95.62 10 LYS B O 1
ATOM 1919 N N . LYS B 1 11 ? 22.484 -0.951 -3.238 1 94.44 11 LYS B N 1
ATOM 1920 C CA . LYS B 1 11 ? 23.438 -0.601 -2.186 1 94.44 11 LYS B CA 1
ATOM 1921 C C . LYS B 1 11 ? 22.797 0.305 -1.141 1 94.44 11 LYS B C 1
ATOM 1923 O O . LYS B 1 11 ? 23.062 0.181 0.054 1 94.44 11 LYS B O 1
ATOM 1928 N N . GLU B 1 12 ? 21.906 1.219 -1.593 1 94.69 12 GLU B N 1
ATOM 1929 C CA . GLU B 1 12 ? 21.25 2.176 -0.699 1 94.69 12 GLU B CA 1
ATOM 1930 C C . GLU B 1 12 ? 20.062 1.544 0.018 1 94.69 1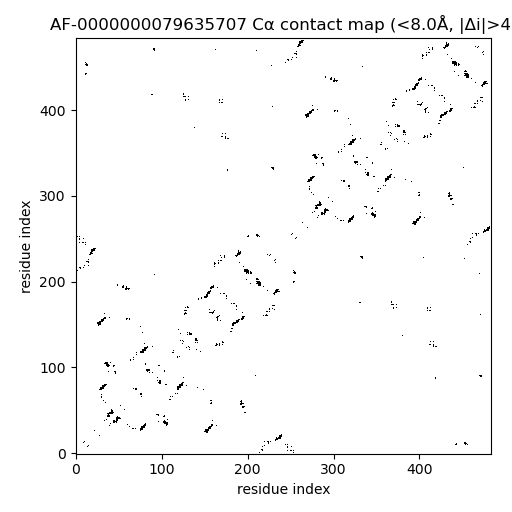2 GLU B C 1
ATOM 1932 O O . GLU B 1 12 ? 19.703 1.959 1.122 1 94.69 12 GLU B O 1
ATOM 1937 N N . LEU B 1 13 ? 19.453 0.579 -0.639 1 96.75 13 LEU B N 1
ATOM 1938 C CA . LEU B 1 13 ? 18.297 -0.139 -0.117 1 96.75 13 LEU B CA 1
ATOM 1939 C C . LEU B 1 13 ? 18.516 -1.646 -0.169 1 96.75 13 LEU B C 1
ATOM 1941 O O . LEU B 1 13 ? 17.859 -2.354 -0.926 1 96.75 13 LEU B O 1
ATOM 1945 N N . PRO B 1 14 ? 19.375 -2.115 0.654 1 95.81 14 PRO B N 1
ATOM 1946 C CA . PRO B 1 14 ? 19.672 -3.549 0.6 1 95.81 14 PRO B CA 1
ATOM 1947 C C . PRO B 1 14 ? 18.5 -4.406 1.082 1 95.81 14 PRO B C 1
ATOM 1949 O O . PRO B 1 14 ? 17.828 -4.047 2.043 1 95.81 14 PRO B O 1
ATOM 1952 N N . VAL B 1 15 ? 18.25 -5.453 0.373 1 94.88 15 VAL B N 1
ATOM 1953 C CA . VAL B 1 15 ? 17.203 -6.406 0.732 1 94.88 15 VAL B CA 1
ATOM 1954 C C . VAL B 1 15 ? 17.828 -7.754 1.082 1 94.88 15 VAL B C 1
ATOM 1956 O O . VAL B 1 15 ? 18.484 -8.375 0.242 1 94.88 15 VAL B O 1
ATOM 1959 N N . GLU B 1 16 ? 17.672 -8.156 2.287 1 93.25 16 GLU B N 1
ATOM 1960 C CA . GLU B 1 16 ? 18.094 -9.492 2.693 1 93.25 16 GLU B CA 1
ATOM 1961 C C . GLU B 1 16 ? 16.953 -10.492 2.547 1 93.25 16 GLU B C 1
ATOM 1963 O O . GLU B 1 16 ? 15.82 -10.219 2.965 1 93.25 16 GLU B O 1
ATOM 1968 N N . GLU B 1 17 ? 17.25 -11.57 1.896 1 96.94 17 GLU B N 1
ATOM 1969 C CA . GLU B 1 17 ? 16.266 -12.617 1.69 1 96.94 17 GLU B CA 1
ATOM 1970 C C . GLU B 1 17 ? 16.688 -13.922 2.35 1 96.94 17 GLU B C 1
ATOM 1972 O O . GLU B 1 17 ? 17.875 -14.273 2.334 1 96.94 17 GLU B O 1
ATOM 1977 N N . GLY B 1 18 ? 15.758 -14.609 2.943 1 97.5 18 GLY B N 1
ATOM 1978 C CA . GLY B 1 18 ? 16.031 -15.906 3.545 1 97.5 18 GLY B CA 1
ATOM 1979 C C . GLY B 1 18 ? 15.508 -17.062 2.715 1 97.5 18 GLY B C 1
ATOM 1980 O O . GLY B 1 18 ? 15.406 -16.969 1.491 1 97.5 18 GLY B O 1
ATOM 1981 N N . SER B 1 19 ? 15.461 -18.156 3.355 1 97.81 19 SER B N 1
ATOM 1982 C CA . SER B 1 19 ? 14.883 -19.359 2.775 1 97.81 19 SER B CA 1
ATOM 1983 C C . SER B 1 19 ? 13.695 -19.859 3.592 1 97.81 19 SER B C 1
ATOM 1985 O O . SER B 1 19 ? 13.531 -19.469 4.754 1 97.81 19 SER B O 1
ATOM 1987 N N . LEU B 1 20 ? 12.797 -20.516 2.959 1 97.94 20 LEU B N 1
ATOM 1988 C CA . LEU B 1 20 ? 11.641 -21.109 3.615 1 97.94 20 LEU B CA 1
ATOM 1989 C C . LEU B 1 20 ? 11.578 -22.609 3.373 1 97.94 20 LEU B C 1
ATOM 1991 O O . LEU B 1 20 ? 11.703 -23.062 2.234 1 97.94 20 LEU B O 1
ATOM 1995 N N . VAL B 1 21 ? 11.508 -23.328 4.387 1 97.44 21 VAL B N 1
ATOM 1996 C CA . VAL B 1 21 ? 11.203 -24.75 4.289 1 97.44 21 VAL B CA 1
ATOM 1997 C C . VAL B 1 21 ? 9.75 -25 4.68 1 97.44 21 VAL B C 1
ATOM 1999 O O . VAL B 1 21 ? 9.375 -24.828 5.84 1 97.44 21 VAL B O 1
ATOM 2002 N N . LEU B 1 22 ? 8.953 -25.328 3.756 1 96.94 22 LEU B N 1
ATOM 2003 C CA . LEU B 1 22 ? 7.555 -25.672 4.004 1 96.94 22 LEU B CA 1
ATOM 2004 C C . LEU B 1 22 ? 7.449 -27.016 4.719 1 96.94 22 LEU B C 1
ATOM 2006 O O . LEU B 1 22 ? 8.18 -27.953 4.391 1 96.94 22 LEU B O 1
ATOM 2010 N N . SER B 1 23 ? 6.648 -27.047 5.699 1 94 23 SER B N 1
ATOM 2011 C CA . SER B 1 23 ? 6.414 -28.281 6.441 1 94 23 SER B CA 1
ATOM 2012 C C . SER B 1 23 ? 4.984 -28.359 6.961 1 94 23 SER B C 1
ATOM 2014 O O . SER B 1 23 ? 4.254 -27.375 6.922 1 94 23 SER B O 1
ATOM 2016 N N . LYS B 1 24 ? 4.598 -29.516 7.477 1 92.5 24 LYS B N 1
ATOM 2017 C CA . LYS B 1 24 ? 3.258 -29.734 8.016 1 92.5 24 LYS B CA 1
ATOM 2018 C C . LYS B 1 24 ? 3.127 -29.125 9.414 1 92.5 24 LYS B C 1
ATOM 2020 O O . LYS B 1 24 ? 2.018 -28.969 9.93 1 92.5 24 LYS B O 1
ATOM 2025 N N . ASP B 1 25 ? 4.18 -28.734 9.945 1 92.75 25 ASP B N 1
ATOM 2026 C CA . ASP B 1 25 ? 4.188 -28.234 11.32 1 92.75 25 ASP B CA 1
ATOM 2027 C C . ASP B 1 25 ? 3.555 -26.844 11.398 1 92.75 25 ASP B C 1
ATOM 2029 O O . ASP B 1 25 ? 3.068 -26.438 12.453 1 92.75 25 ASP B O 1
ATOM 2033 N N . VAL B 1 26 ? 3.648 -26.125 10.32 1 94.94 26 VAL B N 1
ATOM 2034 C CA . VAL B 1 26 ? 3.062 -24.797 10.25 1 94.94 26 VAL B CA 1
ATOM 2035 C C . VAL B 1 26 ? 1.97 -24.766 9.18 1 94.94 26 VAL B C 1
ATOM 2037 O O . VAL B 1 26 ? 2.223 -25.078 8.016 1 94.94 26 VAL B O 1
ATOM 2040 N N . LYS B 1 27 ? 0.79 -24.438 9.586 1 97.19 27 LYS B N 1
ATOM 2041 C CA . LYS B 1 27 ? -0.292 -24.328 8.617 1 97.19 27 LYS B CA 1
ATOM 2042 C C . LYS B 1 27 ? -0.077 -23.125 7.691 1 97.19 27 LYS B C 1
ATOM 2044 O O . LYS B 1 27 ? -0.446 -22 8.031 1 97.19 27 LYS B O 1
ATOM 2049 N N . THR B 1 28 ? 0.474 -23.391 6.547 1 98.5 28 THR B N 1
ATOM 2050 C CA . THR B 1 28 ? 0.813 -22.359 5.578 1 98.5 28 THR B CA 1
ATOM 2051 C C . THR B 1 28 ? -0.182 -22.344 4.422 1 98.5 28 THR B C 1
ATOM 2053 O O . THR B 1 28 ? -0.576 -23.406 3.928 1 98.5 28 THR B O 1
ATOM 2056 N N . GLY B 1 29 ? -0.675 -21.188 4.074 1 98.88 29 GLY B N 1
ATOM 2057 C CA . GLY B 1 29 ? -1.468 -21.031 2.865 1 98.88 29 GLY B CA 1
ATOM 2058 C C . GLY B 1 29 ? -0.692 -20.391 1.725 1 98.88 29 GLY B C 1
ATOM 2059 O O . GLY B 1 29 ? 0.162 -19.531 1.947 1 98.88 29 GLY B O 1
ATOM 2060 N N . LEU B 1 30 ? -0.975 -20.812 0.524 1 98.94 30 LEU B N 1
ATOM 2061 C CA . LEU B 1 30 ? -0.397 -20.203 -0.672 1 98.94 30 LEU B CA 1
ATOM 2062 C C . LEU B 1 30 ? -1.339 -19.172 -1.262 1 98.94 30 LEU B C 1
ATOM 2064 O O . LEU B 1 30 ? -2.531 -19.422 -1.439 1 98.94 30 LEU B O 1
ATOM 2068 N N . VAL B 1 31 ? -0.817 -18 -1.502 1 99 31 VAL B N 1
ATOM 2069 C CA . VAL B 1 31 ? -1.599 -16.953 -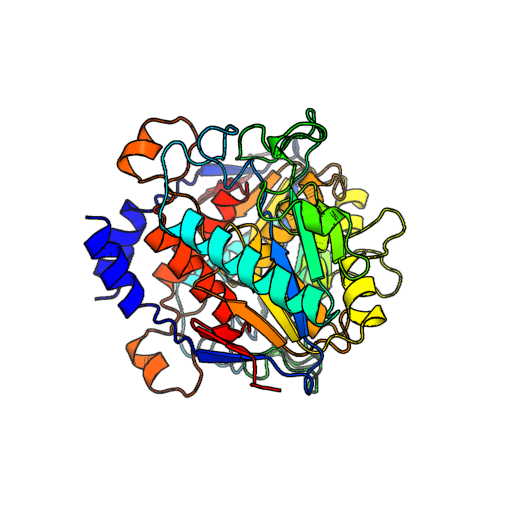2.156 1 99 31 VAL B CA 1
ATOM 2070 C C . VAL B 1 31 ? -0.988 -16.641 -3.518 1 99 31 VAL B C 1
ATOM 2072 O O . VAL B 1 31 ? 0.166 -16.203 -3.602 1 99 31 VAL B O 1
ATOM 2075 N N . LEU B 1 32 ? -1.716 -16.859 -4.566 1 99 32 LEU B N 1
ATOM 2076 C CA . LEU B 1 32 ? -1.367 -16.5 -5.938 1 99 32 LEU B CA 1
ATOM 2077 C C . LEU B 1 32 ? -2.016 -15.188 -6.34 1 99 32 LEU B C 1
ATOM 2079 O O . LEU B 1 32 ? -3.24 -15.094 -6.426 1 99 32 LEU B O 1
ATOM 2083 N N . VAL B 1 33 ? -1.2 -14.195 -6.629 1 98.94 33 VAL B N 1
ATOM 2084 C CA . VAL B 1 33 ? -1.739 -12.891 -6.977 1 98.94 33 VAL B CA 1
ATOM 2085 C C . VAL B 1 33 ? -1.688 -12.688 -8.492 1 98.94 33 VAL B C 1
ATOM 2087 O O . VAL B 1 33 ? -0.613 -12.484 -9.055 1 98.94 33 VAL B O 1
ATOM 2090 N N . ASP B 1 34 ? -2.754 -12.797 -9.148 1 98.94 34 ASP B N 1
ATOM 2091 C CA . ASP B 1 34 ? -3.035 -12.328 -10.5 1 98.94 34 ASP B CA 1
ATOM 2092 C C . ASP B 1 34 ? -2.16 -13.047 -11.523 1 98.94 34 ASP B C 1
ATOM 2094 O O . ASP B 1 34 ? -1.616 -12.414 -12.438 1 98.94 34 ASP B O 1
ATOM 2098 N N . VAL B 1 35 ? -2.012 -14.359 -11.289 1 98.94 35 VAL B N 1
ATOM 2099 C CA . VAL B 1 35 ? -1.334 -15.148 -12.312 1 98.94 35 VAL B CA 1
ATOM 2100 C C . VAL B 1 35 ? -2.311 -15.484 -13.438 1 98.94 35 VAL B C 1
ATOM 2102 O O . VAL B 1 35 ? -2.66 -16.656 -13.641 1 98.94 35 VAL B O 1
ATOM 2105 N N . VAL B 1 36 ? -2.701 -14.461 -14.141 1 98.94 36 VAL B N 1
ATOM 2106 C CA . VAL B 1 36 ? -3.732 -14.523 -15.172 1 98.94 36 VAL B CA 1
ATOM 2107 C C . VAL B 1 36 ? -3.133 -14.156 -16.516 1 98.94 36 VAL B C 1
ATOM 2109 O O . VAL B 1 36 ? -2.039 -13.586 -16.594 1 98.94 36 VAL B O 1
ATOM 2112 N N . ASN B 1 37 ? -3.826 -14.398 -17.578 1 98.81 37 ASN B N 1
ATOM 2113 C CA . ASN B 1 37 ? -3.34 -14.172 -18.938 1 98.81 37 ASN B CA 1
ATOM 2114 C C . ASN B 1 37 ? -3.055 -12.695 -19.188 1 98.81 37 ASN B C 1
ATOM 2116 O O . ASN B 1 37 ? -2.076 -12.352 -19.859 1 98.81 37 ASN B O 1
ATOM 2120 N N . GLY B 1 38 ? -3.84 -11.82 -18.656 1 98.81 38 GLY B N 1
ATOM 2121 C CA . GLY B 1 38 ? -3.732 -10.398 -18.906 1 98.81 38 GLY B CA 1
ATOM 2122 C C . GLY B 1 38 ? -2.443 -9.789 -18.391 1 98.81 38 GLY B C 1
ATOM 2123 O O . GLY B 1 38 ? -2.076 -8.68 -18.766 1 98.81 38 GLY B O 1
ATOM 2124 N N . PHE B 1 39 ? -1.73 -10.586 -17.562 1 98.81 39 PHE B N 1
ATOM 2125 C CA . PHE B 1 39 ? -0.495 -10.062 -17 1 98.81 39 PHE B CA 1
ATOM 2126 C C . PHE B 1 39 ? 0.684 -10.969 -17.344 1 98.81 39 PHE B C 1
ATOM 2128 O O . PHE B 1 39 ? 1.842 -10.57 -17.188 1 98.81 39 PHE B O 1
ATOM 2135 N N . CYS B 1 40 ? 0.37 -12.203 -17.812 1 98.75 40 CYS B N 1
ATOM 2136 C CA . CYS B 1 40 ? 1.458 -13.172 -17.844 1 98.75 40 CYS B CA 1
ATOM 2137 C C . CYS B 1 40 ? 1.673 -13.695 -19.266 1 98.75 40 CYS B C 1
ATOM 2139 O O . CYS B 1 40 ? 2.756 -14.18 -19.594 1 98.75 40 CYS B O 1
ATOM 2141 N N . SER B 1 41 ? 0.643 -13.703 -20.078 1 98.44 41 SER B N 1
ATOM 2142 C CA . SER B 1 41 ? 0.72 -14.312 -21.406 1 98.44 41 SER B CA 1
ATOM 2143 C C . SER B 1 41 ? 1.082 -13.281 -22.469 1 98.44 41 SER B C 1
ATOM 2145 O O . SER B 1 41 ? 0.408 -12.258 -22.609 1 98.44 41 SER B O 1
ATOM 2147 N N . VAL B 1 42 ? 2.047 -13.594 -23.234 1 97.94 42 VAL B N 1
ATOM 2148 C CA . VAL B 1 42 ? 2.545 -12.664 -24.234 1 97.94 42 VAL B CA 1
ATOM 2149 C C . VAL B 1 42 ? 1.419 -12.289 -25.203 1 97.94 42 VAL B C 1
ATOM 2151 O O . VAL B 1 42 ? 0.762 -13.164 -25.766 1 97.94 42 VAL B O 1
ATOM 2154 N N . GLY B 1 43 ? 1.088 -10.992 -25.281 1 97.19 43 GLY B N 1
ATOM 2155 C CA . GLY B 1 43 ? 0.164 -10.477 -26.266 1 97.19 43 GLY B CA 1
ATOM 2156 C C . GLY B 1 43 ? -1.292 -10.641 -25.875 1 97.19 43 GLY B C 1
ATOM 2157 O O . GLY B 1 43 ? -2.189 -10.422 -26.703 1 97.19 43 GLY B O 1
ATOM 2158 N N . ALA B 1 44 ? -1.552 -10.953 -24.656 1 97.44 44 ALA B N 1
ATOM 2159 C CA . ALA B 1 44 ? -2.902 -11.336 -24.25 1 97.44 44 ALA B CA 1
ATOM 2160 C C . ALA B 1 44 ? -3.742 -10.109 -23.906 1 97.44 44 ALA B C 1
ATOM 2162 O O . ALA B 1 44 ? -4.926 -10.227 -23.594 1 97.44 44 ALA B O 1
ATOM 2163 N N . GLY B 1 45 ? -3.172 -8.914 -23.938 1 95.62 45 GLY B N 1
ATOM 2164 C CA . GLY B 1 45 ? -3.922 -7.719 -23.594 1 95.62 45 GLY B CA 1
ATOM 2165 C C . GLY B 1 45 ? -3.039 -6.504 -23.375 1 95.62 45 GLY B C 1
ATOM 2166 O O . GLY B 1 45 ? -1.823 -6.574 -23.562 1 95.62 45 GLY B O 1
ATOM 2167 N N . ASN B 1 46 ? -3.66 -5.426 -22.906 1 94.25 46 ASN B N 1
ATOM 2168 C CA . ASN B 1 46 ? -2.994 -4.129 -22.828 1 94.25 46 ASN B CA 1
ATOM 2169 C C . ASN B 1 46 ? -1.89 -4.133 -21.781 1 94.25 46 ASN B C 1
ATOM 2171 O O . ASN B 1 46 ? -0.94 -3.352 -21.859 1 94.25 46 ASN B O 1
ATOM 2175 N N . LEU B 1 47 ? -2.045 -5.027 -20.781 1 96.5 47 LEU B N 1
ATOM 2176 C CA . LEU B 1 47 ? -1.058 -5.027 -19.703 1 96.5 47 LEU B CA 1
ATOM 2177 C C . LEU B 1 47 ? -0.267 -6.332 -19.688 1 96.5 47 LEU B C 1
ATOM 2179 O O . LEU B 1 47 ? 0.448 -6.621 -18.734 1 96.5 47 LEU B O 1
ATOM 2183 N N . ALA B 1 48 ? -0.429 -7.152 -20.703 1 97.5 48 ALA B N 1
ATOM 2184 C CA . ALA B 1 48 ? 0.362 -8.367 -20.891 1 97.5 48 ALA B CA 1
ATOM 2185 C C . ALA B 1 48 ? 1.727 -8.047 -21.5 1 97.5 48 ALA B C 1
ATOM 2187 O O . ALA B 1 48 ? 1.905 -7 -22.125 1 97.5 48 ALA B O 1
ATOM 2188 N N . PRO B 1 49 ? 2.713 -8.93 -21.203 1 97.38 49 PRO B N 1
ATOM 2189 C CA . PRO B 1 49 ? 3.998 -8.719 -21.875 1 97.38 49 PRO B CA 1
ATOM 2190 C C . PRO B 1 49 ? 3.887 -8.773 -23.391 1 97.38 49 PRO B C 1
ATOM 2192 O O . PRO B 1 49 ? 3.156 -9.609 -23.938 1 97.38 49 PRO B O 1
ATOM 2195 N N . VAL B 1 50 ? 4.59 -7.879 -24.047 1 95 50 VAL B N 1
ATOM 2196 C CA . VAL B 1 50 ? 4.531 -7.82 -25.5 1 95 50 VAL B CA 1
ATOM 2197 C C . VAL B 1 50 ? 5.523 -8.812 -26.094 1 95 50 VAL B C 1
ATOM 2199 O O . VAL B 1 50 ? 5.414 -9.18 -27.266 1 95 50 VAL B O 1
ATOM 2202 N N . LYS B 1 51 ? 6.516 -9.219 -25.359 1 97.12 51 LYS B N 1
ATOM 2203 C CA . LYS B 1 51 ? 7.516 -10.227 -25.688 1 97.12 51 LYS B CA 1
ATOM 2204 C C . LYS B 1 51 ? 7.805 -11.133 -24.484 1 97.12 51 LYS B C 1
ATOM 2206 O O . LYS B 1 51 ? 7.469 -10.797 -23.359 1 97.12 51 LYS B O 1
ATOM 2211 N N . PRO B 1 52 ? 8.336 -12.297 -24.781 1 97.62 52 PRO B N 1
ATOM 2212 C CA . PRO B 1 52 ? 8.703 -13.148 -23.656 1 97.62 52 PRO B CA 1
ATOM 2213 C C . PRO B 1 52 ? 9.562 -12.422 -22.625 1 97.62 52 PRO B C 1
ATOM 2215 O O . PRO B 1 52 ? 10.438 -11.633 -22.984 1 97.62 52 PRO B O 1
ATOM 2218 N N . ASP B 1 53 ? 9.273 -12.625 -21.391 1 98 53 ASP B N 1
ATOM 2219 C CA . ASP B 1 53 ? 9.961 -12.008 -20.266 1 98 53 ASP B CA 1
ATOM 2220 C C . ASP B 1 53 ? 10.406 -13.062 -19.25 1 98 53 ASP B C 1
ATOM 2222 O O . ASP B 1 53 ? 9.586 -13.797 -18.703 1 98 53 ASP B O 1
ATOM 2226 N N . LYS B 1 54 ? 11.688 -13.102 -18.984 1 98.19 54 LYS B N 1
ATOM 2227 C CA . LYS B 1 54 ? 12.266 -14.156 -18.156 1 98.19 54 LYS B CA 1
ATOM 2228 C C . LYS B 1 54 ? 11.734 -14.086 -16.719 1 98.19 54 LYS B C 1
ATOM 2230 O O . LYS B 1 54 ? 11.492 -15.125 -16.094 1 98.19 54 LYS B O 1
ATOM 2235 N N . GLN B 1 55 ? 11.617 -12.898 -16.156 1 98.5 55 GLN B N 1
ATOM 2236 C CA . GLN B 1 55 ? 11.117 -12.75 -14.797 1 98.5 55 GLN B CA 1
ATOM 2237 C C . GLN B 1 55 ? 9.695 -13.273 -14.672 1 98.5 55 GLN B C 1
ATOM 2239 O O . GLN B 1 55 ? 9.383 -14.016 -13.734 1 98.5 55 GLN B O 1
ATOM 2244 N N . ILE B 1 56 ? 8.844 -12.93 -15.625 1 98.75 56 ILE B N 1
ATOM 2245 C CA . ILE B 1 56 ? 7.445 -13.344 -15.602 1 98.75 56 ILE B CA 1
ATOM 2246 C C . ILE B 1 56 ? 7.352 -14.852 -15.836 1 98.75 56 ILE B C 1
ATOM 2248 O O . ILE B 1 56 ? 6.605 -15.547 -15.141 1 98.75 56 ILE B O 1
ATOM 2252 N N . SER B 1 57 ? 8.156 -15.352 -16.766 1 98.44 57 SER B N 1
ATOM 2253 C CA . SER B 1 57 ? 8.148 -16.781 -17.047 1 98.44 57 SER B CA 1
ATOM 2254 C C . SER B 1 57 ? 8.57 -17.594 -15.828 1 98.44 57 SER B C 1
ATOM 2256 O O . SER B 1 57 ? 7.992 -18.641 -15.531 1 98.44 57 SER B O 1
ATOM 2258 N N . TYR B 1 58 ? 9.602 -17.125 -15.156 1 98.56 58 TYR B N 1
ATOM 2259 C CA . TYR B 1 58 ? 10.07 -17.828 -13.969 1 98.56 58 TYR B CA 1
ATOM 2260 C C . TYR B 1 58 ? 9.031 -17.781 -12.852 1 98.56 58 TYR B C 1
ATOM 2262 O O . TYR B 1 58 ? 8.789 -18.766 -12.164 1 98.56 58 TYR B O 1
ATOM 2270 N N . MET B 1 59 ? 8.414 -16.641 -12.68 1 98.75 59 MET B N 1
ATOM 2271 C CA . MET B 1 59 ? 7.344 -16.484 -11.703 1 98.75 59 MET B CA 1
ATOM 2272 C C . MET B 1 59 ? 6.211 -17.469 -11.977 1 98.75 59 MET B C 1
ATOM 2274 O O . MET B 1 59 ? 5.711 -18.109 -11.055 1 98.75 59 MET B O 1
ATOM 2278 N N . VAL B 1 60 ? 5.801 -17.578 -13.219 1 98.75 60 VAL B N 1
ATOM 2279 C CA . VAL B 1 60 ? 4.727 -18.484 -13.617 1 98.75 60 VAL B CA 1
ATOM 2280 C C . VAL B 1 60 ? 5.113 -19.922 -13.289 1 98.75 60 VAL B C 1
ATOM 2282 O O . VAL B 1 60 ? 4.328 -20.656 -12.688 1 98.75 60 VAL B O 1
ATOM 2285 N N . LYS B 1 61 ? 6.336 -20.25 -13.656 1 98.5 61 LYS B N 1
ATOM 2286 C CA . LYS B 1 61 ? 6.84 -21.609 -13.406 1 98.5 61 LYS B CA 1
ATOM 2287 C C . LYS B 1 61 ? 6.828 -21.938 -11.922 1 98.5 61 LYS B C 1
ATOM 2289 O O . LYS B 1 61 ? 6.336 -22.984 -11.516 1 98.5 61 LYS B O 1
ATOM 2294 N N . GLU B 1 62 ? 7.344 -21.078 -11.102 1 98.56 62 GLU B N 1
ATOM 2295 C CA . GLU B 1 62 ? 7.426 -21.312 -9.664 1 98.56 62 GLU B CA 1
ATOM 2296 C C . GLU B 1 62 ? 6.039 -21.312 -9.023 1 98.56 62 GLU B C 1
ATOM 2298 O O . GLU B 1 62 ? 5.773 -22.094 -8.109 1 98.56 62 GLU B O 1
ATOM 2303 N N . SER B 1 63 ? 5.145 -20.406 -9.477 1 98.75 63 SER B N 1
ATOM 2304 C CA . SER B 1 63 ? 3.777 -20.375 -8.969 1 98.75 63 SER B CA 1
ATOM 2305 C C . SER B 1 63 ? 3.064 -21.703 -9.227 1 98.75 63 SER B C 1
ATOM 2307 O O . SER B 1 63 ? 2.395 -22.234 -8.336 1 98.75 63 SER B O 1
ATOM 2309 N N . ALA B 1 64 ? 3.217 -22.203 -10.438 1 98.56 64 ALA B N 1
ATOM 2310 C CA . ALA B 1 64 ? 2.596 -23.469 -10.797 1 98.56 64 ALA B CA 1
ATOM 2311 C C . ALA B 1 64 ? 3.162 -24.609 -9.961 1 98.56 64 ALA B C 1
ATOM 2313 O O . ALA B 1 64 ? 2.416 -25.484 -9.492 1 98.56 64 ALA B O 1
ATOM 2314 N N . ARG B 1 65 ? 4.473 -24.609 -9.812 1 98.19 65 ARG B N 1
ATOM 2315 C CA . ARG B 1 65 ? 5.129 -25.641 -9 1 98.19 65 ARG B CA 1
ATOM 2316 C C . ARG B 1 65 ? 4.586 -25.641 -7.574 1 98.19 65 ARG B C 1
ATOM 2318 O O . ARG B 1 65 ? 4.238 -26.688 -7.035 1 98.19 65 ARG B O 1
ATOM 2325 N N . LEU B 1 66 ? 4.484 -24.484 -6.969 1 98.56 66 LEU B N 1
ATOM 2326 C CA . LEU B 1 66 ? 4.008 -24.359 -5.598 1 98.56 66 LEU B CA 1
ATOM 2327 C C . LEU B 1 66 ? 2.541 -24.75 -5.488 1 98.56 66 LEU B C 1
ATOM 2329 O O . LEU B 1 66 ? 2.148 -25.438 -4.535 1 98.56 66 LEU B O 1
ATOM 2333 N N . ALA B 1 67 ? 1.751 -24.312 -6.477 1 98.75 67 ALA B N 1
ATOM 2334 C CA . ALA B 1 67 ? 0.334 -24.672 -6.461 1 98.75 67 ALA B CA 1
ATOM 2335 C C . ALA B 1 67 ? 0.145 -26.188 -6.488 1 98.75 67 ALA B C 1
ATOM 2337 O O . ALA B 1 67 ? -0.687 -26.719 -5.754 1 98.75 67 ALA B O 1
ATOM 2338 N N . LYS B 1 68 ? 0.898 -26.828 -7.324 1 97.94 68 LYS B N 1
ATOM 2339 C CA . LYS B 1 68 ? 0.812 -28.281 -7.414 1 97.94 68 LYS B CA 1
ATOM 2340 C C . LYS B 1 68 ? 1.201 -28.938 -6.094 1 97.94 68 LYS B C 1
ATOM 2342 O O . LYS B 1 68 ? 0.542 -29.875 -5.641 1 97.94 68 LYS B O 1
ATOM 2347 N N . LEU B 1 69 ? 2.227 -28.438 -5.535 1 97.31 69 LEU B N 1
ATOM 2348 C CA . LEU B 1 69 ? 2.682 -28.969 -4.258 1 97.31 69 LEU B CA 1
ATOM 2349 C C . LEU B 1 69 ? 1.612 -28.781 -3.184 1 97.31 69 LEU B C 1
ATOM 2351 O O . LEU B 1 69 ? 1.265 -29.734 -2.482 1 97.31 69 LEU B O 1
ATOM 2355 N N . PHE B 1 70 ? 1.065 -27.594 -3.016 1 98.38 70 PHE B N 1
ATOM 2356 C CA . PHE B 1 70 ? 0.081 -27.281 -1.983 1 98.38 70 PHE B CA 1
ATOM 2357 C C . PHE B 1 70 ? -1.174 -28.125 -2.168 1 98.38 70 PHE B C 1
ATOM 2359 O O . PHE B 1 70 ? -1.683 -28.719 -1.21 1 98.38 70 PHE B O 1
ATOM 2366 N N . CYS B 1 71 ? -1.65 -28.219 -3.377 1 97.81 71 CYS B N 1
ATOM 2367 C CA . CYS B 1 71 ? -2.867 -28.984 -3.637 1 97.81 71 CYS B CA 1
ATOM 2368 C C . CYS B 1 71 ? -2.631 -30.469 -3.428 1 97.81 71 CYS B C 1
ATOM 2370 O O . CYS B 1 71 ? -3.525 -31.188 -2.971 1 97.81 71 CYS B O 1
ATOM 2372 N N . GLY B 1 72 ? -1.418 -30.906 -3.836 1 96.19 72 GLY B N 1
ATOM 2373 C CA . GLY B 1 72 ? -1.074 -32.312 -3.596 1 96.19 72 GLY B CA 1
ATOM 2374 C C . GLY B 1 72 ? -1.126 -32.688 -2.127 1 96.19 72 GLY B C 1
ATOM 2375 O O . GLY B 1 72 ? -1.508 -33.812 -1.785 1 96.19 72 GLY B O 1
ATOM 2376 N N . GLU B 1 73 ? -0.792 -31.781 -1.263 1 95.94 73 GLU B N 1
ATOM 2377 C CA . GLU B 1 73 ? -0.795 -32 0.179 1 95.94 73 GLU B CA 1
ATOM 2378 C C . GLU B 1 73 ? -2.121 -31.578 0.804 1 95.94 73 GLU B C 1
ATOM 2380 O O . GLU B 1 73 ? -2.277 -31.625 2.025 1 95.94 73 GLU B O 1
ATOM 2385 N N . LYS B 1 74 ? -3.018 -31.078 -0.042 1 96.88 74 LYS B N 1
ATOM 2386 C CA . LYS B 1 74 ? -4.328 -30.594 0.37 1 96.88 74 LYS B CA 1
ATOM 2387 C C . LYS B 1 74 ? -4.199 -29.391 1.301 1 96.88 74 LYS B C 1
ATOM 2389 O O . LYS B 1 74 ? -4.969 -29.25 2.252 1 96.88 74 LYS B O 1
ATOM 2394 N N . TRP B 1 75 ? -3.115 -28.641 1.145 1 97.81 75 TRP B N 1
ATOM 2395 C CA . TRP B 1 75 ? -2.936 -27.375 1.858 1 97.81 75 TRP B CA 1
ATOM 2396 C C . TRP B 1 75 ? -3.746 -26.266 1.209 1 97.81 75 TRP B C 1
ATOM 2398 O O . TRP B 1 75 ? -4.078 -26.328 0.023 1 97.81 75 TRP B O 1
ATOM 2408 N N . PRO B 1 76 ? -4.098 -25.281 1.907 1 98.62 76 PRO B N 1
ATOM 2409 C CA . PRO B 1 76 ? -4.969 -24.234 1.374 1 98.62 76 PRO B CA 1
ATOM 2410 C C . PRO B 1 76 ? -4.27 -23.344 0.342 1 98.62 76 PRO B C 1
ATOM 2412 O O . PRO B 1 76 ? -3.109 -22.969 0.53 1 98.62 76 PRO B O 1
ATOM 2415 N N . VAL B 1 77 ? -4.992 -23.078 -0.727 1 98.94 77 VAL B N 1
ATOM 2416 C CA . VAL B 1 77 ? -4.543 -22.172 -1.786 1 98.94 77 VAL B CA 1
ATOM 2417 C C . VAL B 1 77 ? -5.586 -21.094 -2.021 1 98.94 77 VAL B C 1
ATOM 2419 O O . VAL B 1 77 ? -6.789 -21.359 -2.033 1 98.94 77 VAL B O 1
ATOM 2422 N N . PHE B 1 78 ? -5.18 -19.844 -2.1 1 98.94 78 PHE B N 1
ATOM 2423 C CA . PHE B 1 78 ? -6.008 -18.703 -2.439 1 98.94 78 PHE B CA 1
ATOM 2424 C C . PHE B 1 78 ? -5.469 -18 -3.68 1 98.94 78 PHE B C 1
ATOM 2426 O O . PHE B 1 78 ? -4.297 -17.609 -3.725 1 98.94 78 PHE B O 1
ATOM 2433 N N . ALA B 1 79 ? -6.285 -17.844 -4.703 1 98.94 79 ALA B N 1
ATOM 2434 C CA . ALA B 1 79 ? -5.848 -17.188 -5.934 1 98.94 79 ALA B CA 1
ATOM 2435 C C . ALA B 1 79 ? -6.703 -15.961 -6.23 1 98.94 79 ALA B C 1
ATOM 2437 O O . ALA B 1 79 ? -7.93 -16.062 -6.312 1 98.94 79 ALA B O 1
ATOM 2438 N N . PHE B 1 80 ? -6.031 -14.836 -6.336 1 98.94 80 PHE B N 1
ATOM 2439 C CA . PHE B 1 80 ? -6.691 -13.641 -6.848 1 98.94 80 PHE B CA 1
ATOM 2440 C C . PHE B 1 80 ? -6.684 -13.625 -8.367 1 98.94 80 PHE B C 1
ATOM 2442 O O . PHE B 1 80 ? -5.66 -13.922 -8.992 1 98.94 80 PHE B O 1
ATOM 2449 N N . LEU B 1 81 ? -7.762 -13.289 -8.922 1 98.88 81 LEU B N 1
ATOM 2450 C CA . LEU B 1 81 ? -7.895 -13.07 -10.359 1 98.88 81 LEU B CA 1
ATOM 2451 C C . LEU B 1 81 ? -8.359 -11.648 -10.648 1 98.88 81 LEU B C 1
ATOM 2453 O O . LEU B 1 81 ? -9.5 -11.289 -10.359 1 98.88 81 LEU B O 1
ATOM 2457 N N . ASP B 1 82 ? -7.461 -10.836 -11.203 1 98.88 82 ASP B N 1
ATOM 2458 C CA . ASP B 1 82 ? -7.863 -9.5 -11.625 1 98.88 82 ASP B CA 1
ATOM 2459 C C . ASP B 1 82 ? -9 -9.562 -12.641 1 98.88 82 ASP B C 1
ATOM 2461 O O . ASP B 1 82 ? -8.898 -10.258 -13.656 1 98.88 82 ASP B O 1
ATOM 2465 N N . SER B 1 83 ? -10.07 -8.914 -12.352 1 98.75 83 SER B N 1
ATOM 2466 C CA . SER B 1 83 ? -11.289 -9.008 -13.141 1 98.75 83 SER B CA 1
ATOM 2467 C C . SER B 1 83 ? -12.117 -7.734 -13.031 1 98.75 83 SER B C 1
ATOM 2469 O O . SER B 1 83 ? -12.695 -7.449 -11.977 1 98.75 83 SER B O 1
ATOM 2471 N N . HIS B 1 84 ? -12.242 -6.988 -14.125 1 98.56 84 HIS B N 1
ATOM 2472 C CA . HIS B 1 84 ? -12.844 -5.66 -14.078 1 98.56 84 HIS B CA 1
ATOM 2473 C C . HIS B 1 84 ? -14.125 -5.602 -14.906 1 98.56 84 HIS B C 1
ATOM 2475 O O . HIS B 1 84 ? -14.234 -6.27 -15.93 1 98.56 84 HIS B O 1
ATOM 2481 N N . HIS B 1 85 ? -15.055 -4.828 -14.445 1 97.62 85 HIS B N 1
ATOM 2482 C CA . HIS B 1 85 ? -16.188 -4.441 -15.289 1 97.62 85 HIS B CA 1
ATOM 2483 C C . HIS B 1 85 ? -15.734 -3.52 -16.422 1 97.62 85 HIS B C 1
ATOM 2485 O O . HIS B 1 85 ? -14.961 -2.586 -16.188 1 97.62 85 HIS B O 1
ATOM 2491 N N . PRO B 1 86 ? -16.188 -3.732 -17.594 1 96.31 86 PRO B N 1
ATOM 2492 C CA . PRO B 1 86 ? -15.703 -2.957 -18.734 1 96.31 86 PRO B CA 1
ATOM 2493 C C . PRO B 1 86 ? -15.945 -1.458 -18.578 1 96.31 86 PRO B C 1
ATOM 2495 O O . PRO B 1 86 ? -15.188 -0.646 -19.125 1 96.31 86 PRO B O 1
ATOM 2498 N N . ASP B 1 87 ? -16.922 -1.056 -17.797 1 95.81 87 ASP B N 1
ATOM 2499 C CA . ASP B 1 87 ? -17.297 0.354 -17.703 1 95.81 87 ASP B CA 1
ATOM 2500 C C . ASP B 1 87 ? -16.703 1.002 -16.469 1 95.81 87 ASP B C 1
ATOM 2502 O O . ASP B 1 87 ? -16.984 2.164 -16.156 1 95.81 87 ASP B O 1
ATOM 2506 N N . ILE B 1 88 ? -15.961 0.318 -15.711 1 96 88 ILE B N 1
ATOM 2507 C CA . ILE B 1 88 ? -15.367 0.872 -14.5 1 96 88 ILE B CA 1
ATOM 2508 C C . ILE B 1 88 ? -13.844 0.933 -14.648 1 96 88 ILE B C 1
ATOM 2510 O O . ILE B 1 88 ? -13.156 -0.078 -14.492 1 96 88 ILE B O 1
ATOM 2514 N N . PRO B 1 89 ? -13.375 2.104 -14.891 1 94.81 89 PRO B N 1
ATOM 2515 C CA . PRO B 1 89 ? -11.938 2.242 -15.117 1 94.81 89 PRO B CA 1
ATOM 2516 C C . PRO B 1 89 ? -11.117 2.105 -13.836 1 94.81 89 PRO B C 1
ATOM 2518 O O . PRO B 1 89 ? -11.656 2.256 -12.734 1 94.81 89 PRO B O 1
ATOM 2521 N N . GLU B 1 90 ? -9.875 1.754 -13.953 1 96.62 90 GLU B N 1
ATOM 2522 C CA . GLU B 1 90 ? -8.867 1.75 -12.891 1 96.62 90 GLU B CA 1
ATOM 2523 C C . GLU B 1 90 ? -7.656 2.598 -13.273 1 96.62 90 GLU B C 1
ATOM 2525 O O . GLU B 1 90 ? -6.578 2.064 -13.547 1 96.62 90 GLU B O 1
ATOM 2530 N N . PRO B 1 91 ? -7.902 3.912 -13.289 1 94.38 91 PRO B N 1
ATOM 2531 C CA . PRO B 1 91 ? -6.75 4.754 -13.625 1 94.38 91 PRO B CA 1
ATOM 2532 C C . PRO B 1 91 ? -5.547 4.5 -12.719 1 94.38 91 PRO B C 1
ATOM 2534 O O . PRO B 1 91 ? -5.715 4.156 -11.547 1 94.38 91 PRO B O 1
ATOM 2537 N N . PRO B 1 92 ? -4.371 4.66 -13.305 1 94.75 92 PRO B N 1
ATOM 2538 C CA . PRO B 1 92 ? -4.051 5.191 -14.633 1 94.75 92 PRO B CA 1
ATOM 2539 C C . PRO B 1 92 ? -3.943 4.102 -15.695 1 94.75 92 PRO B C 1
ATOM 2541 O O . PRO B 1 92 ? -3.426 4.348 -16.781 1 94.75 92 PRO B O 1
ATOM 2544 N N . TYR B 1 93 ? -4.332 2.936 -15.438 1 96.31 93 TYR B N 1
ATOM 2545 C CA . TYR B 1 93 ? -4.098 1.811 -16.328 1 96.31 93 TYR B CA 1
ATOM 2546 C C . TYR B 1 93 ? -5.164 1.752 -17.422 1 96.31 93 TYR B C 1
ATOM 2548 O O . TYR B 1 93 ? -6.32 2.109 -17.188 1 96.31 93 TYR B O 1
ATOM 2556 N N . PRO B 1 94 ? -4.801 1.299 -18.625 1 95.75 94 PRO B N 1
ATOM 2557 C CA . PRO B 1 94 ? -5.801 1.067 -19.672 1 95.75 94 PRO B CA 1
ATOM 2558 C C . PRO B 1 94 ? -6.738 -0.094 -19.344 1 95.75 94 PRO B C 1
ATOM 2560 O O . PRO B 1 94 ? -6.5 -0.831 -18.375 1 95.75 94 PRO B O 1
ATOM 2563 N N . PRO B 1 95 ? -7.859 -0.226 -20.094 1 96.94 95 PRO B N 1
ATOM 2564 C CA . PRO B 1 95 ? -8.727 -1.384 -19.859 1 96.94 95 PRO B CA 1
ATOM 2565 C C . PRO B 1 95 ? -7.961 -2.707 -19.891 1 96.94 95 PRO B C 1
ATOM 2567 O O . PRO B 1 95 ? -7.129 -2.922 -20.781 1 96.94 95 PRO B O 1
ATOM 2570 N N . HIS B 1 96 ? -8.148 -3.49 -18.953 1 98.44 96 HIS B N 1
ATOM 2571 C CA . HIS B 1 96 ? -7.445 -4.762 -18.797 1 98.44 96 HIS B CA 1
ATOM 2572 C C . HIS B 1 96 ? -8.273 -5.758 -18 1 98.44 96 HIS B C 1
ATOM 2574 O O . HIS B 1 96 ? -9.172 -5.363 -17.25 1 98.44 96 HIS B O 1
ATOM 2580 N N . CYS B 1 97 ?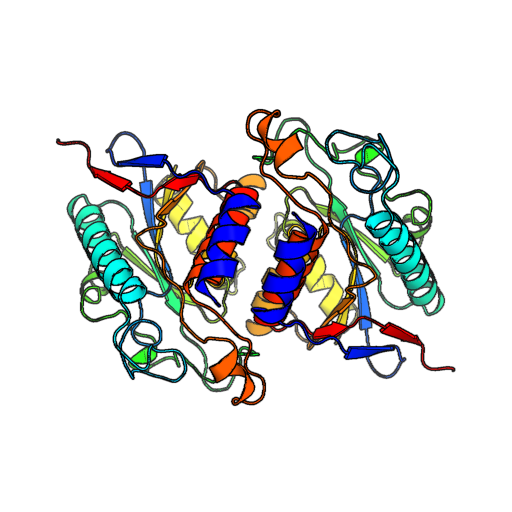 -7.961 -7.062 -18.188 1 98.56 97 CYS B N 1
ATOM 2581 C CA . CYS B 1 97 ? -8.562 -8.156 -17.422 1 98.56 97 CYS B CA 1
ATOM 2582 C C . CYS B 1 97 ? -10.062 -7.949 -17.266 1 98.56 97 CYS B C 1
ATOM 2584 O O . CYS B 1 97 ? -10.586 -7.969 -16.156 1 98.56 97 CYS B O 1
ATOM 2586 N N . ILE B 1 98 ? -10.695 -7.75 -18.406 1 98.56 98 ILE B N 1
ATOM 2587 C CA . ILE B 1 98 ? -12.141 -7.539 -18.406 1 98.56 98 ILE B CA 1
ATOM 2588 C C . ILE B 1 98 ? -12.852 -8.852 -18.109 1 98.56 98 ILE B C 1
ATOM 2590 O O . ILE B 1 98 ? -12.523 -9.891 -18.688 1 98.56 98 ILE B O 1
ATOM 2594 N N . ALA B 1 99 ? -13.805 -8.812 -17.219 1 98.31 99 ALA B N 1
ATOM 2595 C CA . ALA B 1 99 ? -14.562 -9.992 -16.828 1 98.31 99 ALA B CA 1
ATOM 2596 C C . ALA B 1 99 ? -15.148 -10.703 -18.047 1 98.31 99 ALA B C 1
ATOM 2598 O O . ALA B 1 99 ? -15.711 -10.055 -18.922 1 98.31 99 ALA B O 1
ATOM 2599 N N . GLY B 1 100 ? -14.953 -12.039 -18.016 1 97.25 100 GLY B N 1
ATOM 2600 C CA . GLY B 1 100 ? -15.523 -12.836 -19.094 1 97.25 100 GLY B CA 1
ATOM 2601 C C . GLY B 1 100 ? -14.57 -13.047 -20.25 1 97.25 100 GLY B C 1
ATOM 2602 O O . GLY B 1 100 ? -14.852 -13.836 -21.156 1 97.25 100 GLY B O 1
ATOM 2603 N N . THR B 1 101 ? -13.5 -12.328 -20.297 1 98 101 THR B N 1
ATOM 2604 C CA . THR B 1 101 ? -12.508 -12.5 -21.344 1 98 101 THR B CA 1
ATOM 2605 C C . THR B 1 101 ? -11.375 -13.406 -20.891 1 98 101 THR B C 1
ATOM 2607 O O . THR B 1 101 ? -11.234 -13.672 -19.688 1 98 101 THR B O 1
ATOM 2610 N N . ASP B 1 102 ? -10.57 -13.852 -21.797 1 97.75 102 ASP B N 1
ATOM 2611 C CA . ASP B 1 102 ? -9.438 -14.727 -21.5 1 97.75 102 ASP B CA 1
ATOM 2612 C C . ASP B 1 102 ? -8.383 -14 -20.656 1 97.75 102 ASP B C 1
ATOM 2614 O O . ASP B 1 102 ? -7.621 -14.633 -19.938 1 97.75 102 ASP B O 1
ATOM 2618 N N . GLU B 1 103 ? -8.336 -12.688 -20.734 1 98.38 103 GLU B N 1
ATOM 2619 C CA . GLU B 1 103 ? -7.367 -11.906 -19.984 1 98.38 103 GLU B CA 1
ATOM 2620 C C . GLU B 1 103 ? -7.5 -12.164 -18.484 1 98.38 103 GLU B C 1
ATOM 2622 O O . GLU B 1 103 ? -6.5 -12.203 -17.766 1 98.38 103 GLU B O 1
ATOM 2627 N N . ALA B 1 104 ? -8.742 -12.328 -18.062 1 98.5 104 ALA B N 1
ATOM 2628 C CA . ALA B 1 104 ? -9.039 -12.398 -16.641 1 98.5 104 ALA B CA 1
ATOM 2629 C C . ALA B 1 104 ? -8.945 -13.828 -16.125 1 98.5 104 ALA B C 1
ATOM 2631 O O . ALA B 1 104 ? -9.141 -14.086 -14.938 1 98.5 104 ALA B O 1
ATOM 2632 N N . ARG B 1 105 ? -8.609 -14.797 -16.969 1 98.44 105 ARG B N 1
ATOM 2633 C CA . ARG B 1 105 ? -8.516 -16.203 -16.594 1 98.44 105 ARG B CA 1
ATOM 2634 C C . ARG B 1 105 ? -7.102 -16.562 -16.156 1 98.44 105 ARG B C 1
ATOM 2636 O O . ARG B 1 105 ? -6.133 -15.969 -16.625 1 98.44 105 ARG B O 1
ATOM 2643 N N . LEU B 1 106 ? -7.039 -17.562 -15.289 1 98.75 106 LEU B N 1
ATOM 2644 C CA . LEU B 1 106 ? -5.734 -18.109 -14.938 1 98.75 106 LEU B CA 1
ATOM 2645 C C . LEU B 1 106 ? -4.965 -18.531 -16.188 1 98.75 106 LEU B C 1
ATOM 2647 O O . LEU B 1 106 ? -5.566 -18.953 -17.172 1 98.75 106 LEU B O 1
ATOM 2651 N N . ILE B 1 107 ? -3.668 -18.438 -16.141 1 98.69 107 ILE B N 1
ATOM 2652 C CA . ILE B 1 107 ? -2.848 -18.969 -17.234 1 98.69 107 ILE B CA 1
ATOM 2653 C C . ILE B 1 107 ? -3.094 -20.469 -17.391 1 98.69 107 ILE B C 1
ATOM 2655 O O . ILE B 1 107 ? -3.541 -21.125 -16.453 1 98.69 107 ILE B O 1
ATOM 2659 N N . PRO B 1 108 ? -2.799 -21.016 -18.484 1 97.88 108 PRO B N 1
ATOM 2660 C CA . PRO B 1 108 ? -3.105 -22.422 -18.766 1 97.88 108 PRO B CA 1
ATOM 2661 C C . PRO B 1 108 ? -2.512 -23.359 -17.719 1 97.88 108 PRO B C 1
ATOM 2663 O O . PRO B 1 108 ? -3.182 -24.297 -17.266 1 97.88 108 PRO B O 1
ATOM 2666 N N . ASP B 1 109 ? -1.322 -23.078 -17.203 1 97.69 109 ASP B N 1
ATOM 2667 C CA . ASP B 1 109 ? -0.618 -23.969 -16.266 1 97.69 109 ASP B CA 1
ATOM 2668 C C . ASP B 1 109 ? -1.324 -24 -14.922 1 97.69 109 ASP B C 1
ATOM 2670 O O . ASP B 1 109 ? -1.045 -24.875 -14.094 1 97.69 109 ASP B O 1
ATOM 2674 N N . LEU B 1 110 ? -2.289 -23.094 -14.68 1 98.56 110 LEU B N 1
ATOM 2675 C CA . LEU B 1 110 ? -2.902 -23 -13.359 1 98.56 110 LEU B CA 1
ATOM 2676 C C . LEU B 1 110 ? -4.414 -23.188 -13.445 1 98.56 110 LEU B C 1
ATOM 2678 O O . LEU B 1 110 ? -5.105 -23.156 -12.43 1 98.56 110 LEU B O 1
ATOM 2682 N N . GLN B 1 111 ? -4.98 -23.438 -14.609 1 98.19 111 GLN B N 1
ATOM 2683 C CA . GLN B 1 111 ? -6.43 -23.5 -14.789 1 98.19 111 GLN B CA 1
ATOM 2684 C C . GLN B 1 111 ? -7.02 -24.672 -14.008 1 98.19 111 GLN B C 1
ATOM 2686 O O . GLN B 1 111 ? -8.172 -24.625 -13.578 1 98.19 111 GLN B O 1
ATOM 2691 N N . TRP B 1 112 ? -6.246 -25.703 -13.867 1 98.06 112 TRP B N 1
ATOM 2692 C CA . TRP B 1 112 ? -6.699 -26.875 -13.133 1 98.06 112 TRP B CA 1
ATOM 2693 C C . TRP B 1 112 ? -7.074 -26.516 -11.695 1 98.06 112 TRP B C 1
ATOM 2695 O O . TRP B 1 112 ? -7.84 -27.234 -11.047 1 98.06 112 TRP B O 1
ATOM 2705 N N . LEU B 1 113 ? -6.578 -25.422 -11.164 1 98.19 113 LEU B N 1
ATOM 2706 C CA . LEU B 1 113 ? -6.867 -24.969 -9.812 1 98.19 113 LEU B CA 1
ATOM 2707 C C . LEU B 1 113 ? -8.367 -24.75 -9.617 1 98.19 113 LEU B C 1
ATOM 2709 O O . LEU B 1 113 ? -8.875 -24.844 -8.5 1 98.19 113 LEU B O 1
ATOM 2713 N N . GLU B 1 114 ? -9.023 -24.406 -10.68 1 97.56 114 GLU B N 1
ATOM 2714 C CA . GLU B 1 114 ? -10.453 -24.109 -10.648 1 97.56 114 GLU B CA 1
ATOM 2715 C C . GLU B 1 114 ? -11.25 -25.328 -10.156 1 97.56 114 GLU B C 1
ATOM 2717 O O . GLU B 1 114 ? -12.367 -25.172 -9.656 1 97.56 114 GLU B O 1
ATOM 2722 N N . ASN B 1 115 ? -10.672 -26.469 -10.25 1 96.88 115 ASN B N 1
ATOM 2723 C CA . ASN B 1 115 ? -11.367 -27.703 -9.898 1 96.88 115 ASN B CA 1
ATOM 2724 C C . ASN B 1 115 ? -10.828 -28.297 -8.602 1 96.88 115 ASN B C 1
ATOM 2726 O O . ASN B 1 115 ? -11.18 -29.422 -8.242 1 96.88 115 ASN B O 1
ATOM 2730 N N . GLU B 1 116 ? -9.992 -27.594 -7.914 1 97.56 116 GLU B N 1
ATOM 2731 C CA . GLU B 1 116 ? -9.383 -28.094 -6.684 1 97.56 116 GLU B CA 1
ATOM 2732 C C . GLU B 1 116 ? -10.188 -27.656 -5.457 1 97.56 116 GLU B C 1
ATOM 2734 O O . GLU B 1 116 ? -10.445 -26.469 -5.273 1 97.56 116 GLU B O 1
ATOM 2739 N N . ALA B 1 117 ? -10.539 -28.562 -4.602 1 95.69 117 ALA B N 1
ATOM 2740 C CA . ALA B 1 117 ? -11.406 -28.312 -3.449 1 95.69 117 ALA B CA 1
ATOM 2741 C C . ALA B 1 117 ? -10.711 -27.438 -2.412 1 95.69 117 ALA B C 1
ATOM 2743 O O . ALA B 1 117 ? -11.359 -26.703 -1.672 1 95.69 117 ALA B O 1
ATOM 2744 N N . ASN B 1 118 ? -9.406 -27.5 -2.352 1 96.81 118 ASN B N 1
ATOM 2745 C CA . ASN B 1 118 ? -8.672 -26.734 -1.35 1 96.81 118 ASN B CA 1
ATOM 2746 C C . ASN B 1 118 ? -8.203 -25.391 -1.901 1 96.81 118 ASN B C 1
ATOM 2748 O O . ASN B 1 118 ? -7.359 -24.719 -1.298 1 96.81 118 ASN B O 1
ATOM 2752 N N . ALA B 1 119 ? -8.719 -25.031 -3.1 1 98.5 119 ALA B N 1
ATOM 2753 C CA . ALA B 1 119 ? -8.398 -23.734 -3.703 1 98.5 119 ALA B CA 1
ATOM 2754 C C . ALA B 1 119 ? -9.594 -22.797 -3.666 1 98.5 119 ALA B C 1
ATOM 2756 O O . ALA B 1 119 ? -10.727 -23.219 -3.932 1 98.5 119 ALA B O 1
ATOM 2757 N N . THR B 1 120 ? -9.367 -21.641 -3.201 1 98.69 120 THR B N 1
ATOM 2758 C CA . THR B 1 120 ? -10.344 -20.547 -3.277 1 98.69 120 THR B CA 1
ATOM 2759 C C . THR B 1 120 ? -9.922 -19.516 -4.324 1 98.69 120 THR B C 1
ATOM 2761 O O . THR B 1 120 ? -8.836 -18.953 -4.234 1 98.69 120 THR B O 1
ATOM 2764 N N . LEU B 1 121 ? -10.688 -19.328 -5.324 1 98.75 121 LEU B N 1
ATOM 2765 C CA . LEU B 1 121 ? -10.445 -18.328 -6.352 1 98.75 121 LEU B CA 1
ATOM 2766 C C . LEU B 1 121 ? -11.328 -17.109 -6.137 1 98.75 121 LEU B C 1
ATOM 2768 O O . LEU B 1 121 ? -12.539 -17.234 -5.969 1 98.75 121 LEU B O 1
ATOM 2772 N N . LYS B 1 122 ? -10.719 -15.938 -6.09 1 98.75 122 LYS B N 1
ATOM 2773 C CA . LYS B 1 122 ? -11.422 -14.68 -5.852 1 98.75 122 LYS B CA 1
ATOM 2774 C C . LYS B 1 122 ? -11.156 -13.68 -6.973 1 98.75 122 LYS B C 1
ATOM 2776 O O . LYS B 1 122 ? -10.031 -13.203 -7.133 1 98.75 122 LYS B O 1
ATOM 2781 N N . CYS B 1 123 ? -12.188 -13.383 -7.73 1 98.62 123 CYS B N 1
ATOM 2782 C CA . CYS B 1 123 ? -12.102 -12.273 -8.672 1 98.62 123 CYS B CA 1
ATOM 2783 C C . CYS B 1 123 ? -12.07 -10.938 -7.941 1 98.62 123 CYS B C 1
ATOM 2785 O O . CYS B 1 123 ? -12.922 -10.672 -7.086 1 98.62 123 CYS B O 1
ATOM 2787 N N . LYS B 1 124 ? -11.094 -10.148 -8.258 1 98.62 124 LYS B N 1
ATOM 2788 C CA . LYS B 1 124 ? -11.016 -8.812 -7.676 1 98.62 124 LYS B CA 1
ATOM 2789 C C . LYS B 1 124 ? -11.055 -7.734 -8.758 1 98.62 124 LYS B C 1
ATOM 2791 O O . LYS B 1 124 ? -10.531 -7.938 -9.859 1 98.62 124 LYS B O 1
ATOM 2796 N N . ASP B 1 125 ? -11.594 -6.559 -8.406 1 98.31 125 ASP B N 1
ATOM 2797 C CA . ASP B 1 125 ? -11.797 -5.488 -9.383 1 98.31 125 ASP B CA 1
ATOM 2798 C C . ASP B 1 125 ? -11.008 -4.242 -9 1 98.31 125 ASP B C 1
ATOM 2800 O O . ASP B 1 125 ? -11.398 -3.123 -9.336 1 98.31 125 ASP B O 1
ATOM 2804 N N . CYS B 1 126 ? -9.992 -4.383 -8.211 1 98.62 126 CYS B N 1
ATOM 2805 C CA . CYS B 1 126 ? -9.07 -3.32 -7.824 1 98.62 126 CYS B CA 1
ATOM 2806 C C . CYS B 1 126 ? -7.672 -3.871 -7.59 1 98.62 126 CYS B C 1
ATOM 2808 O O . CYS B 1 126 ? -7.465 -5.086 -7.625 1 98.62 126 CYS B O 1
ATOM 2810 N N . ILE B 1 127 ? -6.734 -3.037 -7.371 1 98.88 127 ILE B N 1
ATOM 2811 C CA . ILE B 1 127 ? -5.332 -3.414 -7.254 1 98.88 127 ILE B CA 1
ATOM 2812 C C . ILE B 1 127 ? -5.121 -4.234 -5.984 1 98.88 127 ILE B C 1
ATOM 2814 O O . ILE B 1 127 ? -4.516 -5.309 -6.023 1 98.88 127 ILE B O 1
ATOM 2818 N N . ASP B 1 128 ? -5.672 -3.803 -4.875 1 98.94 128 ASP B N 1
ATOM 2819 C CA . ASP B 1 128 ? -5.457 -4.406 -3.564 1 98.94 128 ASP B CA 1
ATOM 2820 C C . ASP B 1 128 ? -6.375 -5.613 -3.359 1 98.94 128 ASP B C 1
ATOM 2822 O O . ASP B 1 128 ? -7.582 -5.453 -3.164 1 98.94 128 ASP B O 1
ATOM 2826 N N . GLY B 1 129 ? -5.824 -6.773 -3.277 1 98.94 129 GLY B N 1
ATOM 2827 C CA . GLY B 1 129 ? -6.594 -8 -3.146 1 98.94 129 GLY B CA 1
ATOM 2828 C C . GLY B 1 129 ? -7.336 -8.102 -1.827 1 98.94 129 GLY B C 1
ATOM 2829 O O . GLY B 1 129 ? -8.414 -8.688 -1.761 1 98.94 129 GLY B O 1
ATOM 2830 N N . PHE B 1 130 ? -6.742 -7.551 -0.737 1 98.88 130 PHE B N 1
ATOM 2831 C CA . PHE B 1 130 ? -7.43 -7.586 0.547 1 98.88 130 PHE B CA 1
ATOM 2832 C C . PHE B 1 130 ? -8.742 -6.812 0.478 1 98.88 130 PHE B C 1
ATOM 2834 O O . PHE B 1 130 ? -9.789 -7.316 0.9 1 98.88 130 PHE B O 1
ATOM 2841 N N . LEU B 1 131 ? -8.703 -5.594 -0.138 1 98.62 131 LEU B N 1
ATOM 2842 C CA . LEU B 1 131 ? -9.906 -4.789 -0.304 1 98.62 131 LEU B CA 1
ATOM 2843 C C . LEU B 1 131 ? -10.828 -5.398 -1.355 1 98.62 131 LEU B C 1
ATOM 2845 O O . LEU B 1 131 ? -12.055 -5.312 -1.238 1 98.62 131 LEU B O 1
ATOM 2849 N N . GLY B 1 132 ? -10.18 -6 -2.334 1 98.62 132 GLY B N 1
ATOM 2850 C CA . GLY B 1 132 ? -10.945 -6.688 -3.359 1 98.62 132 GLY B CA 1
ATOM 2851 C C . GLY B 1 132 ? -11.719 -7.883 -2.828 1 98.62 132 GLY B C 1
ATOM 2852 O O . GLY B 1 132 ? -12.594 -8.414 -3.508 1 98.62 132 GLY B O 1
ATOM 2853 N N . SER B 1 133 ? -11.453 -8.32 -1.595 1 98.5 133 SER B N 1
ATOM 2854 C CA . SER B 1 133 ? -12.086 -9.484 -0.991 1 98.5 133 SER B CA 1
ATOM 2855 C C . SER B 1 133 ? -13.273 -9.07 -0.117 1 98.5 133 SER B C 1
ATOM 2857 O O . SER B 1 133 ? -14 -9.93 0.395 1 98.5 133 SER B O 1
ATOM 2859 N N . VAL B 1 134 ? -13.4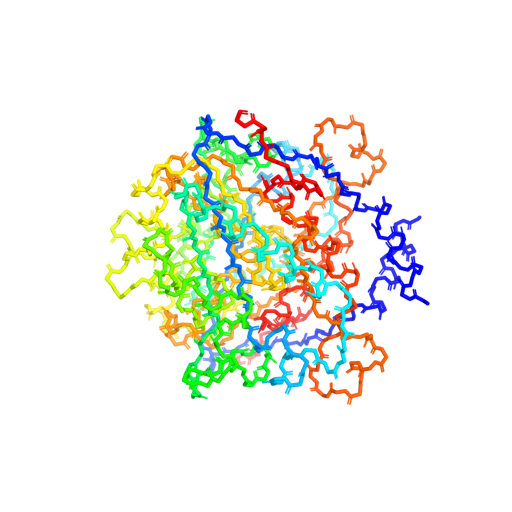84 -7.766 0.05 1 97.06 134 VAL B N 1
ATOM 2860 C CA . VAL B 1 134 ? -14.617 -7.285 0.834 1 97.06 134 VAL B CA 1
ATOM 2861 C C . VAL B 1 134 ? -15.914 -7.492 0.052 1 97.06 134 VAL B C 1
ATOM 2863 O O . VAL B 1 134 ? -15.992 -7.141 -1.128 1 97.06 134 VAL B O 1
ATOM 2866 N N . GLU B 1 135 ? -16.844 -8.078 0.697 1 95.75 135 GLU B N 1
ATOM 2867 C CA . GLU B 1 135 ? -18.141 -8.328 0.083 1 95.75 135 GLU B CA 1
ATOM 2868 C C . GLU B 1 135 ? -19.156 -7.258 0.485 1 95.75 135 GLU B C 1
ATOM 2870 O O . GLU B 1 135 ? -18.875 -6.41 1.33 1 95.75 135 GLU B O 1
ATOM 2875 N N . LYS B 1 136 ? -20.375 -7.289 -0.038 1 91.56 136 LYS B N 1
ATOM 2876 C CA . LYS B 1 136 ? -21.422 -6.281 0.181 1 91.56 136 LYS B CA 1
ATOM 2877 C C . LYS B 1 136 ? -21.844 -6.246 1.644 1 91.56 136 LYS B C 1
ATOM 2879 O O . LYS B 1 136 ? -22.188 -5.188 2.174 1 91.56 136 LYS B O 1
ATOM 2884 N N . ASP B 1 137 ? -21.797 -7.383 2.277 1 91.5 137 ASP B N 1
ATOM 2885 C CA . ASP B 1 137 ? -22.281 -7.457 3.654 1 91.5 137 ASP B CA 1
ATOM 2886 C C . ASP B 1 137 ? -21.172 -7.094 4.641 1 91.5 137 ASP B C 1
ATOM 2888 O O . ASP B 1 137 ? -21.359 -7.199 5.855 1 91.5 137 ASP B O 1
ATOM 2892 N N . GLY B 1 138 ? -19.969 -6.727 4.059 1 90.56 138 GLY B N 1
ATOM 2893 C CA . GLY B 1 138 ? -18.875 -6.293 4.906 1 90.56 138 GLY B CA 1
ATOM 2894 C C . GLY B 1 138 ? -17.906 -7.41 5.25 1 90.56 138 GLY B C 1
ATOM 2895 O O . GLY B 1 138 ? -16.797 -7.152 5.738 1 90.56 138 GLY B O 1
ATOM 2896 N N . SER B 1 139 ? -18.344 -8.656 4.961 1 95.12 139 SER B N 1
ATOM 2897 C CA . SER B 1 139 ? -17.406 -9.758 5.195 1 95.12 139 SER B CA 1
ATOM 2898 C C . SER B 1 139 ? -16.25 -9.719 4.211 1 95.12 139 SER B C 1
ATOM 2900 O O . SER B 1 139 ? -16.297 -8.992 3.217 1 95.12 139 SER B O 1
ATOM 2902 N N . ASN B 1 140 ? -15.188 -10.414 4.555 1 97.69 140 ASN B N 1
ATOM 2903 C CA . ASN B 1 140 ? -13.992 -10.492 3.721 1 97.69 140 ASN B CA 1
ATOM 2904 C C . ASN B 1 140 ? -13.602 -11.938 3.434 1 97.69 140 ASN B C 1
ATOM 2906 O O . ASN B 1 140 ? -13.234 -12.68 4.348 1 97.69 140 ASN B O 1
ATOM 2910 N N . VAL B 1 141 ? -13.602 -12.328 2.174 1 98.69 141 VAL B N 1
ATOM 2911 C CA . VAL B 1 141 ? -13.398 -13.711 1.756 1 98.69 141 VAL B CA 1
ATOM 2912 C C . VAL B 1 141 ? -12.008 -14.18 2.184 1 98.69 141 VAL B C 1
ATOM 2914 O O . VAL B 1 141 ? -11.828 -15.352 2.541 1 98.69 141 VAL B O 1
ATOM 2917 N N . PHE B 1 142 ? -11.047 -13.312 2.158 1 98.94 142 PHE B N 1
ATOM 2918 C CA . PHE B 1 142 ? -9.688 -13.672 2.543 1 98.94 142 PHE B CA 1
ATOM 2919 C C . PHE B 1 142 ? -9.594 -13.906 4.043 1 98.94 142 PHE B C 1
ATOM 2921 O O . PHE B 1 142 ? -8.953 -14.859 4.488 1 98.94 142 PHE B O 1
ATOM 2928 N N . VAL B 1 143 ? -10.195 -13 4.812 1 98.69 143 VAL B N 1
ATOM 2929 C CA . VAL B 1 143 ? -10.219 -13.156 6.266 1 98.69 143 VAL B CA 1
ATOM 2930 C C . VAL B 1 143 ? -10.883 -14.484 6.625 1 98.69 143 VAL B C 1
ATOM 2932 O O . VAL B 1 143 ? -10.375 -15.234 7.465 1 98.69 143 VAL B O 1
ATOM 2935 N N . ASP B 1 144 ? -12 -14.789 5.969 1 98.75 144 ASP B N 1
ATOM 2936 C CA . ASP B 1 144 ? -12.719 -16.031 6.223 1 98.75 144 ASP B CA 1
ATOM 2937 C C . ASP B 1 144 ? -11.859 -17.25 5.863 1 98.75 144 ASP B C 1
ATOM 2939 O O . ASP B 1 144 ? -11.859 -18.25 6.578 1 98.75 144 ASP B O 1
ATOM 2943 N N . TRP B 1 145 ? -11.141 -17.094 4.781 1 98.88 145 TRP B N 1
ATOM 2944 C CA . TRP B 1 145 ? -10.258 -18.172 4.324 1 98.88 145 TRP B CA 1
ATOM 2945 C C . TRP B 1 145 ? -9.164 -18.453 5.348 1 98.88 145 TRP B C 1
ATOM 2947 O O . TRP B 1 145 ? -8.891 -19.609 5.664 1 98.88 145 TRP B O 1
ATOM 2957 N N . VAL B 1 146 ? -8.508 -17.422 5.902 1 98.88 146 VAL B N 1
ATOM 2958 C CA . VAL B 1 146 ? -7.449 -17.562 6.898 1 98.88 146 VAL B CA 1
ATOM 2959 C C . VAL B 1 146 ? -8 -18.234 8.148 1 98.88 146 VAL B C 1
ATOM 2961 O O . VAL B 1 146 ? -7.402 -19.172 8.672 1 98.88 146 VAL B O 1
ATOM 2964 N N . LYS B 1 147 ? -9.156 -17.781 8.586 1 98.62 147 LYS B N 1
ATOM 2965 C CA . LYS B 1 147 ? -9.766 -18.281 9.812 1 98.62 147 LYS B CA 1
ATOM 2966 C C . LYS B 1 147 ? -10.211 -19.734 9.648 1 98.62 147 LYS B C 1
ATOM 2968 O O . LYS B 1 147 ? -9.914 -20.578 10.492 1 98.62 147 LYS B O 1
ATOM 2973 N N . LYS B 1 148 ? -10.891 -19.969 8.555 1 98.31 148 LYS B N 1
ATOM 2974 C CA . LYS B 1 148 ? -11.438 -21.312 8.297 1 98.31 148 LYS B CA 1
ATOM 2975 C C . LYS B 1 148 ? -10.328 -22.359 8.258 1 98.31 148 LYS B C 1
ATOM 2977 O O . LYS B 1 148 ? -10.5 -23.469 8.773 1 98.31 148 LYS B O 1
ATOM 2982 N N . ASN B 1 149 ? -9.211 -22 7.715 1 98.44 149 ASN B N 1
ATOM 2983 C CA . ASN B 1 149 ? -8.133 -22.969 7.523 1 98.44 149 ASN B CA 1
ATOM 2984 C C . ASN B 1 149 ? -7.09 -22.859 8.633 1 98.44 149 ASN B C 1
ATOM 2986 O O . ASN B 1 149 ? -6.062 -23.547 8.586 1 98.44 149 ASN B O 1
ATOM 2990 N N . GLN B 1 150 ? -7.297 -21.953 9.586 1 98.5 150 GLN B N 1
ATOM 2991 C CA . GLN B 1 150 ? -6.406 -21.766 10.727 1 98.5 150 GLN B CA 1
ATOM 2992 C C . GLN B 1 150 ? -4.977 -21.5 10.273 1 98.5 150 GLN B C 1
ATOM 2994 O O . GLN B 1 150 ? -4.031 -22.094 10.781 1 98.5 150 GLN B O 1
ATOM 2999 N N . ILE B 1 151 ? -4.82 -20.656 9.297 1 98.75 151 ILE B N 1
ATOM 3000 C CA . ILE B 1 151 ? -3.553 -20.391 8.633 1 98.75 151 ILE B CA 1
ATOM 3001 C C . ILE B 1 151 ? -2.666 -19.531 9.531 1 98.75 151 ILE B C 1
ATOM 3003 O O . ILE B 1 151 ? -3.086 -18.453 9.984 1 98.75 151 ILE B O 1
ATOM 3007 N N . LYS B 1 152 ? -1.434 -19.922 9.719 1 98.62 152 LYS B N 1
ATOM 3008 C CA . LYS B 1 152 ? -0.487 -19.203 10.562 1 98.62 152 LYS B CA 1
ATOM 3009 C C . LYS B 1 152 ? 0.482 -18.375 9.727 1 98.62 152 LYS B C 1
ATOM 3011 O O . LYS B 1 152 ? 1.008 -17.359 10.188 1 98.62 152 LYS B O 1
ATOM 3016 N N . ALA B 1 153 ? 0.755 -18.859 8.531 1 98.75 153 ALA B N 1
ATOM 3017 C CA . ALA B 1 153 ? 1.636 -18.172 7.59 1 98.75 153 ALA B CA 1
ATOM 3018 C C . ALA B 1 153 ? 1.09 -18.25 6.168 1 98.75 153 ALA B C 1
ATOM 3020 O O . ALA B 1 153 ? 0.483 -19.25 5.781 1 98.75 153 ALA B O 1
ATOM 3021 N N . ILE B 1 154 ? 1.29 -17.156 5.449 1 98.94 154 ILE B N 1
ATOM 3022 C CA . ILE B 1 154 ? 0.972 -17.25 4.027 1 98.94 154 ILE B CA 1
ATOM 3023 C C . ILE B 1 154 ? 2.236 -17.016 3.201 1 98.94 154 ILE B C 1
ATOM 3025 O O . ILE B 1 154 ? 3.1 -16.234 3.582 1 98.94 154 ILE B O 1
ATOM 3029 N N . LEU B 1 155 ? 2.346 -17.75 2.148 1 98.94 155 LEU B N 1
ATOM 3030 C CA . LEU B 1 155 ? 3.35 -17.578 1.104 1 98.94 155 LEU B CA 1
ATOM 3031 C C . LEU B 1 155 ? 2.74 -16.906 -0.122 1 98.94 155 LEU B C 1
ATOM 3033 O O . LEU B 1 155 ? 1.842 -17.453 -0.758 1 98.94 155 LEU B O 1
ATOM 3037 N N . VAL B 1 156 ? 3.246 -15.711 -0.404 1 99 156 VAL B N 1
ATOM 3038 C CA . VAL B 1 156 ? 2.65 -14.883 -1.448 1 99 156 VAL B CA 1
ATOM 3039 C C . VAL B 1 156 ? 3.547 -14.883 -2.684 1 99 156 VAL B C 1
ATOM 3041 O O . VAL B 1 156 ? 4.754 -14.656 -2.58 1 99 156 VAL B O 1
ATOM 3044 N N . VAL B 1 157 ? 2.984 -15.141 -3.836 1 98.94 157 VAL B N 1
ATOM 3045 C CA . VAL B 1 157 ? 3.656 -15.109 -5.129 1 98.94 157 VAL B CA 1
ATOM 3046 C C . VAL B 1 157 ? 2.762 -14.422 -6.16 1 98.94 157 VAL B C 1
ATOM 3048 O O . VAL B 1 157 ? 1.571 -14.211 -5.918 1 98.94 157 VAL B O 1
ATOM 3051 N N . GLY B 1 158 ? 3.377 -14.023 -7.27 1 98.94 158 GLY B N 1
ATOM 3052 C CA . GLY B 1 158 ? 2.553 -13.508 -8.352 1 98.94 158 GLY B CA 1
ATOM 3053 C C . GLY B 1 158 ? 3.01 -12.156 -8.852 1 98.94 158 GLY B C 1
ATOM 3054 O O . GLY B 1 158 ? 4.207 -11.859 -8.852 1 98.94 158 GLY B O 1
ATOM 3055 N N . ILE B 1 159 ? 2.092 -11.367 -9.398 1 98.94 159 ILE B N 1
ATOM 3056 C CA . ILE B 1 159 ? 2.402 -10.164 -10.156 1 98.94 159 ILE B CA 1
ATOM 3057 C C . ILE B 1 159 ? 1.353 -9.094 -9.875 1 98.94 159 ILE B C 1
ATOM 3059 O O . ILE B 1 159 ? 0.172 -9.398 -9.695 1 98.94 159 ILE B O 1
ATOM 3063 N N . CYS B 1 160 ? 1.844 -7.852 -9.844 1 98.75 160 CYS B N 1
ATOM 3064 C CA . CYS B 1 160 ? 3.186 -7.289 -9.922 1 98.75 160 CYS B CA 1
ATOM 3065 C C . CYS B 1 160 ? 3.789 -7.113 -8.531 1 98.75 160 CYS B C 1
ATOM 3067 O O . CYS B 1 160 ? 3.115 -6.648 -7.613 1 98.75 160 CYS B O 1
ATOM 3069 N N . THR B 1 161 ? 5.039 -7.293 -8.398 1 98.94 161 THR B N 1
ATOM 3070 C CA . THR B 1 161 ? 5.75 -7.238 -7.125 1 98.94 161 THR B CA 1
ATOM 3071 C C . THR B 1 161 ? 5.48 -5.914 -6.418 1 98.94 161 THR B C 1
ATOM 3073 O O . THR B 1 161 ? 5.223 -5.891 -5.211 1 98.94 161 THR B O 1
ATOM 3076 N N . ASP B 1 162 ? 5.465 -4.789 -7.16 1 98.88 162 ASP B N 1
ATOM 3077 C CA . ASP B 1 162 ? 5.406 -3.447 -6.59 1 98.88 162 ASP B CA 1
ATOM 3078 C C . ASP B 1 162 ? 4 -2.863 -6.699 1 98.88 162 ASP B C 1
ATOM 3080 O O . ASP B 1 162 ? 3.785 -1.688 -6.398 1 98.88 162 ASP B O 1
ATOM 3084 N N . ILE B 1 163 ? 2.984 -3.66 -7.168 1 98.81 163 ILE B N 1
ATOM 3085 C CA . ILE B 1 163 ? 1.627 -3.158 -7.348 1 98.81 163 ILE B CA 1
ATOM 3086 C C . ILE B 1 163 ? 0.64 -4.062 -6.613 1 98.81 163 ILE B C 1
ATOM 3088 O O . ILE B 1 163 ? 0.386 -3.873 -5.418 1 98.81 163 ILE B O 1
ATOM 3092 N N . CYS B 1 164 ? 0.104 -5.09 -7.277 1 98.94 164 CYS B N 1
ATOM 3093 C CA . CYS B 1 164 ? -0.941 -5.918 -6.68 1 98.94 164 CYS B CA 1
ATOM 3094 C C . CYS B 1 164 ? -0.39 -6.746 -5.527 1 98.94 164 CYS B C 1
ATOM 3096 O O . CYS B 1 164 ? -1.034 -6.871 -4.484 1 98.94 164 CYS B O 1
ATOM 3098 N N . VAL B 1 165 ? 0.8 -7.344 -5.73 1 99 165 VAL B N 1
ATOM 3099 C CA . VAL B 1 165 ? 1.415 -8.117 -4.656 1 99 165 VAL B CA 1
ATOM 3100 C C . VAL B 1 165 ? 1.695 -7.211 -3.461 1 99 165 VAL B C 1
ATOM 3102 O O . VAL B 1 165 ? 1.326 -7.535 -2.328 1 99 165 VAL B O 1
ATOM 3105 N N . LEU B 1 166 ? 2.295 -6.098 -3.768 1 98.94 166 LEU B N 1
ATOM 3106 C CA . LEU B 1 166 ? 2.684 -5.184 -2.701 1 98.94 166 LEU B CA 1
ATOM 3107 C C . LEU B 1 166 ? 1.461 -4.688 -1.937 1 98.94 166 LEU B C 1
ATOM 3109 O O . LEU B 1 166 ? 1.435 -4.73 -0.704 1 98.94 166 LEU B O 1
ATOM 3113 N N . ASP B 1 167 ? 0.433 -4.176 -2.672 1 98.94 167 ASP B N 1
ATOM 3114 C CA . ASP B 1 167 ? -0.737 -3.611 -2.008 1 98.94 167 ASP B CA 1
ATOM 3115 C C . ASP B 1 167 ? -1.444 -4.66 -1.152 1 98.94 167 ASP B C 1
ATOM 3117 O O . ASP B 1 167 ? -1.882 -4.367 -0.038 1 98.94 167 ASP B O 1
ATOM 3121 N N . PHE B 1 168 ? -1.526 -5.906 -1.653 1 99 168 PHE B N 1
ATOM 3122 C CA . PHE B 1 168 ? -2.121 -6.984 -0.876 1 99 168 PHE B CA 1
ATOM 3123 C C . PHE B 1 168 ? -1.313 -7.25 0.388 1 99 168 PHE B C 1
ATOM 3125 O O . PHE B 1 168 ? -1.877 -7.367 1.479 1 99 168 PHE B O 1
ATOM 3132 N N . VAL B 1 169 ? -0.016 -7.34 0.258 1 98.94 169 VAL B N 1
ATOM 3133 C CA . VAL B 1 169 ? 0.873 -7.641 1.375 1 98.94 169 VAL B CA 1
ATOM 3134 C C . VAL B 1 169 ? 0.758 -6.547 2.434 1 98.94 169 VAL B C 1
ATOM 3136 O O . VAL B 1 169 ? 0.604 -6.836 3.623 1 98.94 169 VAL B O 1
ATOM 3139 N N . CYS B 1 170 ? 0.75 -5.277 2.004 1 98.88 170 CYS B N 1
ATOM 3140 C CA . CYS B 1 170 ? 0.676 -4.156 2.934 1 98.88 170 CYS B CA 1
ATOM 3141 C C . CYS B 1 170 ? -0.649 -4.156 3.686 1 98.88 170 CYS B C 1
ATOM 3143 O O . CYS B 1 170 ? -0.671 -4.031 4.91 1 98.88 170 CYS B O 1
ATOM 3145 N N . SER B 1 171 ? -1.733 -4.363 2.99 1 98.88 171 SER B N 1
ATOM 3146 C CA . SER B 1 171 ? -3.049 -4.395 3.621 1 98.88 171 SER B CA 1
ATOM 3147 C C . SER B 1 171 ? -3.184 -5.582 4.566 1 98.88 171 SER B C 1
ATOM 3149 O O . SER B 1 171 ? -3.752 -5.461 5.652 1 98.88 171 SER B O 1
ATOM 3151 N N . THR B 1 172 ? -2.641 -6.695 4.145 1 98.94 172 THR B N 1
ATOM 3152 C CA . THR B 1 172 ? -2.713 -7.902 4.961 1 98.94 172 THR B CA 1
ATOM 3153 C C . THR B 1 172 ? -1.942 -7.723 6.266 1 98.94 172 THR B C 1
ATOM 3155 O O . THR B 1 172 ? -2.428 -8.094 7.336 1 98.94 172 THR B O 1
ATOM 3158 N N . LEU B 1 173 ? -0.773 -7.113 6.168 1 98.81 173 LEU B N 1
ATOM 3159 C CA . LEU B 1 173 ? 0.036 -6.887 7.363 1 98.81 173 LEU B CA 1
ATOM 3160 C C . LEU B 1 173 ? -0.646 -5.902 8.305 1 98.81 173 LEU B C 1
ATOM 3162 O O . LEU B 1 173 ? -0.618 -6.082 9.523 1 98.81 173 LEU B O 1
ATOM 3166 N N . SER B 1 174 ? -1.276 -4.867 7.746 1 98.75 174 SER B N 1
ATOM 3167 C CA . SER B 1 174 ? -2.057 -3.949 8.57 1 98.75 174 SER B CA 1
ATOM 3168 C C . SER B 1 174 ? -3.23 -4.664 9.234 1 98.75 174 SER B C 1
ATOM 3170 O O . SER B 1 174 ? -3.471 -4.492 10.43 1 98.75 174 SER B O 1
ATOM 3172 N N . ALA B 1 175 ? -3.949 -5.469 8.484 1 98.38 175 ALA B N 1
ATOM 3173 C CA . ALA B 1 175 ? -5.078 -6.223 9.031 1 98.38 175 ALA B CA 1
ATOM 3174 C C . ALA B 1 175 ? -4.625 -7.188 10.117 1 98.38 175 ALA B C 1
ATOM 3176 O O . ALA B 1 175 ? -5.297 -7.344 11.141 1 98.38 175 ALA B O 1
ATOM 3177 N N . ARG B 1 176 ? -3.492 -7.84 9.867 1 98.25 176 ARG B N 1
ATOM 3178 C CA . ARG B 1 176 ? -2.918 -8.734 10.867 1 98.25 176 ARG B CA 1
ATOM 3179 C C . ARG B 1 176 ? -2.625 -7.988 12.164 1 98.25 176 ARG B C 1
ATOM 3181 O O . ARG B 1 176 ? -2.975 -8.453 13.25 1 98.25 176 ARG B O 1
ATOM 3188 N N . ASN B 1 177 ? -2.031 -6.824 12.016 1 97 177 ASN B N 1
ATOM 3189 C CA . ASN B 1 177 ? -1.633 -6.047 13.18 1 97 177 ASN B CA 1
ATOM 3190 C C . ASN B 1 177 ? -2.846 -5.523 13.945 1 97 177 ASN B C 1
ATOM 3192 O O . ASN B 1 177 ? -2.75 -5.219 15.133 1 97 177 ASN B O 1
ATOM 3196 N N . ARG B 1 178 ? -4.012 -5.516 13.258 1 97.19 178 ARG B N 1
ATOM 3197 C CA . ARG B 1 178 ? -5.262 -5.129 13.906 1 97.19 178 ARG B CA 1
ATOM 3198 C C . ARG B 1 178 ? -6 -6.355 14.445 1 97.19 178 ARG B C 1
ATOM 3200 O O . ARG B 1 178 ? -7.148 -6.254 14.875 1 97.19 178 ARG B O 1
ATOM 3207 N N . ARG B 1 179 ? -5.461 -7.543 14.305 1 96 179 ARG B N 1
ATOM 3208 C CA . ARG B 1 179 ? -5.973 -8.812 14.82 1 96 179 ARG B CA 1
ATOM 3209 C C . ARG B 1 179 ? -7.219 -9.242 14.055 1 96 179 ARG B C 1
ATOM 3211 O O . ARG B 1 179 ? -8.062 -9.961 14.594 1 96 179 ARG B O 1
ATOM 3218 N N . MET B 1 180 ? -7.258 -8.758 12.789 1 96.44 180 MET B N 1
ATOM 3219 C CA . MET B 1 180 ? -8.367 -9.164 11.938 1 96.44 180 MET B CA 1
ATOM 3220 C C . MET B 1 180 ? -8.117 -10.547 11.336 1 96.44 180 MET B C 1
ATOM 3222 O O . MET B 1 180 ? -9.031 -11.172 10.805 1 96.44 180 MET B O 1
ATOM 3226 N N . LEU B 1 181 ? -6.828 -11.023 11.422 1 98 181 LEU B N 1
ATOM 3227 C CA . LEU B 1 181 ? -6.438 -12.211 10.68 1 98 181 LEU B CA 1
ATOM 3228 C C . LEU B 1 181 ? -5.906 -13.297 11.617 1 98 181 LEU B C 1
ATOM 3230 O O . LEU B 1 181 ? -5.117 -14.148 11.203 1 98 181 LEU B O 1
ATOM 3234 N N . THR B 1 182 ? -6.32 -13.195 12.883 1 96.81 182 THR B N 1
ATOM 3235 C CA . THR B 1 182 ? -5.941 -14.281 13.781 1 96.81 182 THR B CA 1
ATOM 3236 C C . THR B 1 182 ? -6.398 -15.633 13.219 1 96.81 182 THR B C 1
ATOM 3238 O O . THR B 1 182 ? -7.555 -15.781 12.828 1 96.81 182 THR B O 1
ATOM 3241 N N . PRO B 1 183 ? -5.5 -16.578 12.984 1 97.94 183 PRO B N 1
ATOM 3242 C CA . PRO B 1 183 ? -4.246 -16.719 13.727 1 97.94 183 PRO B CA 1
ATOM 3243 C C . PRO B 1 183 ? -3.02 -16.375 12.875 1 97.94 183 PRO B C 1
ATOM 3245 O O . PRO B 1 183 ? -1.896 -16.734 13.242 1 97.94 183 PRO B O 1
ATOM 3248 N N . LEU B 1 184 ? -3.156 -15.75 11.773 1 98.69 184 LEU B N 1
ATOM 3249 C CA . LEU B 1 184 ? -2.049 -15.445 10.875 1 98.69 184 LEU B CA 1
ATOM 3250 C C . LEU B 1 184 ? -0.933 -14.719 11.617 1 98.69 184 LEU B C 1
ATOM 3252 O O . LEU B 1 184 ? -1.181 -13.719 12.297 1 98.69 184 LEU B O 1
ATOM 3256 N N . GLU B 1 185 ? 0.315 -15.195 11.414 1 98.06 185 GLU B N 1
ATOM 3257 C CA . GLU B 1 185 ? 1.48 -14.594 12.055 1 98.06 185 GLU B CA 1
ATOM 3258 C C . GLU B 1 185 ? 2.441 -14.016 11.016 1 98.06 185 GLU B C 1
ATOM 3260 O O . GLU B 1 185 ? 2.91 -12.883 11.156 1 98.06 185 GLU B O 1
ATOM 3265 N N . ASP B 1 186 ? 2.67 -14.797 9.953 1 98.19 186 ASP B N 1
ATOM 3266 C CA . ASP B 1 186 ? 3.73 -14.438 9.016 1 98.19 186 ASP B CA 1
ATOM 3267 C C . ASP B 1 186 ? 3.174 -14.234 7.609 1 98.19 186 ASP B C 1
ATOM 3269 O O . ASP B 1 186 ? 2.318 -15 7.16 1 98.19 186 ASP B O 1
ATOM 3273 N N . VAL B 1 187 ? 3.564 -13.203 7.02 1 98.88 187 VAL B N 1
ATOM 3274 C CA . VAL B 1 187 ? 3.363 -12.961 5.594 1 98.88 187 VAL B CA 1
ATOM 3275 C C . VAL B 1 187 ? 4.699 -13.047 4.859 1 98.88 187 VAL B C 1
ATOM 3277 O O . VAL B 1 187 ? 5.574 -12.203 5.043 1 98.88 187 VAL B O 1
ATOM 3280 N N . ILE B 1 188 ? 4.855 -14.047 4.051 1 98.94 188 ILE B N 1
ATOM 3281 C CA . ILE B 1 188 ? 6.117 -14.359 3.389 1 98.94 188 ILE B CA 1
ATOM 3282 C C . ILE B 1 188 ? 5.992 -14.094 1.89 1 98.94 188 ILE B C 1
ATOM 3284 O O . ILE B 1 188 ? 5.031 -14.531 1.254 1 98.94 188 ILE B O 1
ATOM 3288 N N . VAL B 1 189 ? 6.902 -13.344 1.364 1 98.94 189 VAL B N 1
ATOM 3289 C CA . VAL B 1 189 ? 6.949 -13.078 -0.069 1 98.94 189 VAL B CA 1
ATOM 3290 C C . VAL B 1 189 ? 8.109 -13.836 -0.702 1 98.94 189 VAL B C 1
ATOM 3292 O O . VAL B 1 189 ? 9.258 -13.719 -0.257 1 98.94 189 VAL B O 1
ATOM 3295 N N . TYR B 1 190 ? 7.793 -14.633 -1.682 1 98.94 190 TYR B N 1
ATOM 3296 C CA . TYR B 1 190 ? 8.82 -15.352 -2.428 1 98.94 190 TYR B CA 1
ATOM 3297 C C . TYR B 1 190 ? 9.281 -14.547 -3.635 1 98.94 190 TYR B C 1
ATOM 3299 O O . TYR B 1 190 ? 8.664 -14.602 -4.699 1 98.94 190 TYR B O 1
ATOM 3307 N N . SER B 1 191 ? 10.398 -13.914 -3.49 1 98.75 191 SER B N 1
ATOM 3308 C CA . SER B 1 191 ? 10.875 -12.922 -4.453 1 98.75 191 SER B CA 1
ATOM 3309 C C . SER B 1 191 ? 11.023 -13.539 -5.844 1 98.75 191 SER B C 1
ATOM 3311 O O . SER B 1 191 ? 10.719 -12.891 -6.848 1 98.75 191 SER B O 1
ATOM 3313 N N . GLY B 1 192 ? 11.469 -14.805 -5.875 1 97.62 192 GLY B N 1
ATOM 3314 C CA . GLY B 1 192 ? 11.68 -15.461 -7.156 1 97.62 192 GLY B CA 1
ATOM 3315 C C . GLY B 1 192 ? 10.383 -15.812 -7.867 1 97.62 192 GLY B C 1
ATOM 3316 O O . GLY B 1 192 ? 10.367 -15.969 -9.094 1 97.62 192 GLY B O 1
ATOM 3317 N N . ALA B 1 193 ? 9.312 -15.914 -7.117 1 98.81 193 ALA B N 1
ATOM 3318 C CA . ALA B 1 193 ? 8.008 -16.25 -7.688 1 98.81 193 ALA B CA 1
ATOM 3319 C C . ALA B 1 193 ? 7.117 -15.008 -7.766 1 98.81 193 ALA B C 1
ATOM 3321 O O . ALA B 1 193 ? 5.891 -15.125 -7.793 1 98.81 193 ALA B O 1
ATOM 3322 N N . CYS B 1 194 ? 7.727 -13.836 -7.715 1 98.94 194 CYS B N 1
ATOM 3323 C CA . CYS B 1 194 ? 7.07 -12.57 -8.008 1 98.94 194 CYS B CA 1
ATOM 3324 C C . CYS B 1 194 ? 7.723 -11.883 -9.203 1 98.94 194 CYS B C 1
ATOM 3326 O O . CYS B 1 194 ? 8.914 -12.078 -9.469 1 98.94 194 CYS B O 1
ATOM 3328 N N . ALA B 1 195 ? 6.961 -11.188 -9.883 1 98.88 195 ALA B N 1
ATOM 3329 C CA . ALA B 1 195 ? 7.449 -10.438 -11.039 1 98.88 195 ALA B CA 1
ATOM 3330 C C . ALA B 1 195 ? 6.676 -9.141 -11.211 1 98.88 195 ALA B C 1
ATOM 3332 O O . ALA B 1 195 ? 5.668 -8.906 -10.539 1 98.88 195 ALA B O 1
ATOM 3333 N N . THR B 1 196 ? 7.211 -8.289 -12.031 1 98.69 196 THR B N 1
ATOM 3334 C CA . THR B 1 196 ? 6.492 -7.102 -12.492 1 98.69 196 THR B CA 1
ATOM 3335 C C . THR B 1 196 ? 6.797 -6.824 -13.961 1 98.69 196 THR B C 1
ATOM 3337 O O . THR B 1 196 ? 7.578 -7.543 -14.586 1 98.69 196 THR B O 1
ATOM 3340 N N . PHE B 1 197 ? 6.117 -5.934 -14.586 1 97.94 197 PHE B N 1
ATOM 3341 C CA . PHE B 1 197 ? 6.262 -5.707 -16.016 1 97.94 197 PHE B CA 1
ATOM 3342 C C . PHE B 1 197 ? 7.414 -4.75 -16.297 1 97.94 197 PHE B C 1
ATOM 3344 O O . PHE B 1 197 ? 7.961 -4.137 -15.375 1 97.94 197 PHE B O 1
ATOM 3351 N N . ASP B 1 198 ? 7.816 -4.707 -17.562 1 97 198 ASP B N 1
ATOM 3352 C CA . ASP B 1 198 ? 8.953 -3.885 -17.969 1 97 198 ASP B CA 1
ATOM 3353 C C . ASP B 1 198 ? 8.516 -2.791 -18.938 1 97 198 ASP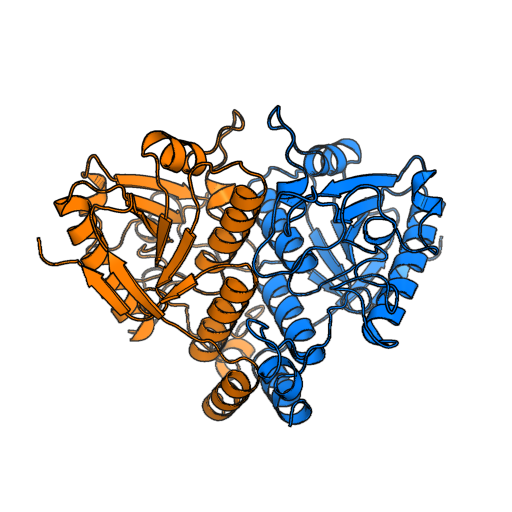 B C 1
ATOM 3355 O O . ASP B 1 198 ? 8 -3.084 -20.016 1 97 198 ASP B O 1
ATOM 3359 N N . LEU B 1 199 ? 8.656 -1.562 -18.531 1 95.94 199 LEU B N 1
ATOM 3360 C CA . LEU B 1 199 ? 8.477 -0.385 -19.375 1 95.94 199 LEU B CA 1
ATOM 3361 C C . LEU B 1 199 ? 9.578 0.639 -19.109 1 95.94 199 LEU B C 1
ATOM 3363 O O . LEU B 1 199 ? 9.398 1.568 -18.328 1 95.94 199 LEU B O 1
ATOM 3367 N N . PRO B 1 200 ? 10.68 0.504 -19.797 1 92.69 200 PRO B N 1
ATOM 3368 C CA . PRO B 1 200 ? 11.812 1.403 -19.578 1 92.69 200 PRO B CA 1
ATOM 3369 C C . PRO B 1 200 ? 11.469 2.865 -19.859 1 92.69 200 PRO B C 1
ATOM 3371 O O . PRO B 1 200 ? 10.586 3.154 -20.672 1 92.69 200 PRO B O 1
ATOM 3374 N N . VAL B 1 201 ? 12.242 3.707 -19.281 1 93.12 201 VAL B N 1
ATOM 3375 C CA . VAL B 1 201 ? 11.953 5.137 -19.297 1 93.12 201 VAL B CA 1
ATOM 3376 C C . VAL B 1 201 ? 11.984 5.652 -20.734 1 93.12 201 VAL B C 1
ATOM 3378 O O . VAL B 1 201 ? 11.18 6.5 -21.125 1 93.12 201 VAL B O 1
ATOM 3381 N N . HIS B 1 202 ? 12.906 5.18 -21.562 1 92.94 202 HIS B N 1
ATOM 3382 C CA . HIS B 1 202 ? 13.055 5.688 -22.922 1 92.94 202 HIS B CA 1
ATOM 3383 C C . HIS B 1 202 ? 11.875 5.273 -23.797 1 92.94 202 HIS B C 1
ATOM 3385 O O . HIS B 1 202 ? 11.602 5.91 -24.812 1 92.94 202 HIS B O 1
ATOM 3391 N N . VAL B 1 203 ? 11.188 4.199 -23.422 1 92.56 203 VAL B N 1
ATOM 3392 C CA . VAL B 1 203 ? 9.992 3.77 -24.125 1 92.56 203 VAL B CA 1
ATOM 3393 C C . VAL B 1 203 ? 8.766 4.512 -23.594 1 92.56 203 VAL B C 1
ATOM 3395 O O . VAL B 1 203 ? 7.922 4.969 -24.359 1 92.56 203 VAL B O 1
ATOM 3398 N N . ALA B 1 204 ? 8.703 4.637 -22.297 1 93.31 204 ALA B N 1
ATOM 3399 C CA . ALA B 1 204 ? 7.562 5.258 -21.625 1 93.31 204 ALA B CA 1
ATOM 3400 C C . ALA B 1 204 ? 7.387 6.707 -22.078 1 93.31 204 ALA B C 1
ATOM 3402 O O . ALA B 1 204 ? 6.262 7.203 -22.172 1 93.31 204 ALA B O 1
ATOM 3403 N N . LYS B 1 205 ? 8.453 7.391 -22.344 1 91.06 205 LYS B N 1
ATOM 3404 C CA . LYS B 1 205 ? 8.422 8.805 -22.703 1 91.06 205 LYS B CA 1
ATOM 3405 C C . LYS B 1 205 ? 7.586 9.023 -23.969 1 91.06 205 LYS B C 1
ATOM 3407 O O . LYS B 1 205 ? 7.07 10.117 -24.188 1 91.06 205 LYS B O 1
ATOM 3412 N N . ASP B 1 206 ? 7.426 7.98 -24.781 1 92.06 206 ASP B N 1
ATOM 3413 C CA . ASP B 1 206 ? 6.738 8.094 -26.062 1 92.06 206 ASP B CA 1
ATOM 3414 C C . ASP B 1 206 ? 5.273 7.676 -25.938 1 92.06 206 ASP B C 1
ATOM 3416 O O . ASP B 1 206 ? 4.543 7.652 -26.922 1 92.06 206 ASP B O 1
ATOM 3420 N N . ILE B 1 207 ? 4.852 7.266 -24.844 1 88.94 207 ILE B N 1
ATOM 3421 C CA . ILE B 1 207 ? 3.477 6.852 -24.594 1 88.94 207 ILE B CA 1
ATOM 3422 C C . ILE B 1 207 ? 2.799 7.844 -23.656 1 88.94 207 ILE B C 1
ATOM 3424 O O . ILE B 1 207 ? 3.186 7.973 -22.5 1 88.94 207 ILE B O 1
ATOM 3428 N N . ASN B 1 208 ? 1.794 8.5 -24.141 1 86.25 208 ASN B N 1
ATOM 3429 C CA . ASN B 1 208 ? 1.128 9.539 -23.375 1 86.25 208 ASN B CA 1
ATOM 3430 C C . ASN B 1 208 ? 0.528 8.992 -22.078 1 86.25 208 ASN B C 1
ATOM 3432 O O . ASN B 1 208 ? -0.225 8.016 -22.109 1 86.25 208 ASN B O 1
ATOM 3436 N N . GLY B 1 209 ? 1.022 9.555 -20.953 1 85.62 209 GLY B N 1
ATOM 3437 C CA . GLY B 1 209 ? 0.428 9.219 -19.672 1 85.62 209 GLY B CA 1
ATOM 3438 C C . GLY B 1 209 ? 1.069 8.008 -19.016 1 85.62 209 GLY B C 1
ATOM 3439 O O . GLY B 1 209 ? 0.74 7.664 -17.875 1 85.62 209 GLY B O 1
ATOM 3440 N N . ALA B 1 210 ? 2.006 7.398 -19.75 1 90.12 210 ALA B N 1
ATOM 3441 C CA . ALA B 1 210 ? 2.623 6.199 -19.203 1 90.12 210 ALA B CA 1
ATOM 3442 C C . ALA B 1 210 ? 3.697 6.555 -18.172 1 90.12 210 ALA B C 1
ATOM 3444 O O . ALA B 1 210 ? 4.434 7.527 -18.359 1 90.12 210 ALA B O 1
ATOM 3445 N N . LEU B 1 211 ? 3.75 5.801 -17.125 1 94.88 211 LEU B N 1
ATOM 3446 C CA . LEU B 1 211 ? 4.836 5.895 -16.156 1 94.88 211 LEU B CA 1
ATOM 3447 C C . LEU B 1 211 ? 5.902 4.84 -16.422 1 94.88 211 LEU B C 1
ATOM 3449 O O . LEU B 1 211 ? 5.582 3.674 -16.672 1 94.88 211 LEU B O 1
ATOM 3453 N N . ALA B 1 212 ? 7.16 5.293 -16.438 1 96.69 212 ALA B N 1
ATOM 3454 C CA . ALA B 1 212 ? 8.258 4.348 -16.594 1 96.69 212 ALA B CA 1
ATOM 3455 C C . ALA B 1 212 ? 8.195 3.262 -15.516 1 96.69 212 ALA B C 1
ATOM 3457 O O . ALA B 1 212 ? 7.793 3.525 -14.383 1 96.69 212 ALA B O 1
ATOM 3458 N N . HIS B 1 213 ? 8.617 2.092 -15.891 1 97.44 213 HIS B N 1
ATOM 3459 C CA . HIS B 1 213 ? 8.555 0.943 -14.992 1 97.44 213 HIS B CA 1
ATOM 3460 C C . HIS B 1 213 ? 9.688 -0.036 -15.281 1 97.44 213 HIS B C 1
ATOM 3462 O O . HIS B 1 213 ? 9.445 -1.174 -15.688 1 97.44 213 HIS B O 1
ATOM 3468 N N . PRO B 1 214 ? 10.922 0.5 -15.086 1 97.44 214 PRO B N 1
ATOM 3469 C CA . PRO B 1 214 ? 12.031 -0.444 -15.258 1 97.44 214 PRO B CA 1
ATOM 3470 C C . PRO B 1 214 ? 11.906 -1.663 -14.344 1 97.44 214 PRO B C 1
ATOM 3472 O O . PRO B 1 214 ? 11.914 -1.524 -13.117 1 97.44 214 PRO B O 1
ATOM 3475 N N . GLN B 1 215 ? 11.805 -2.797 -14.93 1 97.75 215 GLN B N 1
ATOM 3476 C CA . GLN B 1 215 ? 11.336 -4.016 -14.281 1 97.75 215 GLN B CA 1
ATOM 3477 C C . GLN B 1 215 ? 12.195 -4.355 -13.07 1 97.75 215 GLN B C 1
ATOM 3479 O O . GLN B 1 215 ? 11.68 -4.512 -11.961 1 97.75 215 GLN B O 1
ATOM 3484 N N . ASP B 1 216 ? 13.531 -4.359 -13.234 1 97.12 216 ASP B N 1
ATOM 3485 C CA . ASP B 1 216 ? 14.406 -4.781 -12.148 1 97.12 216 ASP B CA 1
ATOM 3486 C C . ASP B 1 216 ? 14.359 -3.789 -10.992 1 97.12 216 ASP B C 1
ATOM 3488 O O . ASP B 1 216 ? 14.383 -4.188 -9.82 1 97.12 216 ASP B O 1
ATOM 3492 N N . LEU B 1 217 ? 14.266 -2.521 -11.344 1 97.12 217 LEU B N 1
ATOM 3493 C CA . LEU B 1 217 ? 14.195 -1.468 -10.344 1 97.12 217 LEU B CA 1
ATOM 3494 C C . LEU B 1 217 ? 12.914 -1.586 -9.516 1 97.12 217 LEU B C 1
ATOM 3496 O O . LEU B 1 217 ? 12.969 -1.596 -8.281 1 97.12 217 LEU B O 1
ATOM 3500 N N . MET B 1 218 ? 11.836 -1.742 -10.211 1 98.38 218 MET B N 1
ATOM 3501 C CA . MET B 1 218 ? 10.531 -1.727 -9.539 1 98.38 218 MET B CA 1
ATOM 3502 C C . MET B 1 218 ? 10.297 -3.027 -8.781 1 98.38 218 MET B C 1
ATOM 3504 O O . MET B 1 218 ? 9.641 -3.033 -7.742 1 98.38 218 MET B O 1
ATOM 3508 N N . HIS B 1 219 ? 10.867 -4.148 -9.289 1 98.69 219 HIS B N 1
ATOM 3509 C CA . HIS B 1 219 ? 10.852 -5.402 -8.547 1 98.69 219 HIS B CA 1
ATOM 3510 C C . HIS B 1 219 ? 11.562 -5.258 -7.207 1 98.69 219 HIS B C 1
ATOM 3512 O O . HIS B 1 219 ? 11.016 -5.617 -6.164 1 98.69 219 HIS B O 1
ATOM 3518 N N . HIS B 1 220 ? 12.734 -4.645 -7.234 1 98.56 220 HIS B N 1
ATOM 3519 C CA . HIS B 1 220 ? 13.539 -4.457 -6.027 1 98.56 220 HIS B CA 1
ATOM 3520 C C . HIS B 1 220 ? 12.852 -3.502 -5.055 1 98.56 220 HIS B C 1
ATOM 3522 O O . HIS B 1 220 ? 12.781 -3.775 -3.855 1 98.56 220 HIS B O 1
ATOM 3528 N N . ILE B 1 221 ? 12.297 -2.422 -5.582 1 98.56 221 ILE B N 1
ATOM 3529 C CA . ILE B 1 221 ? 11.602 -1.432 -4.758 1 98.56 221 ILE B CA 1
ATOM 3530 C C . ILE B 1 221 ? 10.398 -2.074 -4.082 1 98.56 221 ILE B C 1
ATOM 3532 O O . ILE B 1 221 ? 10.172 -1.885 -2.885 1 98.56 221 ILE B O 1
ATOM 3536 N N . GLY B 1 222 ? 9.633 -2.846 -4.855 1 98.88 222 GLY B N 1
ATOM 3537 C CA . GLY B 1 222 ? 8.484 -3.535 -4.285 1 98.88 222 GLY B CA 1
ATOM 3538 C C . GLY B 1 222 ? 8.852 -4.441 -3.123 1 98.88 222 GLY B C 1
ATOM 3539 O O . GLY B 1 222 ? 8.18 -4.438 -2.092 1 98.88 222 GLY B O 1
ATOM 3540 N N . LEU B 1 223 ? 9.922 -5.203 -3.283 1 98.88 223 LEU B N 1
ATOM 3541 C CA . LEU B 1 223 ? 10.375 -6.102 -2.227 1 98.88 223 LEU B CA 1
ATOM 3542 C C . LEU B 1 223 ? 10.82 -5.312 -0.999 1 98.88 223 LEU B C 1
ATOM 3544 O O . LEU B 1 223 ? 10.492 -5.68 0.132 1 98.88 223 LEU B O 1
ATOM 3548 N N . TYR B 1 224 ? 11.531 -4.227 -1.219 1 98.75 224 TYR B N 1
ATOM 3549 C CA . TYR B 1 224 ? 12.047 -3.42 -0.12 1 98.75 224 TYR B CA 1
ATOM 3550 C C . TYR B 1 224 ? 10.914 -2.812 0.695 1 98.75 224 TYR B C 1
ATOM 3552 O O . TYR B 1 224 ? 10.953 -2.814 1.928 1 98.75 224 TYR B O 1
ATOM 3560 N N . ILE B 1 225 ? 9.922 -2.334 0.02 1 98.81 225 ILE B N 1
ATOM 3561 C CA . ILE B 1 225 ? 8.789 -1.717 0.7 1 98.81 225 ILE B CA 1
ATOM 3562 C C . ILE B 1 225 ? 8 -2.779 1.468 1 98.81 225 ILE B C 1
ATOM 3564 O O . ILE B 1 225 ? 7.586 -2.551 2.605 1 98.81 225 ILE B O 1
ATOM 3568 N N . ALA B 1 226 ? 7.809 -3.936 0.854 1 98.88 226 ALA B N 1
ATOM 3569 C CA . ALA B 1 226 ? 7.129 -5.023 1.556 1 98.88 226 ALA B CA 1
ATOM 3570 C C . ALA B 1 226 ? 7.863 -5.391 2.842 1 98.88 226 ALA B C 1
ATOM 3572 O O . ALA B 1 226 ? 7.242 -5.582 3.887 1 98.88 226 ALA B O 1
ATOM 3573 N N . LYS B 1 227 ? 9.172 -5.512 2.729 1 98.5 227 LYS B N 1
ATOM 3574 C CA . LYS B 1 227 ? 9.984 -5.809 3.906 1 98.5 227 LYS B CA 1
ATOM 3575 C C . LYS B 1 227 ? 9.812 -4.738 4.98 1 98.5 227 LYS B C 1
ATOM 3577 O O . LYS B 1 227 ? 9.703 -5.051 6.164 1 98.5 227 LYS B O 1
ATOM 3582 N N . GLY B 1 228 ? 9.742 -3.535 4.523 1 98 228 GLY B N 1
ATOM 3583 C CA . GLY B 1 228 ? 9.578 -2.42 5.441 1 98 228 GLY B CA 1
ATOM 3584 C C . GLY B 1 228 ? 8.234 -2.426 6.148 1 98 228 GLY B C 1
ATOM 3585 O O . GLY B 1 228 ? 8.062 -1.76 7.172 1 98 228 GLY B O 1
ATOM 3586 N N . ARG B 1 229 ? 7.297 -3.186 5.582 1 98.38 229 ARG B N 1
ATOM 3587 C CA . ARG B 1 229 ? 5.984 -3.283 6.215 1 98.38 229 ARG B CA 1
ATOM 3588 C C . ARG B 1 229 ? 5.922 -4.48 7.16 1 98.38 229 ARG B C 1
ATOM 3590 O O . ARG B 1 229 ? 4.918 -4.68 7.848 1 98.38 229 ARG B O 1
ATOM 3597 N N . GLY B 1 230 ? 6.953 -5.352 7.148 1 97.69 230 GLY B N 1
ATOM 3598 C CA . GLY B 1 230 ? 6.988 -6.48 8.062 1 97.69 230 GLY B CA 1
ATOM 3599 C C . GLY B 1 230 ? 6.934 -7.82 7.363 1 97.69 230 GLY B C 1
ATOM 3600 O O . GLY B 1 230 ? 6.891 -8.867 8.016 1 97.69 230 GLY B O 1
ATOM 3601 N N . ALA B 1 231 ? 6.949 -7.832 6.039 1 98.75 231 ALA B N 1
ATOM 3602 C CA . ALA B 1 231 ? 6.953 -9.094 5.312 1 98.75 231 ALA B CA 1
ATOM 3603 C C . ALA B 1 231 ? 8.297 -9.805 5.441 1 98.75 231 ALA B C 1
ATOM 3605 O O . ALA B 1 231 ? 9.344 -9.148 5.5 1 98.75 231 ALA B O 1
ATOM 3606 N N . ARG B 1 232 ? 8.25 -11.086 5.52 1 98.56 232 ARG B N 1
ATOM 3607 C CA . ARG B 1 232 ? 9.461 -11.898 5.414 1 98.56 232 ARG B CA 1
ATOM 3608 C C . ARG B 1 232 ? 9.75 -12.258 3.959 1 98.56 232 ARG B C 1
ATOM 3610 O O . ARG B 1 232 ? 8.914 -12.844 3.275 1 98.56 232 ARG B O 1
ATOM 3617 N N . LEU B 1 233 ? 10.922 -11.898 3.447 1 98.75 233 LEU B N 1
ATOM 3618 C CA . LEU B 1 233 ? 11.297 -12.18 2.064 1 98.75 233 LEU B CA 1
ATOM 3619 C C . LEU B 1 233 ? 12.148 -13.445 1.977 1 98.75 233 LEU B C 1
ATOM 3621 O O . LEU B 1 233 ? 13.094 -13.617 2.75 1 98.75 233 LEU B O 1
ATOM 3625 N N . VAL B 1 234 ? 11.805 -14.258 1.009 1 98.81 234 VAL B N 1
ATOM 3626 C CA . VAL B 1 234 ? 12.602 -15.461 0.789 1 98.81 234 VAL B CA 1
ATOM 3627 C C . VAL B 1 234 ? 12.922 -15.602 -0.697 1 98.81 234 VAL B C 1
ATOM 3629 O O . VAL B 1 234 ? 12.117 -15.219 -1.552 1 98.81 234 VAL B O 1
ATOM 3632 N N . SER B 1 235 ? 14.039 -16.141 -1.022 1 98.06 235 SER B N 1
ATOM 3633 C CA . SER B 1 235 ? 14.445 -16.359 -2.408 1 98.06 235 SER B CA 1
ATOM 3634 C C . SER B 1 235 ? 14.508 -17.844 -2.75 1 98.06 235 SER B C 1
ATOM 3636 O O . SER B 1 235 ? 14.664 -18.203 -3.916 1 98.06 235 SER B O 1
ATOM 3638 N N . GLU B 1 236 ? 14.383 -18.656 -1.68 1 96.69 236 GLU B N 1
ATOM 3639 C CA . GLU B 1 236 ? 14.375 -20.109 -1.841 1 96.69 236 GLU B CA 1
ATOM 3640 C C . GLU B 1 236 ? 13.273 -20.75 -1.008 1 96.69 236 GLU B C 1
ATOM 3642 O O . GLU B 1 236 ? 13.094 -20.422 0.166 1 96.69 236 GLU B O 1
ATOM 3647 N N . VAL B 1 237 ? 12.484 -21.562 -1.635 1 97.75 237 VAL B N 1
ATOM 3648 C CA . VAL B 1 237 ? 11.43 -22.312 -0.956 1 97.75 237 VAL B CA 1
ATOM 3649 C C . VAL B 1 237 ? 11.594 -23.797 -1.226 1 97.75 237 VAL B C 1
ATOM 3651 O O . VAL B 1 237 ? 11.664 -24.234 -2.381 1 97.75 237 VAL B O 1
ATOM 3654 N N . SER B 1 238 ? 11.727 -24.531 -0.167 1 96.12 238 SER B N 1
ATOM 3655 C CA . SER B 1 238 ? 11.844 -25.984 -0.265 1 96.12 238 SER B CA 1
ATOM 3656 C C . SER B 1 238 ? 10.797 -26.688 0.604 1 96.12 238 SER B C 1
ATOM 3658 O O . SER B 1 238 ? 10.07 -26.031 1.354 1 96.12 238 SER B O 1
ATOM 3660 N N . PHE B 1 239 ? 10.547 -27.922 0.357 1 92.25 239 PHE B N 1
ATOM 3661 C CA . PHE B 1 239 ? 9.602 -28.734 1.117 1 92.25 239 PHE B CA 1
ATOM 3662 C C . PHE B 1 239 ? 10.344 -29.781 1.953 1 92.25 239 PHE B C 1
ATOM 3664 O O . PHE B 1 239 ? 11.258 -30.438 1.463 1 92.25 239 PHE B O 1
ATOM 3671 N N . ALA B 1 240 ? 10.016 -29.719 3.199 1 84.81 240 ALA B N 1
ATOM 3672 C CA . ALA B 1 240 ? 10.617 -30.703 4.098 1 84.81 240 ALA B CA 1
ATOM 3673 C C . ALA B 1 240 ? 10.234 -32.125 3.684 1 84.81 240 ALA B C 1
ATOM 3675 O O . ALA B 1 240 ? 9.094 -32.375 3.305 1 84.81 240 ALA B O 1
ATOM 3676 N N . ALA B 1 241 ? 11.312 -32.906 3.221 1 66.06 241 ALA B N 1
ATOM 3677 C CA . ALA B 1 241 ? 11.148 -34.344 2.893 1 66.06 241 ALA B CA 1
ATOM 3678 C C . ALA B 1 241 ? 10.344 -35.062 3.967 1 66.06 241 ALA B C 1
ATOM 3680 O O . ALA B 1 241 ? 10.57 -34.844 5.164 1 66.06 241 ALA B O 1
ATOM 3681 N N . LEU B 1 242 ? 8.961 -35.531 3.555 1 46.41 242 LEU B N 1
ATOM 3682 C CA . LEU B 1 242 ? 8.305 -36.469 4.438 1 46.41 242 LEU B CA 1
ATOM 3683 C C . LEU B 1 242 ? 9.25 -37.594 4.824 1 46.41 242 LEU B C 1
ATOM 3685 O O . LEU B 1 242 ? 10.141 -37.969 4.047 1 46.41 242 LEU B O 1
#

Solvent-accessible surface area (backbone atoms only — not comparable to full-atom values): 24610 Å² total; per-residue (Å²): 112,70,64,60,42,42,56,45,44,43,68,50,50,67,74,80,62,46,69,43,70,46,50,86,88,52,46,50,27,40,34,38,28,32,62,16,18,18,54,65,31,62,64,48,43,81,63,15,35,84,52,92,47,70,57,47,51,45,12,52,52,46,46,40,53,50,50,51,52,33,55,73,70,63,31,46,34,38,34,40,26,47,32,23,58,89,88,57,72,57,58,74,53,73,83,51,22,34,62,93,42,70,22,27,30,54,30,81,85,48,46,69,50,80,76,37,88,49,43,45,79,43,70,16,55,39,59,26,49,60,68,32,30,49,46,95,86,55,50,38,59,60,46,50,50,34,46,76,64,54,20,34,30,36,43,37,34,27,34,26,27,57,45,30,39,27,42,22,51,52,49,46,46,28,37,37,51,64,60,64,34,58,59,43,74,46,48,31,37,35,57,58,21,27,21,48,66,74,34,42,42,87,60,19,76,75,37,91,88,51,70,42,32,40,30,71,51,43,36,51,49,17,50,45,52,37,41,68,52,47,37,46,43,20,66,43,78,48,68,60,80,130,111,71,64,59,43,43,56,47,45,43,69,51,49,68,73,81,62,46,70,43,72,46,52,87,87,51,47,51,28,41,35,39,28,32,61,15,18,18,55,64,31,64,65,48,43,79,61,15,35,84,53,91,46,70,55,47,52,43,12,51,53,45,47,39,53,49,50,51,52,34,54,72,69,62,30,47,35,39,34,40,27,47,30,22,60,88,86,55,72,56,58,75,53,74,82,52,22,36,63,93,41,71,22,27,32,55,31,80,85,49,46,69,50,81,76,36,88,47,43,46,77,42,69,17,53,39,59,26,49,57,68,32,29,50,44,96,87,54,49,39,58,58,47,51,50,34,44,75,65,55,22,33,29,36,45,38,32,28,36,25,27,58,46,31,40,29,42,22,51,51,48,47,45,28,38,36,52,65,59,65,34,58,59,43,75,43,48,31,36,34,58,56,21,27,19,48,66,74,35,42,42,84,59,20,76,76,37,91,88,51,70,43,32,40,32,71,50,42,36,51,50,17,51,46,53,39,43,69,53,45,37,46,45,20,66,44,80,48,67,58,81,128

Secondary structure (DSSP, 8-state):
-HHHHHHHHHHHS----EEEEE-TTS-EEEEEE--BHHHHSTTSSTTS-SS--HHHHHHHHHHHHHHHHHHHTT--EEEEEE-B-TTS--TTSPS-SBTTSGGGSBPGGGGGGGG-TTEEEEEESSS-HHHHTB-TTS-BHHHHHHHHTT-SEEEEEEE-TTTHHHHHHHHHHHHHHTTSSTT--EEEEEEEEEE---B-HHHHTTSTTPPPB-HHHHHHHHHHHHHHTTPEEEEEEEE---/-HHHHHHHHHHHS----EEEEE-TTS-EEEEEE--BHHHHSTTSSTTS-SS--HHHHHHHHHHHHHHHHHHHTT--EEEEEE-B-TTS--TTSPS-SBTTSGGGSBPGGGGGGGG-TTEEEEEESSS-HHHHTB-TTS-BHHHHHHHHTT-SEEEEEEE-TTTHHHHHHHHHHHHHHTTSSTT--EEEEEEEEEE---B-HHHHTTSTTPPPB-HHHHHHHHHHHHHHTTPEEEEEEEE---

Organism: Gossypium tomentosum (NCBI:txid34277)

Radius of gyration: 21.5 Å; Cα contacts (8 Å, |Δi|>4): 1074; chains: 2; bounding box: 49×71×52 Å

Foldseek 3Di:
DVVVVLVVVCVVQPDDAAEAADEPVAQEEEEAEAQACQDQPQPQDDNHNVDDDPLSVQLNVVSLVVVVVCLVVLGAYEYEFEEADQVDDAPPGDDFRHPPGRRRAHDPSCNCLVVGPRYHYAYAHYLAVQVSQQDPVRDGPVLCNLVVSQHAEYEYAYDDLQISSLNNLLVVLVCVVVVSNPPHHAYEYALSNHWYDAAAPVRQVPPPPGDHPHTSNSSSVSSSVSVVSPHHYHPYYHYDDD/DVVVVLVVVCVVQPDDAAEAADEPVAQEEEEAEAQACQDQPQPQDDNHNVDDDPLSVQLNVVSLVVVVVCLVVLGAYEYEFEEADQPDDAPPGDDFRHPPGRRRAHDPSCNCLVVGPRYHYAYAHYLAVQVSQQDPVRDGPVLCNLVVSQHAEYEYAYDDLQISSLNNLLVVLVCVVVVSRPPHDAYEYALSNHWYDAAAPVRQVPPPPGDHPHTSNSSSVSSSVSVVSPHHYHPYYHYDDD